Protein AF-A0AAJ5Z2I7-F1 (afdb_monomer_lite)

Radius of gyration: 28.17 Å; chains: 1; bounding box: 72×43×94 Å

Foldseek 3Di:
DPDQQLVLCLQFAFLLVSLVVVPVVDDPVCVLVCCVPPPVVLLCFLLDPDPDQRDDDPPDDSQCSLLVNLSSLLNQQLVQDDPPDDPVSRVCLVSLVSVLVCSNVVVVVVADPLLVCVNNVSSVLSNPNVSSVVSRHDRSNSSHDDDQCPPVDDDRSNLSVLLRLLRCCLPPDDADDPVSLVSNLVCLQVRDLRSLLLCADPPPRRPALLSLLVCLLRPLSSSLSNLVSNQQNDQANLCCQAVGNLVNNLVDLVVSNVSSLVVQLPALAWGWYPLPVFIKTFGRNLSSLQHNVLSNLLSNLVCVVVVNDDPVSLLVSLQVLLVCLVVCSLPQDQADCSGIPIPDDDPVVVVVSSVVSSVSSVVSSVSSLVSLCVSLVVCVVPPSSVSSNVSSVVSVVVNPDPPPPDD

Organism: NCBI:txid1514897

Structure (mmCIF, N/CA/C/O backbone):
data_AF-A0AAJ5Z2I7-F1
#
_entry.id   AF-A0AAJ5Z2I7-F1
#
loop_
_atom_site.group_PDB
_atom_site.id
_atom_site.type_symbol
_atom_site.label_atom_id
_atom_site.label_alt_id
_atom_site.label_comp_id
_atom_site.label_asym_id
_atom_site.label_entity_id
_atom_site.label_seq_id
_atom_site.pdbx_PDB_ins_code
_atom_site.Cartn_x
_atom_site.Cartn_y
_atom_site.Cartn_z
_atom_site.occupancy
_atom_site.B_iso_or_equiv
_atom_site.auth_seq_id
_atom_site.auth_comp_id
_atom_site.auth_asym_id
_atom_site.auth_atom_id
_atom_site.pdbx_PDB_model_num
ATOM 1 N N . MET A 1 1 ? -27.395 -8.124 13.732 1.00 51.56 1 MET A N 1
ATOM 2 C CA . MET A 1 1 ? -25.927 -7.968 13.752 1.00 51.56 1 MET A CA 1
ATOM 3 C C . MET A 1 1 ? -25.647 -6.549 13.313 1.00 51.56 1 MET A C 1
ATOM 5 O O . MET A 1 1 ? -26.087 -6.199 12.224 1.00 51.56 1 MET A O 1
ATOM 9 N N . LEU A 1 2 ? -25.042 -5.722 14.169 1.00 67.25 2 LEU A N 1
ATOM 10 C CA . LEU A 1 2 ? -24.579 -4.400 13.741 1.00 67.25 2 LEU A CA 1
ATOM 11 C C . LEU A 1 2 ? -23.678 -4.580 12.531 1.00 67.25 2 LEU A C 1
ATOM 13 O O . LEU A 1 2 ? -22.852 -5.497 12.497 1.00 67.25 2 LEU A O 1
ATOM 17 N N . ASP A 1 3 ? -23.936 -3.767 11.522 1.00 82.00 3 ASP A N 1
ATOM 18 C CA . ASP A 1 3 ? -23.296 -3.910 10.235 1.00 82.00 3 ASP A CA 1
ATOM 19 C C . ASP A 1 3 ? -21.837 -3.443 10.286 1.00 82.00 3 ASP A C 1
ATOM 21 O O . ASP A 1 3 ? -21.331 -2.875 11.258 1.00 82.00 3 ASP A O 1
ATOM 25 N N . ARG A 1 4 ? -21.138 -3.721 9.192 1.00 85.75 4 ARG A N 1
ATOM 26 C CA . ARG A 1 4 ? -19.759 -3.303 8.965 1.00 85.75 4 ARG A CA 1
ATOM 27 C C . ARG A 1 4 ? -19.570 -1.786 9.119 1.00 85.75 4 ARG A C 1
ATOM 29 O O . ARG A 1 4 ? -18.500 -1.355 9.541 1.00 85.75 4 ARG A O 1
ATOM 36 N N . ALA A 1 5 ? -20.594 -0.995 8.794 1.00 88.19 5 ALA A N 1
ATOM 37 C CA . ALA A 1 5 ? -20.542 0.461 8.841 1.00 88.19 5 ALA A CA 1
ATOM 38 C C . ALA A 1 5 ? -20.491 0.983 10.281 1.00 88.19 5 ALA A C 1
ATOM 40 O O . ALA A 1 5 ? -19.683 1.864 10.566 1.00 88.19 5 ALA A O 1
ATOM 41 N N . PHE A 1 6 ? -21.261 0.395 11.206 1.00 91.44 6 PHE A N 1
ATOM 42 C CA . PHE A 1 6 ? -21.159 0.727 12.631 1.00 91.44 6 PHE A CA 1
ATOM 43 C C . PHE A 1 6 ? -19.731 0.543 13.149 1.00 91.44 6 PHE A C 1
ATOM 45 O O . PHE A 1 6 ? -19.177 1.430 13.794 1.00 91.44 6 PHE A O 1
ATOM 52 N N . TRP A 1 7 ? -19.128 -0.607 12.854 1.00 91.88 7 TRP A N 1
ATOM 53 C CA . TRP A 1 7 ? -17.800 -0.939 13.354 1.00 91.88 7 TRP A CA 1
ATOM 54 C C . TRP A 1 7 ? -16.700 -0.075 12.740 1.00 91.88 7 TRP A C 1
ATOM 56 O O . TRP A 1 7 ? -15.792 0.342 13.452 1.00 91.88 7 TRP A O 1
ATOM 66 N N . ALA A 1 8 ? -16.802 0.257 11.456 1.00 91.00 8 ALA A N 1
ATOM 67 C CA . ALA A 1 8 ? -15.882 1.201 10.837 1.00 91.00 8 ALA A CA 1
ATOM 68 C C . ALA A 1 8 ? -16.003 2.606 11.457 1.00 91.00 8 ALA A C 1
ATOM 70 O O . ALA A 1 8 ? -15.004 3.208 11.842 1.00 91.00 8 ALA A O 1
ATOM 71 N N . ALA A 1 9 ? -17.232 3.096 11.649 1.00 91.38 9 ALA A N 1
ATOM 72 C CA . ALA A 1 9 ? -17.491 4.383 12.292 1.00 91.38 9 ALA A CA 1
ATOM 73 C C . ALA A 1 9 ? -16.963 4.423 13.735 1.00 91.38 9 ALA A C 1
ATOM 75 O O . ALA A 1 9 ? -16.370 5.416 14.159 1.00 91.38 9 ALA A O 1
ATOM 76 N N . ALA A 1 10 ? -17.130 3.326 14.480 1.00 94.06 10 ALA A N 1
ATOM 77 C CA . ALA A 1 10 ? -16.650 3.188 15.850 1.00 94.06 10 ALA A CA 1
ATOM 78 C C . ALA A 1 10 ? -15.128 3.357 15.974 1.00 94.06 10 ALA A C 1
ATOM 80 O O . ALA A 1 10 ? -14.653 3.792 17.019 1.00 94.06 10 ALA A O 1
ATOM 81 N N . TYR A 1 11 ? -14.367 3.039 14.923 1.00 92.38 11 TYR A N 1
ATOM 82 C CA . TYR A 1 11 ? -12.919 3.228 14.887 1.00 92.38 11 TYR A CA 1
ATOM 83 C C . TYR A 1 11 ? -12.525 4.714 14.831 1.00 92.38 11 TYR A C 1
ATOM 85 O O . TYR A 1 11 ? -11.582 5.146 15.500 1.00 92.38 11 TYR A O 1
ATOM 93 N N . TYR A 1 12 ? -13.258 5.516 14.057 1.00 91.31 12 TYR A N 1
ATOM 94 C CA . TYR A 1 12 ? -12.907 6.914 13.799 1.00 91.31 12 TYR A CA 1
ATOM 95 C C . TYR A 1 12 ? -13.553 7.910 14.761 1.00 91.31 12 TYR A C 1
ATOM 97 O O . TYR A 1 12 ? -12.968 8.963 15.024 1.00 91.31 12 TYR A O 1
ATOM 105 N N . ARG A 1 13 ? -14.720 7.583 15.322 1.00 92.62 13 ARG A N 1
ATOM 106 C CA . ARG A 1 13 ? -15.507 8.503 16.153 1.00 92.62 13 ARG A CA 1
ATOM 107 C C . ARG A 1 13 ? -15.164 8.410 17.644 1.00 92.62 13 ARG A C 1
ATOM 109 O O . ARG A 1 13 ? -14.690 7.369 18.104 1.00 92.62 13 ARG A O 1
ATOM 116 N N . PRO A 1 14 ? -15.427 9.474 18.427 1.00 96.50 14 PRO A N 1
ATOM 117 C CA . PRO A 1 14 ? -15.301 9.427 19.878 1.00 96.50 14 PRO A CA 1
ATOM 118 C C . PRO A 1 14 ? -16.142 8.303 20.499 1.00 96.50 14 PRO A C 1
ATOM 120 O O . PRO A 1 14 ? -17.288 8.083 20.101 1.00 96.50 14 PRO A O 1
ATOM 123 N N . LEU A 1 15 ? -15.622 7.637 21.535 1.00 97.44 15 LEU A N 1
ATOM 124 C CA . LEU A 1 15 ? -16.316 6.527 22.210 1.00 97.44 15 LEU A CA 1
ATOM 125 C C . LEU A 1 15 ? -17.735 6.880 22.683 1.00 97.44 15 LEU A C 1
ATOM 127 O O . LEU A 1 15 ? -18.633 6.040 22.634 1.00 97.44 15 LEU A O 1
ATOM 131 N N . GLY A 1 16 ? -17.961 8.123 23.113 1.00 96.94 16 GLY A N 1
ATOM 132 C CA . GLY A 1 16 ? -19.286 8.596 23.506 1.00 96.94 16 GLY A CA 1
ATOM 133 C C . GLY A 1 16 ? -20.293 8.648 22.363 1.00 96.94 16 GLY A C 1
ATOM 134 O O . GLY A 1 16 ? -21.467 8.353 22.573 1.00 96.94 16 GLY A O 1
ATOM 135 N N . GLU A 1 17 ? -19.845 9.020 21.166 1.00 96.88 17 GLU A N 1
ATOM 136 C CA . GLU A 1 17 ? -20.685 9.019 19.966 1.00 96.88 17 GLU A CA 1
ATOM 137 C C . GLU A 1 17 ? -20.972 7.590 19.514 1.00 96.88 17 GLU A C 1
ATOM 139 O O . GLU A 1 17 ? -22.111 7.272 19.181 1.00 96.88 17 GLU A O 1
ATOM 144 N N . THR A 1 18 ? -19.970 6.711 19.582 1.00 96.38 18 THR A N 1
ATOM 145 C CA . THR A 1 18 ? -20.124 5.277 19.309 1.00 96.38 18 THR A CA 1
ATOM 146 C C . THR A 1 18 ? -21.156 4.635 20.237 1.00 96.38 18 THR A C 1
ATOM 148 O O . THR A 1 18 ? -22.050 3.925 19.772 1.00 96.38 18 THR A O 1
ATOM 151 N N . LEU A 1 19 ? -21.083 4.921 21.544 1.00 96.62 19 LEU A N 1
ATOM 152 C CA . LEU A 1 19 ? -22.068 4.451 22.517 1.00 96.62 19 LEU A CA 1
ATOM 153 C C . LEU A 1 19 ? -23.467 4.996 22.201 1.00 96.62 19 LEU A C 1
ATOM 155 O O . LEU A 1 19 ? -24.412 4.217 22.118 1.00 96.62 19 LEU A O 1
ATOM 159 N N . ALA A 1 20 ? -23.601 6.303 21.963 1.00 96.25 20 ALA A N 1
ATOM 160 C CA . ALA A 1 20 ? -24.890 6.916 21.645 1.00 96.25 20 ALA A CA 1
ATOM 161 C C . ALA A 1 20 ? -25.513 6.341 20.359 1.00 96.25 20 ALA A C 1
ATOM 163 O O . ALA A 1 20 ? -26.715 6.075 20.317 1.00 96.25 20 ALA A O 1
ATOM 164 N N . ALA A 1 21 ? -24.702 6.102 19.324 1.00 94.38 21 ALA A N 1
ATOM 165 C CA . ALA A 1 21 ? -25.145 5.485 18.077 1.00 94.38 21 ALA A CA 1
ATOM 166 C C . ALA A 1 21 ? -25.651 4.052 18.303 1.00 94.38 21 ALA A C 1
ATOM 168 O O . ALA A 1 21 ? -26.714 3.681 17.800 1.00 94.38 21 ALA A O 1
ATOM 169 N N . TRP A 1 22 ? -24.940 3.260 19.111 1.00 95.00 22 TRP A N 1
ATOM 170 C CA . TRP A 1 22 ? -25.395 1.923 19.486 1.00 95.00 22 TRP A CA 1
ATOM 171 C C . TRP A 1 22 ? -26.706 1.966 20.280 1.00 95.00 22 TRP A C 1
ATOM 173 O O . TRP A 1 22 ? -27.661 1.265 19.944 1.00 95.00 22 TRP A O 1
ATOM 183 N N . GLU A 1 23 ? -26.789 2.831 21.288 1.00 94.44 23 GLU A N 1
ATOM 184 C CA . GLU A 1 23 ? -27.982 3.006 22.114 1.00 94.44 23 GLU A CA 1
ATOM 185 C C . GLU A 1 23 ? -29.206 3.461 21.309 1.00 94.44 23 GLU A C 1
ATOM 187 O O . GLU A 1 23 ? -30.330 3.079 21.642 1.00 94.44 23 GLU A O 1
ATOM 192 N N . ALA A 1 24 ? -29.007 4.247 20.250 1.00 93.56 24 ALA A N 1
ATOM 193 C CA . ALA A 1 24 ? -30.066 4.627 19.320 1.00 93.56 24 ALA A CA 1
ATOM 194 C C . ALA A 1 24 ? -30.510 3.457 18.421 1.00 93.56 24 ALA A C 1
ATOM 196 O O . ALA A 1 24 ? -31.676 3.384 18.039 1.00 93.56 24 ALA A O 1
ATOM 197 N N . SER A 1 25 ? -29.597 2.534 18.102 1.00 91.12 25 SER A N 1
ATOM 198 C CA . SER A 1 25 ? -29.869 1.377 17.239 1.00 91.12 25 SER A CA 1
ATOM 199 C C . SER A 1 25 ? -30.545 0.198 17.953 1.00 91.12 25 SER A C 1
ATOM 201 O O . SER A 1 25 ? -31.204 -0.612 17.302 1.00 91.12 25 SER A O 1
ATOM 203 N N . VAL A 1 26 ? -30.411 0.098 19.283 1.00 92.06 26 VAL A N 1
ATOM 204 C CA . VAL A 1 26 ? -30.951 -1.008 20.091 1.00 92.06 26 VAL A CA 1
ATOM 205 C C . VAL A 1 26 ? -31.864 -0.479 21.194 1.00 92.06 26 VAL A C 1
ATOM 207 O O . VAL A 1 26 ? -31.476 0.358 22.017 1.00 92.06 26 VAL A O 1
ATOM 210 N N . ARG A 1 27 ? -33.087 -1.017 21.259 1.00 92.62 27 ARG A N 1
ATOM 211 C CA . ARG A 1 27 ? -34.080 -0.655 22.281 1.00 92.62 27 ARG A CA 1
ATOM 212 C C . ARG A 1 27 ? -33.533 -0.900 23.683 1.00 92.62 27 ARG A C 1
ATOM 214 O O . ARG A 1 27 ? -32.936 -1.939 23.939 1.00 92.62 27 ARG A O 1
ATOM 221 N N . VAL A 1 28 ? -33.818 0.015 24.613 1.00 91.69 28 VAL A N 1
ATOM 222 C CA . VAL A 1 28 ? -33.321 -0.027 26.005 1.00 91.69 28 VAL A CA 1
ATOM 223 C C . VAL A 1 28 ? -33.522 -1.397 26.666 1.00 91.69 28 VAL A C 1
ATOM 225 O O . VAL A 1 28 ? -32.596 -1.910 27.284 1.00 91.69 28 VAL A O 1
ATOM 228 N N . SER A 1 29 ? -34.695 -2.015 26.492 1.00 92.56 29 SER A N 1
ATOM 229 C CA . SER A 1 29 ? -35.038 -3.324 27.071 1.00 92.56 29 SER A CA 1
ATOM 230 C C . SER A 1 29 ? -34.260 -4.507 26.487 1.00 92.56 29 SER A C 1
ATOM 232 O O . SER A 1 29 ? -34.214 -5.564 27.104 1.00 92.56 29 SER A O 1
ATOM 234 N N . GLU A 1 30 ? -33.667 -4.351 25.304 1.00 93.69 30 GLU A N 1
ATOM 235 C CA . GLU A 1 30 ? -32.981 -5.414 24.559 1.00 93.69 30 GLU A CA 1
ATOM 236 C C . GLU A 1 30 ? -31.453 -5.274 24.630 1.00 93.69 30 GLU A C 1
ATOM 238 O O . GLU A 1 30 ? -30.736 -6.216 24.308 1.00 93.69 30 GLU A O 1
ATOM 243 N N . ARG A 1 31 ? -30.935 -4.125 25.088 1.00 93.00 31 ARG A N 1
ATOM 244 C CA . ARG A 1 31 ? -29.497 -3.802 25.097 1.00 93.00 31 ARG A CA 1
ATOM 245 C C . ARG A 1 31 ? -28.643 -4.845 25.811 1.00 93.00 31 ARG A C 1
ATOM 247 O O . ARG A 1 31 ? -27.615 -5.252 25.277 1.00 93.00 31 ARG A O 1
ATOM 254 N N . PHE A 1 32 ? -29.055 -5.282 27.002 1.00 93.75 32 PHE A N 1
ATOM 255 C CA . PHE A 1 32 ? -28.296 -6.277 27.762 1.00 93.75 32 PHE A CA 1
ATOM 256 C C . PHE A 1 32 ? -28.269 -7.628 27.040 1.00 93.75 32 PHE A C 1
ATOM 258 O O . PHE A 1 32 ? -27.193 -8.172 26.801 1.00 93.75 32 PHE A O 1
ATOM 265 N N . SER A 1 33 ? -29.435 -8.133 26.622 1.00 93.75 33 SER A N 1
ATOM 266 C CA . SER A 1 33 ? -29.540 -9.392 25.874 1.00 93.75 33 SER A CA 1
ATOM 267 C C . SER A 1 33 ? -28.749 -9.343 24.568 1.00 93.75 33 SER A C 1
ATOM 269 O O . SER A 1 33 ? -28.017 -10.279 24.270 1.00 93.75 33 SER A O 1
ATOM 271 N N . TYR A 1 34 ? -28.789 -8.217 23.850 1.00 93.69 34 TYR A N 1
ATOM 272 C CA . TYR A 1 34 ? -28.010 -8.008 22.632 1.00 93.69 34 TYR A CA 1
ATOM 273 C C . TYR A 1 34 ? -26.503 -8.171 22.879 1.00 93.69 34 TYR A C 1
ATOM 275 O O . TYR A 1 34 ? -25.826 -8.871 22.124 1.00 93.69 34 TYR A O 1
ATOM 283 N N . ILE A 1 35 ? -25.967 -7.555 23.944 1.00 93.75 35 ILE A N 1
ATOM 284 C CA . ILE A 1 35 ? -24.554 -7.719 24.322 1.00 93.75 35 ILE A CA 1
ATOM 285 C C . ILE A 1 35 ? -24.258 -9.198 24.592 1.00 93.75 35 ILE A C 1
ATOM 287 O O . ILE A 1 35 ? -23.273 -9.733 24.076 1.00 93.75 35 ILE A O 1
ATOM 291 N N . MET A 1 36 ? -25.114 -9.859 25.374 1.00 93.69 36 MET A N 1
ATOM 292 C CA . MET A 1 36 ? -24.929 -11.260 25.754 1.00 93.69 36 MET A CA 1
ATOM 293 C C . MET A 1 36 ? -24.959 -12.213 24.552 1.00 93.69 36 MET A C 1
ATOM 295 O O . MET A 1 36 ? -24.182 -13.163 24.509 1.00 93.69 36 MET A O 1
ATOM 299 N N . GLU A 1 37 ? -25.810 -11.945 23.565 1.00 92.25 37 GLU A N 1
ATOM 300 C CA . GLU A 1 37 ? -25.982 -12.785 22.377 1.00 92.25 37 GLU A CA 1
ATOM 301 C C . GLU A 1 37 ? -24.908 -12.544 21.311 1.00 92.25 37 GLU A C 1
ATOM 303 O O . GLU A 1 37 ? -24.455 -13.491 20.666 1.00 92.25 37 GLU A O 1
ATOM 308 N N . HIS A 1 38 ? -24.482 -11.294 21.110 1.00 89.56 38 HIS A N 1
ATOM 309 C CA . HIS A 1 38 ? -23.653 -10.934 19.955 1.00 89.56 38 HIS A CA 1
ATOM 310 C C . HIS A 1 38 ? -22.209 -10.577 20.288 1.00 89.56 38 HIS A C 1
ATOM 312 O O . HIS A 1 38 ? -21.332 -10.758 19.444 1.00 89.56 38 HIS A O 1
ATOM 318 N N . TRP A 1 39 ? -21.944 -10.044 21.479 1.00 91.75 39 TRP A N 1
ATOM 319 C CA . TRP A 1 39 ? -20.639 -9.468 21.818 1.00 91.75 39 TRP A CA 1
ATOM 320 C C . TRP A 1 39 ? -19.929 -10.197 22.947 1.00 91.75 39 TRP A C 1
ATOM 322 O O . TRP A 1 39 ? -18.706 -10.132 23.039 1.00 91.75 39 TRP A O 1
ATOM 332 N N . TRP A 1 40 ? -20.661 -10.944 23.771 1.00 91.19 40 TRP A N 1
ATOM 333 C CA . TRP A 1 40 ? -20.094 -11.663 24.907 1.00 91.19 40 TRP A CA 1
ATOM 334 C C . TRP A 1 40 ? -19.005 -12.661 24.519 1.00 91.19 40 TRP A C 1
ATOM 336 O O . TRP A 1 40 ? -17.993 -12.758 25.209 1.00 91.19 40 TRP A O 1
ATOM 346 N N . ALA A 1 41 ? -19.173 -13.373 23.400 1.00 89.00 41 ALA A N 1
ATOM 347 C CA . ALA A 1 41 ? -18.150 -14.290 22.898 1.00 89.00 41 ALA A CA 1
ATOM 348 C C . ALA A 1 41 ? -16.842 -13.551 22.567 1.00 89.00 41 ALA A C 1
ATOM 350 O O . ALA A 1 41 ? -15.782 -13.957 23.032 1.00 89.00 41 ALA A O 1
ATOM 351 N N . VAL A 1 42 ? -16.935 -12.415 21.868 1.00 89.62 42 VAL A N 1
ATOM 352 C CA . VAL A 1 42 ? -15.787 -11.568 21.493 1.00 89.62 42 VAL A CA 1
ATOM 353 C C . VAL A 1 42 ? -15.140 -10.915 22.719 1.00 89.62 42 VAL A C 1
ATOM 355 O O . VAL A 1 42 ? -13.925 -10.778 22.790 1.00 89.62 42 VAL A O 1
ATOM 358 N N . LEU A 1 43 ? -15.943 -10.531 23.713 1.00 89.25 43 LEU A N 1
ATOM 359 C CA . LEU A 1 43 ? -15.473 -9.960 24.975 1.00 89.25 43 LEU A CA 1
ATOM 360 C C . LEU A 1 43 ? -14.769 -10.981 25.875 1.00 89.25 43 LEU A C 1
ATOM 362 O O . LEU A 1 43 ? -13.889 -10.609 26.646 1.00 89.25 43 LEU A O 1
ATOM 366 N N . ARG A 1 44 ? -15.163 -12.254 25.821 1.00 86.94 44 ARG A N 1
ATOM 367 C CA . ARG A 1 44 ? -14.510 -13.337 26.573 1.00 86.94 44 ARG A CA 1
ATOM 368 C C . ARG A 1 44 ? -13.291 -13.910 25.869 1.00 86.94 44 ARG A C 1
ATOM 370 O O . ARG A 1 44 ? -12.487 -14.586 26.512 1.00 86.94 44 ARG A O 1
ATOM 377 N N . ASP A 1 45 ? -13.203 -13.699 24.569 1.00 80.62 45 ASP A N 1
ATOM 378 C CA . ASP A 1 45 ? -12.089 -14.135 23.755 1.00 80.62 45 ASP A CA 1
ATOM 379 C C . ASP A 1 45 ? -10.789 -13.431 24.184 1.00 80.62 45 ASP A C 1
ATOM 381 O O . ASP A 1 45 ? -10.766 -12.224 24.404 1.00 80.62 45 ASP A O 1
ATOM 385 N N . GLY A 1 46 ? -9.723 -14.208 24.378 1.00 69.25 46 GLY A N 1
ATOM 386 C CA . GLY A 1 46 ? -8.471 -13.744 24.989 1.00 69.25 46 GLY A CA 1
ATOM 387 C C . GLY A 1 46 ? -8.401 -13.836 26.522 1.00 69.25 46 GLY A C 1
ATOM 388 O O . GLY A 1 46 ? -7.327 -13.634 27.070 1.00 69.25 46 GLY A O 1
ATOM 389 N N . LEU A 1 47 ? -9.490 -14.186 27.226 1.00 77.38 47 LEU A N 1
ATOM 390 C CA . LEU A 1 47 ? -9.467 -14.478 28.677 1.00 77.38 47 LEU A CA 1
ATOM 391 C C . LEU A 1 47 ? -9.353 -15.973 29.009 1.00 77.38 47 LEU A C 1
ATOM 393 O O . LEU A 1 47 ? -9.310 -16.351 30.181 1.00 77.38 47 LEU A O 1
ATOM 397 N N . GLN A 1 48 ? -9.413 -16.831 27.994 1.00 67.81 48 GLN A N 1
ATOM 398 C CA . GLN A 1 48 ? -9.234 -18.274 28.130 1.00 67.81 48 GLN A CA 1
ATOM 399 C C . GLN A 1 48 ? -7.794 -18.619 27.741 1.00 67.81 48 GLN A C 1
ATOM 401 O O . GLN A 1 48 ? -7.304 -18.060 26.760 1.00 67.81 48 GLN A O 1
ATOM 406 N N . ASP A 1 49 ? -7.161 -19.559 28.456 1.00 58.66 49 ASP A N 1
ATOM 407 C CA . ASP A 1 49 ? -5.850 -20.155 28.129 1.00 58.66 49 ASP A CA 1
ATOM 408 C C . ASP A 1 49 ? -5.923 -20.931 26.805 1.00 58.66 49 ASP A C 1
ATOM 410 O O . ASP A 1 49 ? -5.883 -22.160 26.743 1.00 58.66 49 ASP A O 1
ATOM 414 N N . THR A 1 50 ? -6.110 -20.213 25.708 1.00 53.78 50 THR A N 1
ATOM 415 C CA . THR A 1 50 ? -6.235 -20.785 24.378 1.00 53.78 50 THR A CA 1
ATOM 416 C C . THR A 1 50 ? -5.227 -20.112 23.469 1.00 53.78 50 THR A C 1
ATOM 418 O O . THR A 1 50 ? -5.152 -18.893 23.365 1.00 53.78 50 THR A O 1
ATOM 421 N N . SER A 1 51 ? -4.446 -20.937 22.779 1.00 55.91 51 SER A N 1
ATOM 422 C CA . SER A 1 51 ? -3.486 -20.542 21.744 1.00 55.91 51 SER A CA 1
ATOM 423 C C . SER A 1 51 ? -4.154 -20.049 20.447 1.00 55.91 51 SER A C 1
ATOM 425 O O . SER A 1 51 ? -3.483 -19.885 19.427 1.00 55.91 51 SER A O 1
ATOM 427 N N . GLY A 1 52 ? -5.478 -19.857 20.460 1.00 67.31 52 GLY A N 1
ATOM 428 C CA . GLY A 1 52 ? -6.286 -19.473 19.308 1.00 67.31 52 GLY A CA 1
ATOM 429 C C . GLY A 1 52 ? -6.199 -17.980 19.002 1.00 67.31 52 GLY A C 1
ATOM 430 O O . GLY A 1 52 ? -5.990 -17.169 19.894 1.00 67.31 52 GLY A O 1
ATOM 431 N N . ARG A 1 53 ? -6.353 -17.621 17.722 1.00 75.06 53 ARG A N 1
ATOM 432 C CA . ARG A 1 53 ? -6.353 -16.222 17.265 1.00 75.06 53 ARG A CA 1
ATOM 433 C C . ARG A 1 53 ? -7.563 -15.458 17.829 1.00 75.06 53 ARG A C 1
ATOM 435 O O . ARG A 1 53 ? -8.644 -16.050 17.842 1.00 75.06 53 ARG A O 1
ATOM 442 N N . PRO A 1 54 ? -7.420 -14.166 18.191 1.00 81.88 54 PRO A N 1
ATOM 443 C CA . PRO A 1 54 ? -8.529 -13.367 18.674 1.00 81.88 54 PRO A CA 1
ATOM 444 C C . PRO A 1 54 ? -9.629 -13.263 17.613 1.00 81.88 54 PRO A C 1
ATOM 446 O O . PRO A 1 54 ? -9.374 -12.961 16.447 1.00 81.88 54 PRO A O 1
ATOM 449 N N . GLN A 1 55 ? -10.872 -13.482 18.015 1.00 86.25 55 GLN A N 1
ATOM 450 C CA . GLN A 1 55 ? -12.053 -13.329 17.181 1.00 86.25 55 GLN A CA 1
ATOM 451 C C . GLN A 1 55 ? -12.323 -11.844 16.909 1.00 86.25 55 GLN A C 1
ATOM 453 O O . GLN A 1 55 ? -12.591 -11.094 17.839 1.00 86.25 55 GLN A O 1
ATOM 458 N N . CYS A 1 56 ? -12.312 -11.400 15.655 1.00 86.12 56 CYS A N 1
ATOM 459 C CA . CYS A 1 56 ? -12.662 -10.019 15.306 1.00 86.12 56 CYS A CA 1
ATOM 460 C C . CYS A 1 56 ? -13.977 -9.954 14.524 1.00 86.12 56 CYS A C 1
ATOM 462 O O . CYS A 1 56 ? -14.253 -10.802 13.674 1.00 86.12 56 CYS A O 1
ATOM 464 N N . LEU A 1 57 ? -14.794 -8.938 14.804 1.00 87.94 57 LEU A N 1
ATOM 465 C CA . LEU A 1 57 ? -15.948 -8.592 13.968 1.00 87.94 57 LEU A CA 1
ATOM 466 C C . LEU A 1 57 ? -15.499 -7.677 12.828 1.00 87.94 57 LEU A C 1
ATOM 468 O O . LEU A 1 57 ? -14.832 -6.673 13.080 1.00 87.94 57 LEU A O 1
ATOM 472 N N . ALA A 1 58 ? -15.901 -7.996 11.595 1.00 78.50 58 ALA A N 1
ATOM 473 C CA . ALA A 1 58 ? -15.620 -7.160 10.431 1.00 78.50 58 ALA A CA 1
ATOM 474 C C . ALA A 1 58 ? -16.099 -5.705 10.657 1.00 78.50 58 ALA A C 1
ATOM 476 O O . ALA A 1 58 ? -17.168 -5.501 11.236 1.00 78.50 58 ALA A O 1
ATOM 477 N N . PRO A 1 59 ? -15.348 -4.693 10.186 1.00 80.31 59 PRO A N 1
ATOM 478 C CA . PRO A 1 59 ? -14.187 -4.795 9.308 1.00 80.31 59 PRO A CA 1
ATOM 479 C C . PRO A 1 59 ? -12.859 -5.046 10.037 1.00 80.31 59 PRO A C 1
ATOM 481 O O . PRO A 1 59 ? -11.849 -5.139 9.353 1.00 80.31 59 PRO A O 1
ATOM 484 N N . TYR A 1 60 ? -12.849 -5.179 11.369 1.00 83.00 60 TYR A N 1
ATOM 485 C CA . TYR A 1 60 ? -11.611 -5.299 12.137 1.00 83.00 60 TYR A CA 1
ATOM 486 C C . TYR A 1 60 ? -10.808 -6.545 11.774 1.00 83.00 60 TYR A C 1
ATOM 488 O O . TYR A 1 60 ? -11.347 -7.655 11.750 1.00 83.00 60 TYR A O 1
ATOM 496 N N . ASP A 1 61 ? -9.510 -6.359 11.550 1.00 78.19 61 ASP A N 1
ATOM 497 C CA . ASP A 1 61 ? -8.567 -7.458 11.381 1.00 78.19 61 ASP A CA 1
ATOM 498 C C . ASP A 1 61 ? -7.927 -7.892 12.716 1.00 78.19 61 ASP A C 1
ATOM 500 O O . ASP A 1 61 ? -8.223 -7.362 13.791 1.00 78.19 61 ASP A O 1
ATOM 504 N N . GLU A 1 62 ? -7.062 -8.909 12.660 1.00 80.62 62 GLU A N 1
ATOM 505 C CA . GLU A 1 62 ? -6.325 -9.399 13.833 1.00 80.62 62 GLU A CA 1
ATOM 506 C C . GLU A 1 62 ? -5.389 -8.329 14.412 1.00 80.62 62 GLU A C 1
ATOM 508 O O . GLU A 1 62 ? -5.115 -8.350 15.604 1.00 80.62 62 GLU A O 1
ATOM 513 N N . SER A 1 63 ? -4.898 -7.378 13.614 1.00 80.31 63 SER A N 1
ATOM 514 C CA . SER A 1 63 ? -3.985 -6.343 14.102 1.00 80.31 63 SER A CA 1
ATOM 515 C C . SER A 1 63 ? -4.700 -5.307 14.974 1.00 80.31 63 SER A C 1
ATOM 517 O O . SER A 1 63 ? -4.131 -4.862 15.970 1.00 80.31 63 SER A O 1
ATOM 519 N N . ASP A 1 64 ? -5.976 -5.036 14.702 1.00 87.19 64 ASP A N 1
ATOM 520 C CA . ASP A 1 64 ? -6.788 -4.071 15.451 1.00 87.19 64 ASP A CA 1
ATOM 521 C C . ASP A 1 64 ? -7.688 -4.727 16.508 1.00 87.19 64 ASP A C 1
ATOM 523 O O . ASP A 1 64 ? -8.601 -4.096 17.055 1.00 87.19 64 ASP A O 1
ATOM 527 N N . TRP A 1 65 ? -7.439 -6.003 16.820 1.00 89.62 65 TRP A N 1
ATOM 528 C CA . TRP A 1 65 ? -8.265 -6.792 17.732 1.00 89.62 65 TRP A CA 1
ATOM 529 C C . TRP A 1 65 ? -8.498 -6.063 19.064 1.00 89.62 65 TRP A C 1
ATOM 531 O O . TRP A 1 65 ? -9.640 -5.964 19.522 1.00 89.62 65 TRP A O 1
ATOM 541 N N . PHE A 1 66 ? -7.439 -5.496 19.652 1.00 92.12 66 PHE A N 1
ATOM 542 C CA . PHE A 1 66 ? -7.484 -4.833 20.954 1.00 92.12 66 PHE A CA 1
ATOM 543 C C . PHE A 1 66 ? -8.311 -3.541 20.918 1.00 92.12 66 PHE A C 1
ATOM 545 O O . PHE A 1 66 ? -9.012 -3.242 21.883 1.00 92.12 66 PHE A O 1
ATOM 552 N N . VAL A 1 67 ? -8.301 -2.810 19.795 1.00 94.00 67 VAL A N 1
ATOM 553 C CA . VAL A 1 67 ? -9.115 -1.600 19.599 1.00 94.00 67 VAL A CA 1
ATOM 554 C C . VAL A 1 67 ? -10.594 -1.961 19.701 1.00 94.00 67 VAL A C 1
ATOM 556 O O . VAL A 1 67 ? -11.337 -1.328 20.452 1.00 94.00 67 VAL A O 1
ATOM 559 N N . GLN A 1 68 ? -11.008 -3.040 19.026 1.00 93.25 68 GLN A N 1
ATOM 560 C CA . GLN A 1 68 ? -12.370 -3.561 19.130 1.00 93.25 68 GLN A CA 1
ATOM 561 C C . GLN A 1 68 ? -12.723 -3.966 20.569 1.00 93.25 68 GLN A C 1
ATOM 563 O O . GLN A 1 68 ? -13.837 -3.690 21.013 1.00 93.25 68 GLN A O 1
ATOM 568 N N . ARG A 1 69 ? -11.792 -4.570 21.326 1.00 93.69 69 ARG A N 1
ATOM 569 C CA . ARG A 1 69 ? -12.043 -4.937 22.735 1.00 93.69 69 ARG A CA 1
ATOM 570 C C . ARG A 1 69 ? -12.224 -3.709 23.609 1.00 93.69 69 ARG A C 1
ATOM 572 O O . ARG A 1 69 ? -13.155 -3.692 24.401 1.00 93.69 69 ARG A O 1
ATOM 579 N N . LEU A 1 70 ? -11.398 -2.676 23.458 1.00 95.44 70 LEU A N 1
ATOM 580 C CA . LEU A 1 70 ? -11.540 -1.440 24.232 1.00 95.44 70 LEU A CA 1
ATOM 581 C C . LEU A 1 70 ? -12.869 -0.731 23.939 1.00 95.44 70 LEU A C 1
ATOM 583 O O . LEU A 1 70 ? -13.536 -0.286 24.873 1.00 95.44 70 LEU A O 1
ATOM 587 N N . ILE A 1 71 ? -13.291 -0.684 22.670 1.00 95.94 71 ILE A N 1
ATOM 588 C CA . ILE A 1 71 ? -14.608 -0.154 22.286 1.00 95.94 71 ILE A CA 1
ATOM 589 C C . ILE A 1 71 ? -15.719 -0.977 22.941 1.00 95.94 71 ILE A C 1
ATOM 591 O O . ILE A 1 71 ? -16.602 -0.412 23.583 1.00 95.94 71 ILE A O 1
ATOM 595 N N . LEU A 1 72 ? -15.670 -2.307 22.818 1.00 95.06 72 LEU A N 1
ATOM 596 C CA . LEU A 1 72 ? -16.668 -3.199 23.407 1.00 95.06 72 LEU A CA 1
ATOM 597 C C . LEU A 1 72 ? -16.728 -3.066 24.928 1.00 95.06 72 LEU A C 1
ATOM 599 O O . LEU A 1 72 ? -17.819 -2.963 25.480 1.00 95.06 72 LEU A O 1
ATOM 603 N N . LEU A 1 73 ? -15.579 -3.033 25.605 1.00 95.38 73 LEU A N 1
ATOM 604 C CA . LEU A 1 73 ? -15.502 -2.849 27.050 1.00 95.38 73 LEU A CA 1
ATOM 605 C C . LEU A 1 73 ? -16.117 -1.5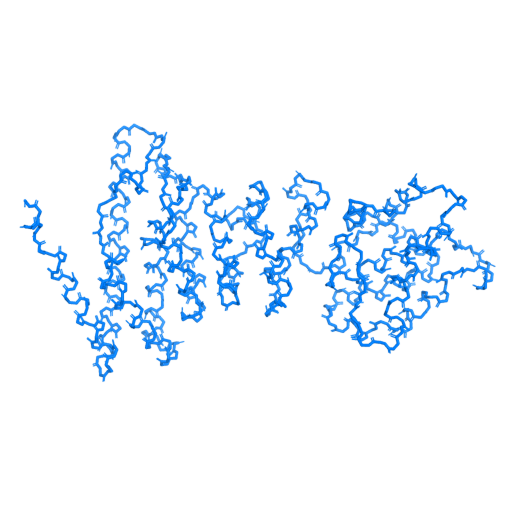12 27.457 1.00 95.38 73 LEU A C 1
ATOM 607 O O . LEU A 1 73 ? -16.919 -1.496 28.380 1.00 95.38 73 LEU A O 1
ATOM 611 N N . TYR A 1 74 ? -15.834 -0.419 26.745 1.00 96.69 74 TYR A N 1
ATOM 612 C CA . TYR A 1 74 ? -16.466 0.874 27.011 1.00 96.69 74 TYR A CA 1
ATOM 613 C C . TYR A 1 74 ? -17.989 0.823 26.816 1.00 96.69 74 TYR A C 1
ATOM 615 O O . TYR A 1 74 ? -18.739 1.135 27.741 1.00 96.69 74 TYR A O 1
ATOM 623 N N . VAL A 1 75 ? -18.450 0.388 25.638 1.00 95.44 75 VAL A N 1
ATOM 624 C CA . VAL A 1 75 ? -19.877 0.373 25.269 1.00 95.44 75 VAL A CA 1
ATOM 625 C C . VAL A 1 75 ? -20.683 -0.562 26.174 1.00 95.44 75 VAL A C 1
ATOM 627 O O . VAL A 1 75 ? -21.821 -0.252 26.516 1.00 95.44 75 VAL A O 1
ATOM 630 N N . CYS A 1 76 ? -20.102 -1.686 26.598 1.00 94.69 76 CYS A N 1
ATOM 631 C CA . CYS A 1 76 ? -20.781 -2.644 27.464 1.00 94.69 76 CYS A CA 1
ATOM 632 C C . CYS A 1 76 ? -20.690 -2.266 28.941 1.00 94.69 76 CYS A C 1
ATOM 634 O O . CYS A 1 76 ? -21.640 -2.510 29.668 1.00 94.69 76 CYS A O 1
ATOM 636 N N . HIS A 1 77 ? -19.582 -1.692 29.415 1.00 94.31 77 HIS A N 1
ATOM 637 C CA . HIS A 1 77 ? -19.393 -1.415 30.840 1.00 94.31 77 HIS A CA 1
ATOM 638 C C . HIS A 1 77 ? -20.070 -0.116 31.277 1.00 94.31 77 HIS A C 1
ATOM 640 O O . HIS A 1 77 ? -20.873 -0.130 32.210 1.00 94.31 77 HIS A O 1
ATOM 646 N N . VAL A 1 78 ? -19.777 0.995 30.596 1.00 94.56 78 VAL A N 1
ATOM 647 C CA . VAL A 1 78 ? -20.127 2.351 31.052 1.00 94.56 78 VAL A CA 1
ATOM 648 C C . VAL A 1 78 ? -21.629 2.541 31.317 1.00 94.56 78 VAL A C 1
ATOM 650 O O . VAL A 1 78 ? -21.957 3.096 32.366 1.00 94.56 78 VAL A O 1
ATOM 653 N N . PRO A 1 79 ? -22.566 2.037 30.485 1.00 92.38 79 PRO A N 1
ATOM 654 C CA . PRO A 1 79 ? -24.003 2.204 30.742 1.00 92.38 79 PRO A CA 1
ATOM 655 C C . PRO A 1 79 ? -24.512 1.526 32.023 1.00 92.38 79 PRO A C 1
ATOM 657 O O . PRO A 1 79 ? -25.590 1.862 32.513 1.00 92.38 79 PRO A O 1
ATOM 660 N N . TYR A 1 80 ? -23.763 0.559 32.559 1.00 91.06 80 TYR A N 1
ATOM 661 C CA . TYR A 1 80 ? -24.154 -0.236 33.726 1.00 91.06 80 TYR A CA 1
ATOM 662 C C . TYR A 1 80 ? -23.381 0.146 34.992 1.00 91.06 80 TYR A C 1
ATOM 664 O O . TYR A 1 80 ? -23.609 -0.440 36.051 1.00 91.06 80 TYR A O 1
ATOM 672 N N . VAL A 1 81 ? -22.492 1.136 34.910 1.00 90.12 81 VAL A N 1
ATOM 673 C CA . VAL A 1 81 ? -21.747 1.635 36.066 1.00 90.12 81 VAL A CA 1
ATOM 674 C C . VAL A 1 81 ? -22.659 2.517 36.904 1.00 90.12 81 VAL A C 1
ATOM 676 O O . VAL A 1 81 ? -23.245 3.488 36.428 1.00 90.12 81 VAL A O 1
ATOM 679 N N . ARG A 1 82 ? -22.769 2.190 38.191 1.00 84.56 82 ARG A N 1
ATOM 680 C CA . ARG A 1 82 ? -23.509 2.981 39.176 1.00 84.56 82 ARG A CA 1
ATOM 681 C C . ARG A 1 82 ? -22.590 3.274 40.351 1.00 84.56 82 ARG A C 1
ATOM 683 O O . ARG A 1 82 ? -22.126 2.351 41.016 1.00 84.56 82 ARG A O 1
ATOM 690 N N . GLN A 1 83 ? -22.324 4.554 40.607 1.00 77.38 83 GLN A N 1
ATOM 691 C CA . GLN A 1 83 ? -21.502 4.956 41.748 1.00 77.38 83 GLN A CA 1
ATOM 692 C C . GLN A 1 83 ? -22.120 4.440 43.055 1.00 77.38 83 GLN A C 1
ATOM 694 O O . GLN A 1 83 ? -23.307 4.639 43.307 1.00 77.38 83 GLN A O 1
ATOM 699 N N . GLY A 1 84 ? -21.310 3.754 43.864 1.00 75.31 84 GLY A N 1
ATOM 700 C CA . GLY A 1 84 ? -21.734 3.166 45.138 1.00 75.31 84 GLY A CA 1
ATOM 701 C C . GLY A 1 84 ? -22.543 1.867 45.027 1.00 75.31 84 GLY A C 1
ATOM 702 O O . GLY A 1 84 ? -22.916 1.319 46.062 1.00 75.31 84 GLY A O 1
ATOM 703 N N . ALA A 1 85 ? -22.810 1.355 43.820 1.00 82.00 85 ALA A N 1
ATOM 704 C CA . ALA A 1 85 ? -23.403 0.030 43.665 1.00 82.00 85 ALA A CA 1
ATOM 705 C C . ALA A 1 85 ? -22.363 -1.065 43.963 1.00 82.00 85 ALA A C 1
ATOM 707 O O . ALA A 1 85 ? -21.199 -0.913 43.574 1.00 82.00 85 ALA A O 1
ATOM 708 N N . PRO A 1 86 ? -22.766 -2.164 44.623 1.00 81.69 86 PRO A N 1
ATOM 709 C CA . PRO A 1 86 ? -21.863 -3.269 44.916 1.00 81.69 86 PRO A CA 1
ATOM 710 C C . PRO A 1 86 ? -21.375 -3.941 43.620 1.00 81.69 86 PRO A C 1
ATOM 712 O O . PRO A 1 86 ? -22.011 -3.830 42.568 1.00 81.69 86 PRO A O 1
ATOM 715 N N . GLU A 1 87 ? -20.209 -4.590 43.677 1.00 81.44 87 GLU A N 1
ATOM 716 C CA . GLU A 1 87 ? -19.537 -5.144 42.488 1.00 81.44 87 GLU A CA 1
ATOM 717 C C . GLU A 1 87 ? -20.384 -6.197 41.755 1.00 81.44 87 GLU A C 1
ATOM 719 O O . GLU A 1 87 ? -20.366 -6.264 40.527 1.00 81.44 87 GLU A O 1
ATOM 724 N N . ASP A 1 88 ? -21.176 -6.978 42.491 1.00 81.81 88 ASP A N 1
ATOM 725 C CA . ASP A 1 88 ? -22.088 -8.001 41.966 1.00 81.81 88 ASP A CA 1
ATOM 726 C C . ASP A 1 88 ? -23.264 -7.416 41.164 1.00 81.81 88 ASP A C 1
ATOM 728 O O . ASP A 1 88 ? -23.838 -8.099 40.315 1.00 81.81 88 ASP A O 1
ATOM 732 N N . ALA A 1 89 ? -23.582 -6.135 41.366 1.00 83.62 89 ALA A N 1
ATOM 733 C CA . ALA A 1 89 ? -24.580 -5.404 40.590 1.00 83.62 89 ALA A CA 1
ATOM 734 C C . ALA A 1 89 ? -24.021 -4.807 39.281 1.00 83.62 89 ALA A C 1
ATOM 736 O O . ALA A 1 89 ? -24.776 -4.192 38.522 1.00 83.62 89 ALA A O 1
ATOM 737 N N . GLN A 1 90 ? -22.722 -4.972 39.002 1.00 88.69 90 GLN A N 1
ATOM 738 C CA . GLN A 1 90 ? -22.048 -4.436 37.817 1.00 88.69 90 GLN A CA 1
ATOM 739 C C . GLN A 1 90 ? -21.605 -5.576 36.880 1.00 88.69 90 GLN A C 1
ATOM 741 O O . GLN A 1 90 ? -20.495 -6.095 37.004 1.00 88.69 90 GLN A O 1
ATOM 746 N N . PRO A 1 91 ? -22.430 -5.963 35.889 1.00 90.31 91 PRO A N 1
ATOM 747 C CA . PRO A 1 91 ? -22.283 -7.238 35.177 1.00 90.31 91 PRO A CA 1
ATOM 748 C C . PRO A 1 91 ? -20.966 -7.395 34.399 1.00 90.31 91 PRO A C 1
ATOM 750 O O . PRO A 1 91 ? -20.484 -8.512 34.217 1.00 90.31 91 PRO A O 1
ATOM 753 N N . PHE A 1 92 ? -20.365 -6.290 33.949 1.00 92.69 92 PHE A N 1
ATOM 754 C CA . PHE A 1 92 ? -19.135 -6.301 33.148 1.00 92.69 92 PHE A CA 1
ATOM 755 C C . PHE A 1 92 ? -17.866 -5.997 33.955 1.00 92.69 92 PHE A C 1
ATOM 757 O O . PHE A 1 92 ? -16.764 -6.158 33.430 1.00 92.69 92 PHE A O 1
ATOM 764 N N . LEU A 1 93 ? -17.997 -5.590 35.223 1.00 91.94 93 LEU A N 1
ATOM 765 C CA . LEU A 1 93 ? -16.856 -5.230 36.067 1.00 91.94 93 LEU A CA 1
ATOM 766 C C . LEU A 1 93 ? -15.871 -6.403 36.266 1.00 91.94 93 LEU A C 1
ATOM 768 O O . LEU A 1 93 ? -14.676 -6.189 36.052 1.00 91.94 93 LEU A O 1
ATOM 772 N N . PRO A 1 94 ? -16.310 -7.652 36.542 1.00 91.25 94 PRO A N 1
ATOM 773 C CA . PRO A 1 94 ? -15.380 -8.775 36.696 1.00 91.25 94 PRO A CA 1
ATOM 774 C C . PRO A 1 94 ? -14.574 -9.080 35.427 1.00 91.25 94 PRO A C 1
ATOM 776 O O . PRO A 1 94 ? -13.419 -9.498 35.493 1.00 91.25 94 PRO A O 1
ATOM 779 N N . LEU A 1 95 ? -15.177 -8.885 34.250 1.00 91.38 95 LEU A N 1
ATOM 780 C CA . LEU A 1 95 ? -14.503 -9.075 32.965 1.00 91.38 95 LEU A CA 1
ATOM 781 C C . LEU A 1 95 ? -13.415 -8.012 32.763 1.00 91.38 95 LEU A C 1
ATOM 783 O O . LEU A 1 95 ? -12.284 -8.339 32.410 1.00 91.38 95 LEU A O 1
ATOM 787 N N . LEU A 1 96 ? -13.755 -6.748 33.026 1.00 92.94 96 LEU A N 1
ATOM 788 C CA . LEU A 1 96 ? -12.832 -5.623 32.926 1.00 92.94 96 LEU A CA 1
ATOM 789 C C . LEU A 1 96 ? -11.637 -5.783 33.878 1.00 92.94 96 LEU A C 1
ATOM 791 O O . LEU A 1 96 ? -10.498 -5.575 33.466 1.00 92.94 96 LEU A O 1
ATOM 795 N N . GLN A 1 97 ? -11.880 -6.221 35.117 1.00 92.88 97 GLN A N 1
ATOM 796 C CA . GLN A 1 97 ? -10.825 -6.506 36.094 1.00 92.88 97 GLN A CA 1
ATOM 797 C C . GLN A 1 97 ? -9.857 -7.591 35.599 1.00 92.88 97 GLN A C 1
ATOM 799 O O . GLN A 1 97 ? -8.651 -7.448 35.777 1.00 92.88 97 GLN A O 1
ATOM 804 N N . LYS A 1 98 ? -10.345 -8.642 34.923 1.00 92.06 98 LYS A N 1
ATOM 805 C CA . LYS A 1 98 ? -9.473 -9.676 34.333 1.00 92.06 98 LYS A CA 1
ATOM 806 C C . LYS A 1 98 ? -8.569 -9.121 33.237 1.00 92.06 98 LYS A C 1
ATOM 808 O O . LYS A 1 98 ? -7.380 -9.423 33.226 1.00 92.06 98 LYS A O 1
ATOM 813 N N . TYR A 1 99 ? -9.111 -8.295 32.343 1.00 92.19 99 TYR A N 1
ATOM 814 C CA . TYR A 1 99 ? -8.299 -7.623 31.327 1.00 92.19 99 TYR A CA 1
ATOM 815 C C . TYR A 1 99 ? -7.252 -6.701 31.955 1.00 92.19 99 TYR A C 1
ATOM 817 O O . TYR A 1 99 ? -6.089 -6.753 31.570 1.00 92.19 99 TYR A O 1
ATOM 825 N N . ALA A 1 100 ? -7.643 -5.906 32.954 1.00 92.25 100 ALA A N 1
ATOM 826 C CA . ALA A 1 100 ? -6.739 -5.001 33.662 1.00 92.25 100 ALA A CA 1
ATOM 827 C C . ALA A 1 100 ? -5.660 -5.728 34.484 1.00 92.25 100 ALA A C 1
ATOM 829 O O . ALA A 1 100 ? -4.595 -5.162 34.716 1.00 92.25 100 ALA A O 1
ATOM 830 N N . ALA A 1 101 ? -5.922 -6.969 34.901 1.00 90.94 101 ALA A N 1
ATOM 831 C CA . ALA A 1 101 ? -4.962 -7.846 35.568 1.00 90.94 101 ALA A CA 1
ATOM 832 C C . ALA A 1 101 ? -3.998 -8.560 34.599 1.00 90.94 101 ALA A C 1
ATOM 834 O O . ALA A 1 101 ? -3.191 -9.372 35.044 1.00 90.94 101 ALA A O 1
ATOM 835 N N . GLY A 1 102 ? -4.084 -8.278 33.295 1.00 87.25 102 GLY A N 1
ATOM 836 C CA . GLY A 1 102 ? -3.125 -8.750 32.297 1.00 87.25 102 GLY A CA 1
ATOM 837 C C . GLY A 1 102 ? -3.525 -10.023 31.552 1.00 87.25 102 GLY A C 1
ATOM 838 O O . GLY A 1 102 ? -2.693 -10.643 30.895 1.00 87.25 102 GLY A O 1
ATOM 839 N N . ALA A 1 103 ? -4.801 -10.428 31.599 1.00 84.81 103 ALA A N 1
ATOM 840 C CA . ALA A 1 103 ? -5.262 -11.660 30.944 1.00 84.81 103 ALA A CA 1
ATOM 841 C C . ALA A 1 103 ? -4.995 -11.712 29.423 1.00 84.81 103 ALA A C 1
ATOM 843 O O . ALA A 1 103 ? -4.928 -12.791 28.848 1.00 84.81 103 ALA A O 1
ATOM 844 N N . ALA A 1 104 ? -4.815 -10.556 28.781 1.00 85.88 104 ALA A N 1
ATOM 845 C CA . ALA A 1 104 ? -4.540 -10.423 27.352 1.00 85.88 104 ALA A CA 1
ATOM 846 C C . ALA A 1 104 ? -3.103 -9.957 27.035 1.00 85.88 104 ALA A C 1
ATOM 848 O O . ALA A 1 104 ? -2.784 -9.704 25.869 1.00 85.88 104 ALA A O 1
ATOM 849 N N . ASP A 1 105 ? -2.221 -9.842 28.032 1.00 85.19 105 ASP A N 1
ATOM 850 C CA . ASP A 1 105 ? -0.914 -9.199 27.847 1.00 85.19 105 ASP A CA 1
ATOM 851 C C . ASP A 1 105 ? -0.019 -9.967 26.873 1.00 85.19 105 ASP A C 1
ATOM 853 O O . ASP A 1 105 ? 0.642 -9.352 26.038 1.00 85.19 105 ASP A O 1
ATOM 857 N N . ALA A 1 106 ? -0.092 -11.301 26.870 1.00 84.38 106 ALA A N 1
ATOM 858 C CA . ALA A 1 106 ? 0.628 -12.145 25.913 1.00 84.38 106 ALA A CA 1
ATOM 859 C C . ALA A 1 106 ? 0.253 -11.855 24.444 1.00 84.38 106 ALA A C 1
ATOM 861 O O . ALA A 1 106 ? 1.077 -12.000 23.540 1.00 84.38 106 ALA A O 1
ATOM 862 N N . TRP A 1 107 ? -0.989 -11.431 24.181 1.00 85.38 107 TRP A N 1
ATOM 863 C CA . TRP A 1 107 ? -1.396 -10.971 22.851 1.00 85.38 107 TRP A CA 1
ATOM 864 C C . TRP A 1 107 ? -0.914 -9.550 22.580 1.00 85.38 107 TRP A C 1
ATOM 866 O O . TRP A 1 107 ? -0.444 -9.265 21.478 1.00 85.38 107 TRP A O 1
ATOM 876 N N . MET A 1 108 ? -0.973 -8.682 23.590 1.00 87.88 108 MET A N 1
ATOM 877 C CA . MET A 1 108 ? -0.511 -7.298 23.499 1.00 87.88 108 MET A CA 1
ATOM 878 C C . MET A 1 108 ? 1.005 -7.166 23.316 1.00 87.88 108 MET A C 1
ATOM 880 O O . MET A 1 108 ? 1.450 -6.164 22.765 1.00 87.88 108 MET A O 1
ATOM 884 N N . GLU A 1 109 ? 1.812 -8.156 23.710 1.00 86.06 109 GLU A N 1
ATOM 885 C CA . GLU A 1 109 ? 3.263 -8.185 23.454 1.00 86.06 109 GLU A CA 1
ATOM 886 C C . GLU A 1 109 ? 3.626 -8.096 21.964 1.00 86.06 109 GLU A C 1
ATOM 888 O O . GLU A 1 109 ? 4.731 -7.675 21.624 1.00 86.06 109 GLU A O 1
ATOM 893 N N . ARG A 1 110 ? 2.700 -8.451 21.065 1.00 83.56 110 ARG A N 1
ATOM 894 C CA . ARG A 1 110 ? 2.891 -8.354 19.608 1.00 83.56 110 ARG A CA 1
ATOM 895 C C . ARG A 1 110 ? 2.680 -6.938 19.069 1.00 83.56 110 ARG A C 1
ATOM 897 O O . ARG A 1 110 ? 2.965 -6.683 17.899 1.00 83.56 110 ARG A O 1
ATOM 904 N N . HIS A 1 111 ? 2.176 -6.031 19.902 1.00 86.25 111 HIS A N 1
ATOM 905 C CA . HIS A 1 111 ? 1.838 -4.661 19.540 1.00 86.25 111 HIS A CA 1
ATOM 906 C C . HIS A 1 111 ? 2.897 -3.668 20.013 1.00 86.25 111 HIS A C 1
ATOM 908 O O . HIS A 1 111 ? 3.742 -3.944 20.862 1.00 86.25 111 HIS A O 1
ATOM 914 N N . THR A 1 112 ? 2.844 -2.467 19.442 1.00 87.00 112 THR A N 1
ATOM 915 C CA . THR A 1 112 ? 3.780 -1.388 19.777 1.00 87.00 112 THR A CA 1
ATOM 916 C C . THR A 1 112 ? 3.607 -0.879 21.208 1.00 87.00 112 THR A C 1
ATOM 918 O O . THR A 1 112 ? 2.532 -0.996 21.798 1.00 87.00 112 THR A O 1
ATOM 921 N N . ASP A 1 113 ? 4.637 -0.217 21.739 1.00 89.81 113 ASP A N 1
ATOM 922 C CA . ASP A 1 113 ? 4.581 0.446 23.048 1.00 89.81 113 ASP A CA 1
ATOM 923 C C . ASP A 1 113 ? 3.423 1.442 23.148 1.00 89.81 113 ASP A C 1
ATOM 925 O O . ASP A 1 113 ? 2.725 1.468 24.156 1.00 89.81 113 ASP A O 1
ATOM 929 N N . THR A 1 114 ? 3.154 2.210 22.087 1.00 89.75 114 THR A N 1
ATOM 930 C CA . THR A 1 114 ? 2.024 3.149 22.033 1.00 89.75 114 THR A CA 1
ATOM 931 C C . THR A 1 114 ? 0.685 2.434 22.201 1.00 89.75 114 THR A C 1
ATOM 933 O O . THR A 1 114 ? -0.126 2.839 23.033 1.00 89.75 114 THR A O 1
ATOM 936 N N . SER A 1 115 ? 0.468 1.341 21.465 1.00 91.75 115 SER A N 1
ATOM 937 C CA . SER A 1 115 ? -0.759 0.541 21.560 1.00 91.75 115 SER A CA 1
ATOM 938 C C . SER A 1 115 ? -0.899 -0.125 22.929 1.00 91.75 115 SER A C 1
ATOM 940 O O . SER A 1 115 ? -1.982 -0.119 23.511 1.00 91.75 115 SER A O 1
ATOM 942 N N . ARG A 1 116 ? 0.203 -0.641 23.489 1.00 93.06 116 ARG A N 1
ATOM 943 C CA . ARG A 1 116 ? 0.225 -1.209 24.844 1.00 93.06 116 ARG A CA 1
ATOM 944 C C . ARG A 1 116 ? -0.092 -0.155 25.902 1.00 93.06 116 ARG A C 1
ATOM 946 O O . ARG A 1 116 ? -0.889 -0.420 26.796 1.00 93.06 116 ARG A O 1
ATOM 953 N N . LEU A 1 117 ? 0.468 1.047 25.806 1.00 92.94 117 LEU A N 1
ATOM 954 C CA . LEU A 1 117 ? 0.158 2.148 26.723 1.00 92.94 117 LEU A CA 1
ATOM 955 C C . LEU A 1 117 ? -1.314 2.564 26.623 1.00 92.94 117 LEU A C 1
ATOM 957 O O . LEU A 1 117 ? -1.970 2.746 27.651 1.00 92.94 117 LEU A O 1
ATOM 961 N N . ALA A 1 118 ? -1.854 2.673 25.407 1.00 93.44 118 ALA A N 1
ATOM 962 C CA . ALA A 1 118 ? -3.268 2.965 25.185 1.00 93.44 118 ALA A CA 1
ATOM 963 C C . ALA A 1 118 ? -4.173 1.888 25.802 1.00 93.44 118 ALA A C 1
ATOM 965 O O . ALA A 1 118 ? -5.128 2.225 26.500 1.00 93.44 118 ALA A O 1
ATOM 966 N N . TRP A 1 119 ? -3.833 0.611 25.621 1.00 94.94 119 TRP A N 1
ATOM 967 C CA . TRP A 1 119 ? -4.531 -0.525 26.223 1.00 94.94 119 TRP A CA 1
ATOM 968 C C . TRP A 1 119 ? -4.606 -0.421 27.748 1.00 94.94 119 TRP A C 1
ATOM 970 O O . TRP A 1 119 ? -5.697 -0.311 28.309 1.00 94.94 119 TRP A O 1
ATOM 980 N N . HIS A 1 120 ? -3.456 -0.362 28.423 1.00 94.69 120 HIS A N 1
ATOM 981 C CA . HIS A 1 120 ? -3.412 -0.333 29.885 1.00 94.69 120 HIS A CA 1
ATOM 982 C C . HIS A 1 120 ? -4.062 0.935 30.454 1.00 94.69 120 HIS A C 1
ATOM 984 O O . HIS A 1 120 ? -4.858 0.857 31.388 1.00 94.69 120 HIS A O 1
ATOM 990 N N . SER A 1 121 ? -3.775 2.108 29.879 1.00 94.62 121 SER A N 1
ATOM 991 C CA . SER A 1 121 ? -4.347 3.374 30.361 1.00 94.62 121 SER A CA 1
ATOM 992 C C . SER A 1 121 ? -5.866 3.439 30.189 1.00 94.62 121 SER A C 1
ATOM 994 O O . SER A 1 121 ? -6.559 3.943 31.077 1.00 94.62 121 SER A O 1
ATOM 996 N N . THR A 1 122 ? -6.400 2.889 29.095 1.00 96.19 122 THR A N 1
ATOM 997 C CA . THR A 1 122 ? -7.846 2.840 28.849 1.00 96.19 122 THR A CA 1
ATOM 998 C C . THR A 1 122 ? -8.530 1.877 29.812 1.00 96.19 122 THR A C 1
ATOM 1000 O O . THR A 1 122 ? -9.538 2.250 30.404 1.00 96.19 122 THR A O 1
ATOM 1003 N N . LEU A 1 123 ? -7.966 0.686 30.050 1.00 95.94 123 LEU A N 1
ATOM 1004 C CA . LEU A 1 123 ? -8.504 -0.267 31.030 1.00 95.94 123 LEU A CA 1
ATOM 1005 C C . LEU A 1 123 ? -8.540 0.313 32.449 1.00 95.94 123 LEU A C 1
ATOM 1007 O O . LEU A 1 123 ? -9.559 0.210 33.128 1.00 95.94 123 LEU A O 1
ATOM 1011 N N . GLN A 1 124 ? -7.469 0.985 32.879 1.00 95.56 124 GLN A N 1
ATOM 1012 C CA . GLN A 1 124 ? -7.433 1.650 34.187 1.00 95.56 124 GLN A CA 1
ATOM 1013 C C . GLN A 1 124 ? -8.431 2.808 34.276 1.00 95.56 124 GLN A C 1
ATOM 1015 O O . GLN A 1 124 ? -9.057 3.016 35.311 1.00 95.56 124 GLN A O 1
ATOM 1020 N N . SER A 1 125 ? -8.621 3.549 33.184 1.00 95.62 125 SER A N 1
ATOM 1021 C CA . SER A 1 125 ? -9.610 4.631 33.131 1.00 95.62 125 SER A CA 1
ATOM 1022 C C . SER A 1 125 ? -11.048 4.108 33.101 1.00 95.62 125 SER A C 1
ATOM 1024 O O . SER A 1 125 ? -11.944 4.775 33.599 1.00 95.62 125 SER A O 1
ATOM 1026 N N . LEU A 1 126 ? -11.285 2.913 32.552 1.00 95.38 126 LEU A N 1
ATOM 1027 C CA . LEU A 1 126 ? -12.590 2.255 32.599 1.00 95.38 126 LEU A CA 1
ATOM 1028 C C . LEU A 1 126 ? -12.944 1.799 34.019 1.00 95.38 126 LEU A C 1
ATOM 1030 O O . LEU A 1 126 ? -14.111 1.871 34.390 1.00 95.38 126 LEU A O 1
ATOM 1034 N N . LEU A 1 127 ? -11.960 1.378 34.819 1.00 93.75 127 LEU A N 1
ATOM 1035 C CA . LEU A 1 127 ? -12.167 0.991 36.222 1.00 93.75 127 LEU A CA 1
ATOM 1036 C C . LEU A 1 127 ? -12.484 2.178 37.145 1.00 93.75 127 LEU A C 1
ATOM 1038 O O . LEU A 1 127 ? -12.987 1.970 38.246 1.00 93.75 127 LEU A O 1
ATOM 1042 N N . ASP A 1 128 ? -12.205 3.407 36.709 1.00 92.31 128 ASP A N 1
ATOM 1043 C CA . ASP A 1 128 ? -12.443 4.633 37.469 1.00 92.31 128 ASP A CA 1
ATOM 1044 C C . ASP A 1 128 ? -13.628 5.424 36.877 1.00 92.31 128 ASP A C 1
ATOM 1046 O O . ASP A 1 128 ? -13.467 6.108 35.860 1.00 92.31 128 ASP A O 1
ATOM 1050 N N . PRO A 1 129 ? -14.818 5.403 37.515 1.00 90.06 129 PRO A N 1
ATOM 1051 C CA . PRO A 1 129 ? -15.997 6.116 37.025 1.00 90.06 129 PRO A CA 1
ATOM 1052 C C . PRO A 1 129 ? -15.788 7.618 36.809 1.00 90.06 129 PRO A C 1
ATOM 1054 O O . PRO A 1 129 ? -16.505 8.228 36.016 1.00 90.06 129 PRO A O 1
ATOM 1057 N N . GLN A 1 130 ? -14.820 8.239 37.494 1.00 90.06 130 GLN A N 1
ATOM 1058 C CA . GLN A 1 130 ? -14.539 9.667 37.336 1.00 90.06 130 GLN A CA 1
ATOM 1059 C C . GLN A 1 130 ? -13.881 9.985 35.985 1.00 90.06 130 GLN A C 1
ATOM 1061 O O . GLN A 1 130 ? -14.044 11.091 35.474 1.00 90.06 130 GLN A O 1
ATOM 1066 N N . LYS A 1 131 ? -13.204 9.008 35.367 1.00 92.62 131 LYS A N 1
ATOM 1067 C CA . LYS A 1 131 ? -12.486 9.159 34.090 1.00 92.62 131 LYS A CA 1
ATOM 1068 C C . LYS A 1 131 ? -13.322 8.805 32.863 1.00 92.62 131 LYS A C 1
ATOM 1070 O O . LYS A 1 131 ? -12.875 8.981 31.728 1.00 92.62 131 LYS A O 1
ATOM 1075 N N . HIS A 1 132 ? -14.558 8.336 33.042 1.00 93.50 132 HIS A N 1
ATOM 1076 C CA . HIS A 1 132 ? -15.430 7.957 31.920 1.00 93.50 132 HIS A CA 1
ATOM 1077 C C . HIS A 1 132 ? -15.766 9.141 31.004 1.00 93.50 132 HIS A C 1
ATOM 1079 O O . HIS A 1 132 ? -15.935 8.958 29.796 1.00 93.50 132 HIS A O 1
ATOM 1085 N N . SER A 1 133 ? -15.821 10.356 31.556 1.00 90.38 133 SER A N 1
ATOM 1086 C CA . SER A 1 133 ? -16.016 11.601 30.803 1.00 90.38 133 SER A CA 1
ATOM 1087 C C . SER A 1 133 ? -14.845 11.910 29.864 1.00 90.38 133 SER A C 1
ATOM 1089 O O . SER A 1 133 ? -15.070 12.379 28.750 1.00 90.38 133 SER A O 1
ATOM 1091 N N . GLU A 1 134 ? -13.614 11.593 30.270 1.00 92.44 134 GLU A N 1
ATOM 1092 C CA . GLU A 1 134 ? -12.411 11.744 29.447 1.00 92.44 134 GLU A CA 1
ATOM 1093 C C . GLU A 1 134 ? -12.375 10.694 28.335 1.00 92.44 134 GLU A C 1
ATOM 1095 O O . GLU A 1 134 ? -12.122 11.014 27.172 1.00 92.44 134 GLU A O 1
ATOM 1100 N N . LEU A 1 135 ? -12.692 9.438 28.672 1.00 94.50 135 LEU A N 1
ATOM 1101 C CA . LEU A 1 135 ? -12.778 8.349 27.697 1.00 94.50 135 LEU A CA 1
ATOM 1102 C C . LEU A 1 135 ? -13.821 8.628 26.616 1.00 94.50 135 LEU A C 1
ATOM 1104 O O . LEU A 1 135 ? -13.585 8.324 25.451 1.00 94.50 135 LEU A O 1
ATOM 1108 N N . ARG A 1 136 ? -14.935 9.272 26.977 1.00 96.00 136 ARG A N 1
ATOM 1109 C CA . ARG A 1 136 ? -16.006 9.654 26.047 1.00 96.00 136 ARG A CA 1
ATOM 1110 C C . ARG A 1 136 ? -15.493 10.410 24.816 1.00 96.00 136 ARG A C 1
ATOM 1112 O O . ARG A 1 136 ? -16.065 10.258 23.740 1.00 96.00 136 ARG A O 1
ATOM 1119 N N . GLN A 1 137 ? -14.447 11.218 24.977 1.00 95.00 137 GLN A N 1
ATOM 1120 C CA . GLN A 1 137 ? -13.880 12.062 23.921 1.00 95.00 137 GLN A CA 1
ATOM 1121 C C . GLN A 1 137 ? -12.747 11.381 23.137 1.00 95.00 137 GLN A C 1
ATOM 1123 O O . GLN A 1 137 ? -12.250 11.945 22.167 1.00 95.00 137 GLN A O 1
ATOM 1128 N N . ARG A 1 138 ? -12.304 10.186 23.545 1.00 94.25 138 ARG A N 1
ATOM 1129 C CA . ARG A 1 138 ? -11.204 9.477 22.882 1.00 94.25 138 ARG A CA 1
ATOM 1130 C C . ARG A 1 138 ? -11.676 8.849 21.576 1.00 94.25 138 ARG A C 1
ATOM 1132 O O . ARG A 1 138 ? -12.696 8.164 21.560 1.00 94.25 138 ARG A O 1
ATOM 1139 N N . CYS A 1 139 ? -10.888 9.027 20.520 1.00 92.69 139 CYS A N 1
ATOM 1140 C CA . CYS A 1 139 ? -11.099 8.371 19.233 1.00 92.69 139 CYS A CA 1
ATOM 1141 C C . CYS A 1 139 ? -10.208 7.118 19.121 1.00 92.69 139 CYS A C 1
ATOM 1143 O O . CYS A 1 139 ? -8.987 7.250 19.255 1.00 92.69 139 CYS A O 1
ATOM 1145 N N . PRO A 1 140 ? -10.773 5.925 18.862 1.00 93.56 140 PRO A N 1
ATOM 1146 C CA . PRO A 1 140 ? -10.019 4.669 18.880 1.00 93.56 140 PRO A CA 1
ATOM 1147 C C . PRO A 1 140 ? -8.859 4.565 17.881 1.00 93.56 140 PRO A C 1
ATOM 1149 O O . PRO A 1 140 ? -7.824 3.993 18.217 1.00 93.56 140 PRO A O 1
ATOM 1152 N N . HIS A 1 141 ? -8.971 5.161 16.690 1.00 88.38 141 HIS A N 1
ATOM 1153 C CA . HIS A 1 141 ? -7.893 5.170 15.690 1.00 88.38 141 HIS A CA 1
ATOM 1154 C C . HIS A 1 141 ? -6.576 5.777 16.206 1.00 88.38 141 HIS A C 1
ATOM 1156 O O . HIS A 1 141 ? -5.506 5.422 15.722 1.00 88.38 141 HIS A O 1
ATOM 1162 N N . LEU A 1 142 ? -6.630 6.650 17.220 1.00 89.50 142 LEU A N 1
ATOM 1163 C CA . LEU A 1 142 ? -5.447 7.271 17.830 1.00 89.50 142 LEU A CA 1
ATOM 1164 C C . LEU A 1 142 ? -4.658 6.317 18.742 1.00 89.50 142 LEU A C 1
ATOM 1166 O O . LEU A 1 142 ? -3.569 6.663 19.198 1.00 89.50 142 LEU A O 1
ATOM 1170 N N . TRP A 1 143 ? -5.192 5.131 19.045 1.00 90.25 143 TRP A N 1
ATOM 1171 C CA . TRP A 1 143 ? -4.485 4.096 19.809 1.00 90.25 143 TRP A CA 1
ATOM 1172 C C . TRP A 1 143 ? -3.545 3.251 18.940 1.00 90.25 143 TRP A C 1
ATOM 1174 O O . TRP A 1 143 ? -2.723 2.492 19.464 1.00 90.25 143 TRP A O 1
ATOM 1184 N N . MET A 1 144 ? -3.655 3.383 17.617 1.00 85.44 144 MET A N 1
ATOM 1185 C CA . MET A 1 144 ? -2.785 2.728 16.654 1.00 85.44 144 MET A CA 1
ATOM 1186 C C . MET A 1 144 ? -1.692 3.692 16.189 1.00 85.44 144 MET A C 1
ATOM 1188 O O . MET A 1 144 ? -1.999 4.801 15.751 1.00 85.44 144 MET A O 1
ATOM 1192 N N . PRO A 1 145 ? -0.408 3.302 16.238 1.00 76.25 145 PRO A N 1
ATOM 1193 C CA . PRO A 1 145 ? 0.631 4.074 15.579 1.00 76.25 145 PRO A CA 1
ATOM 1194 C C . PRO A 1 145 ? 0.511 3.908 14.063 1.00 76.25 145 PRO A C 1
ATOM 1196 O O . PRO A 1 145 ? 0.343 2.801 13.551 1.00 76.25 145 PRO A O 1
ATOM 1199 N N . GLY A 1 146 ? 0.655 5.005 13.332 1.00 71.19 146 GLY A N 1
ATOM 1200 C CA . GLY A 1 146 ? 0.626 4.981 11.877 1.00 71.19 146 GLY A CA 1
ATOM 1201 C C . GLY A 1 146 ? 0.154 6.299 11.290 1.00 71.19 146 GLY A C 1
ATOM 1202 O O . GLY A 1 146 ? -0.160 7.246 12.006 1.00 71.19 146 GLY A O 1
ATOM 1203 N N . LEU A 1 147 ? 0.136 6.351 9.963 1.00 69.50 147 LEU A N 1
ATOM 1204 C CA . LEU A 1 147 ? -0.495 7.434 9.220 1.00 69.50 147 LEU A CA 1
ATOM 1205 C C . LEU A 1 147 ? -1.981 7.102 9.110 1.00 69.50 147 LEU A C 1
ATOM 1207 O O . LEU A 1 147 ? -2.309 6.070 8.540 1.00 69.50 147 LEU A O 1
ATOM 1211 N N . THR A 1 148 ? -2.852 7.957 9.640 1.00 73.19 148 THR A N 1
ATOM 1212 C CA . THR A 1 148 ? -4.304 7.827 9.469 1.00 73.19 148 THR A CA 1
ATOM 1213 C C . THR A 1 148 ? -4.757 8.715 8.316 1.00 73.19 148 THR A C 1
ATOM 1215 O O . THR A 1 148 ? -4.372 9.881 8.238 1.00 73.19 148 THR A O 1
ATOM 1218 N N . LEU A 1 149 ? -5.601 8.185 7.430 1.00 73.06 149 LEU A N 1
ATOM 1219 C CA . LEU A 1 149 ? -6.144 8.915 6.271 1.00 73.06 149 LEU A CA 1
ATOM 1220 C C . LEU A 1 149 ? -7.254 9.926 6.623 1.00 73.06 149 LEU A C 1
ATOM 1222 O O . LEU A 1 149 ? -7.749 10.638 5.748 1.00 73.06 149 LEU A O 1
ATOM 1226 N N . PHE A 1 150 ? -7.652 9.997 7.893 1.00 69.38 150 PHE A N 1
ATOM 1227 C CA . PHE A 1 150 ? -8.751 10.835 8.363 1.00 69.38 150 PHE A CA 1
ATOM 1228 C C . PHE A 1 150 ? -8.489 12.320 8.050 1.00 69.38 150 PHE A C 1
ATOM 1230 O O . PHE A 1 150 ? -7.484 12.886 8.477 1.00 69.38 150 PHE A O 1
ATOM 1237 N N . GLY A 1 151 ? -9.387 12.940 7.278 1.00 67.88 151 GLY A N 1
ATOM 1238 C CA . GLY A 1 151 ? -9.302 14.344 6.851 1.00 67.88 151 GLY A CA 1
ATOM 1239 C C . GLY A 1 151 ? -8.654 14.584 5.483 1.00 67.88 151 GLY A C 1
ATOM 1240 O O . GLY A 1 151 ? -8.772 15.687 4.957 1.00 67.88 151 GLY A O 1
ATOM 1241 N N . TYR A 1 152 ? -8.020 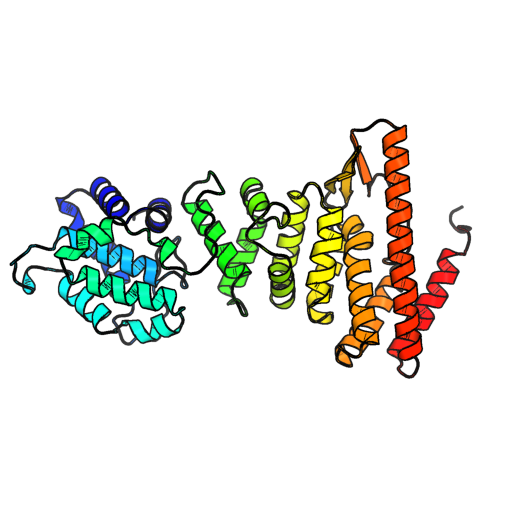13.574 4.878 1.00 64.88 152 TYR A N 1
ATOM 1242 C CA . TYR A 1 152 ? -7.508 13.679 3.506 1.00 64.88 152 TYR A CA 1
ATOM 1243 C C . TYR A 1 152 ? -8.590 13.365 2.472 1.00 64.88 152 TYR A C 1
ATOM 1245 O O . TYR A 1 152 ? -8.587 13.947 1.390 1.00 64.88 152 TYR A O 1
ATOM 1253 N N . VAL A 1 153 ? -9.525 12.474 2.808 1.00 69.31 153 VAL A N 1
ATOM 1254 C CA . VAL A 1 153 ? -10.480 11.891 1.861 1.00 69.31 153 VAL A CA 1
ATOM 1255 C C . VAL A 1 153 ? -11.911 12.032 2.362 1.00 69.31 153 VAL A C 1
ATOM 1257 O O . VAL A 1 153 ? -12.183 11.741 3.524 1.00 69.31 153 VAL A O 1
ATOM 1260 N N . ASP A 1 154 ? -12.818 12.428 1.470 1.00 77.25 154 ASP A N 1
ATOM 1261 C CA . ASP A 1 154 ? -14.264 12.400 1.705 1.00 77.25 154 ASP A CA 1
ATOM 1262 C C . ASP A 1 154 ? -14.845 11.063 1.202 1.00 77.25 154 ASP A C 1
ATOM 1264 O O . ASP A 1 154 ? -15.174 10.917 0.024 1.00 77.25 154 ASP A O 1
ATOM 1268 N N . VAL A 1 155 ? -14.869 10.054 2.080 1.00 84.44 155 VAL A N 1
ATOM 1269 C CA . VAL A 1 155 ? -15.387 8.692 1.831 1.00 84.44 155 VAL A CA 1
ATOM 1270 C C . VAL A 1 155 ? -16.123 8.159 3.056 1.00 84.44 155 VAL A C 1
ATOM 1272 O O . VAL A 1 155 ? -15.975 8.679 4.161 1.00 84.44 155 VAL A O 1
ATOM 1275 N N . ASP A 1 156 ? -16.900 7.092 2.871 1.00 87.25 156 ASP A N 1
ATOM 1276 C CA . ASP A 1 156 ? -17.540 6.394 3.980 1.00 87.25 156 ASP A CA 1
ATOM 1277 C C . ASP A 1 156 ? -16.517 5.730 4.925 1.00 87.25 156 ASP A C 1
ATOM 1279 O O . ASP A 1 156 ? -15.406 5.362 4.530 1.00 87.25 156 ASP A O 1
ATOM 1283 N N . ASP A 1 157 ? -16.924 5.546 6.185 1.00 87.75 157 ASP A N 1
ATOM 1284 C CA . ASP A 1 157 ? -16.064 5.021 7.250 1.00 87.75 157 ASP A CA 1
ATOM 1285 C C . ASP A 1 157 ? -15.489 3.626 6.916 1.00 87.75 157 ASP A C 1
ATOM 1287 O O . ASP A 1 157 ? -14.366 3.316 7.318 1.00 87.75 157 ASP A O 1
ATOM 1291 N N . VAL A 1 158 ? -16.217 2.779 6.167 1.00 88.06 158 VAL A N 1
ATOM 1292 C CA . VAL A 1 158 ? -15.754 1.426 5.795 1.00 88.06 158 VAL A CA 1
ATOM 1293 C C . VAL A 1 158 ? -14.609 1.516 4.798 1.00 88.06 158 VAL A C 1
ATOM 1295 O O . VAL A 1 158 ? -13.561 0.912 5.027 1.00 88.06 158 VAL A O 1
ATOM 1298 N N . SER A 1 159 ? -14.793 2.293 3.731 1.00 85.94 159 SER A N 1
ATOM 1299 C CA . SER A 1 159 ? -13.753 2.539 2.730 1.00 85.94 159 SER A CA 1
ATOM 1300 C C . SER A 1 159 ? -12.510 3.176 3.356 1.00 85.94 159 SER A C 1
ATOM 1302 O O . SER A 1 159 ? -11.384 2.801 3.026 1.00 85.94 159 SER A O 1
ATOM 1304 N N . LEU A 1 160 ? -12.699 4.102 4.305 1.00 85.62 160 LEU A N 1
ATOM 1305 C CA . LEU A 1 160 ? -11.597 4.716 5.044 1.00 85.62 160 LEU A CA 1
ATOM 1306 C C . LEU A 1 160 ? -10.829 3.687 5.885 1.00 85.62 160 LEU A C 1
ATOM 1308 O O . LEU A 1 160 ? -9.598 3.662 5.842 1.00 85.62 160 LEU A O 1
ATOM 1312 N N . TYR A 1 161 ? -11.548 2.810 6.592 1.00 87.44 161 TYR A N 1
ATOM 1313 C CA . TYR A 1 161 ? -10.951 1.745 7.398 1.00 87.44 161 TYR A CA 1
ATOM 1314 C C . TYR A 1 161 ? -10.133 0.766 6.553 1.00 87.44 161 TYR A C 1
ATOM 1316 O O . TYR A 1 161 ? -8.992 0.457 6.898 1.00 87.44 161 TYR A O 1
ATOM 1324 N N . GLU A 1 162 ? -10.674 0.303 5.424 1.00 86.69 162 GLU A N 1
ATOM 1325 C CA . GLU A 1 162 ? -9.941 -0.587 4.517 1.00 86.69 162 GLU A CA 1
ATOM 1326 C C . GLU A 1 162 ? -8.692 0.091 3.937 1.00 86.69 162 GLU A C 1
ATOM 1328 O O . GLU A 1 162 ? -7.630 -0.530 3.857 1.00 86.69 162 GLU A O 1
ATOM 1333 N N . ALA A 1 163 ? -8.774 1.379 3.593 1.00 85.50 163 ALA A N 1
ATOM 1334 C CA . ALA A 1 163 ? -7.625 2.131 3.104 1.00 85.50 163 ALA A CA 1
ATOM 1335 C C . ALA A 1 163 ? -6.531 2.292 4.173 1.00 85.50 163 ALA A C 1
ATOM 1337 O O . ALA A 1 163 ? -5.346 2.129 3.876 1.00 85.50 163 ALA A O 1
ATOM 1338 N N . ASP A 1 164 ? -6.916 2.554 5.420 1.00 85.44 164 ASP A N 1
ATOM 1339 C CA . ASP A 1 164 ? -6.008 2.673 6.562 1.00 85.44 164 ASP A CA 1
ATOM 1340 C C . ASP A 1 164 ? -5.336 1.326 6.896 1.00 85.44 164 ASP A C 1
ATOM 1342 O O . ASP A 1 164 ? -4.120 1.254 7.091 1.00 85.44 164 ASP A O 1
ATOM 1346 N N . ALA A 1 165 ? -6.093 0.224 6.859 1.00 85.38 165 ALA A N 1
ATOM 1347 C CA . ALA A 1 165 ? -5.559 -1.129 7.023 1.00 85.38 165 ALA A CA 1
ATOM 1348 C C . ALA A 1 165 ? -4.565 -1.500 5.905 1.00 85.38 165 ALA A C 1
ATOM 1350 O O . ALA A 1 165 ? -3.483 -2.040 6.171 1.00 85.38 165 ALA A O 1
ATOM 1351 N N . ALA A 1 166 ? -4.875 -1.149 4.652 1.00 85.12 166 ALA A N 1
ATOM 1352 C CA . ALA A 1 166 ? -3.959 -1.335 3.531 1.00 85.12 166 ALA A CA 1
ATOM 1353 C C . ALA A 1 166 ? -2.673 -0.517 3.712 1.00 85.12 166 ALA A C 1
ATOM 1355 O O . ALA A 1 166 ? -1.571 -1.042 3.534 1.00 85.12 166 ALA A O 1
ATOM 1356 N N . LEU A 1 167 ? -2.794 0.743 4.137 1.00 83.25 167 LEU A N 1
ATOM 1357 C CA . LEU A 1 167 ? -1.660 1.617 4.418 1.00 83.25 167 LEU A CA 1
ATOM 1358 C C . LEU A 1 167 ? -0.758 1.056 5.521 1.00 83.25 167 LEU A C 1
ATOM 1360 O O . LEU A 1 167 ? 0.467 1.033 5.366 1.00 83.25 167 LEU A O 1
ATOM 1364 N N . ARG A 1 168 ? -1.335 0.550 6.616 1.00 82.75 168 ARG A N 1
ATOM 1365 C CA . ARG A 1 168 ? -0.572 -0.123 7.676 1.00 82.75 168 ARG A CA 1
ATOM 1366 C C . ARG A 1 168 ? 0.179 -1.336 7.140 1.00 82.75 168 ARG A C 1
ATOM 1368 O O . ARG A 1 168 ? 1.379 -1.437 7.379 1.00 82.75 168 ARG A O 1
ATOM 1375 N N . CYS A 1 169 ? -0.462 -2.191 6.341 1.00 82.69 169 CYS A N 1
ATOM 1376 C CA . CYS A 1 169 ? 0.213 -3.341 5.729 1.00 82.69 169 CYS A CA 1
ATOM 1377 C C . CYS A 1 169 ? 1.401 -2.912 4.849 1.00 82.69 169 CYS A C 1
ATOM 1379 O O . CYS A 1 169 ? 2.472 -3.515 4.881 1.00 82.69 169 CYS A O 1
ATOM 1381 N N . LEU A 1 170 ? 1.245 -1.836 4.080 1.00 79.44 170 LEU A N 1
ATOM 1382 C CA . LEU A 1 170 ? 2.301 -1.336 3.198 1.00 79.44 170 LEU A CA 1
ATOM 1383 C C . LEU A 1 170 ? 3.440 -0.660 3.957 1.00 79.44 170 LEU A C 1
ATOM 1385 O O . LEU A 1 170 ? 4.581 -0.690 3.491 1.00 79.44 170 LEU A O 1
ATOM 1389 N N . THR A 1 171 ? 3.151 -0.046 5.106 1.00 79.88 171 THR A N 1
ATOM 1390 C CA . THR A 1 171 ? 4.124 0.704 5.914 1.00 79.88 171 THR A CA 1
ATOM 1391 C C . THR A 1 171 ? 4.774 -0.127 7.023 1.00 79.88 171 THR A C 1
ATOM 1393 O O . THR A 1 171 ? 5.878 0.228 7.449 1.00 79.88 171 THR A O 1
ATOM 1396 N N . GLN A 1 172 ? 4.207 -1.281 7.385 1.00 78.88 172 GLN A N 1
ATOM 1397 C CA . GLN A 1 172 ? 4.716 -2.166 8.431 1.00 78.88 172 GLN A CA 1
ATOM 1398 C C . GLN A 1 172 ? 6.180 -2.602 8.196 1.00 78.88 172 GLN A C 1
ATOM 1400 O O . GLN A 1 172 ? 6.556 -3.001 7.087 1.00 78.88 172 GLN A O 1
ATOM 1405 N N . PRO A 1 173 ? 7.037 -2.564 9.235 1.00 69.75 173 PRO A N 1
ATOM 1406 C CA . PRO A 1 173 ? 8.383 -3.114 9.168 1.00 69.75 173 PRO A CA 1
ATOM 1407 C C . PRO A 1 173 ? 8.333 -4.647 9.270 1.00 69.75 173 PRO A C 1
ATOM 1409 O O . PRO A 1 173 ? 8.241 -5.201 10.360 1.00 69.75 173 PRO A O 1
ATOM 1412 N N . GLY A 1 174 ? 8.387 -5.346 8.135 1.00 75.00 174 GLY A N 1
ATOM 1413 C CA . GLY A 1 174 ? 8.530 -6.807 8.106 1.00 75.00 174 GLY A CA 1
ATOM 1414 C C . GLY A 1 174 ? 7.701 -7.501 7.024 1.00 75.00 174 GLY A C 1
ATOM 1415 O O . GLY A 1 174 ? 7.010 -6.836 6.252 1.00 75.00 174 GLY A O 1
ATOM 1416 N N . PRO A 1 175 ? 7.795 -8.839 6.929 1.00 76.56 175 PRO A N 1
ATOM 1417 C CA . PRO A 1 175 ? 6.966 -9.617 6.023 1.00 76.56 175 PRO A CA 1
ATOM 1418 C C . PRO A 1 175 ? 5.506 -9.622 6.488 1.00 76.56 175 PRO A C 1
ATOM 1420 O O . PRO A 1 175 ? 5.218 -9.826 7.666 1.00 76.56 175 PRO A O 1
ATOM 1423 N N . LEU A 1 176 ? 4.584 -9.455 5.543 1.00 79.44 176 LEU A N 1
ATOM 1424 C CA . LEU A 1 176 ? 3.156 -9.655 5.782 1.00 79.44 176 LEU A CA 1
ATOM 1425 C C . LEU A 1 176 ? 2.835 -11.149 5.899 1.00 79.44 176 LEU A C 1
ATOM 1427 O O . LEU A 1 176 ? 3.446 -11.982 5.221 1.00 79.44 176 LEU A O 1
ATOM 1431 N N . SER A 1 177 ? 1.833 -11.495 6.709 1.00 81.19 177 SER A N 1
ATOM 1432 C CA . SER A 1 177 ? 1.284 -12.854 6.714 1.00 81.19 177 SER A CA 1
ATOM 1433 C C . SER A 1 177 ? 0.677 -13.208 5.349 1.00 81.19 177 SER A C 1
ATOM 1435 O O . SER A 1 177 ? 0.354 -12.335 4.541 1.00 81.19 177 SER A O 1
ATOM 1437 N N . VAL A 1 178 ? 0.491 -14.502 5.069 1.00 82.38 178 VAL A N 1
ATOM 1438 C CA . VAL A 1 178 ? -0.126 -14.963 3.808 1.00 82.38 178 VAL A CA 1
ATOM 1439 C C . VAL A 1 178 ? -1.521 -14.354 3.616 1.00 82.38 178 VAL A C 1
ATOM 1441 O O . VAL A 1 178 ? -1.855 -13.920 2.517 1.00 82.38 178 VAL A O 1
ATOM 1444 N N . HIS A 1 179 ? -2.307 -14.257 4.692 1.00 81.56 179 HIS A N 1
ATOM 1445 C CA . HIS A 1 179 ? -3.650 -13.679 4.652 1.00 81.56 179 HIS A CA 1
ATOM 1446 C C . HIS A 1 179 ? -3.625 -12.171 4.381 1.00 81.56 179 HIS A C 1
ATOM 1448 O O . HIS A 1 179 ? -4.358 -11.710 3.511 1.00 81.56 179 HIS A O 1
ATOM 1454 N N . GLN A 1 180 ? -2.746 -11.421 5.055 1.00 83.31 180 GLN A N 1
ATOM 1455 C CA . GLN A 1 180 ? -2.575 -9.984 4.804 1.00 83.31 180 GLN A CA 1
ATOM 1456 C C . GLN A 1 180 ? -2.095 -9.716 3.375 1.00 83.31 180 GLN A C 1
ATOM 1458 O O . GLN A 1 180 ? -2.598 -8.813 2.720 1.00 83.31 180 GLN A O 1
ATOM 1463 N N . ASN A 1 181 ? -1.161 -10.524 2.864 1.00 84.06 181 ASN A N 1
ATOM 1464 C CA . ASN A 1 181 ? -0.679 -10.411 1.489 1.00 84.06 181 ASN A CA 1
ATOM 1465 C C . ASN A 1 181 ? -1.793 -10.611 0.459 1.00 84.06 181 ASN A C 1
ATOM 1467 O O . ASN A 1 181 ? -1.873 -9.848 -0.503 1.00 84.06 181 ASN A O 1
ATOM 1471 N N . GLN A 1 182 ? -2.625 -11.640 0.645 1.00 86.50 182 GLN A N 1
ATOM 1472 C CA . GLN A 1 182 ? -3.727 -11.931 -0.268 1.00 86.50 182 GLN A CA 1
ATOM 1473 C C . GLN A 1 182 ? -4.799 -10.842 -0.201 1.00 86.50 182 GLN A C 1
ATOM 1475 O O . GLN A 1 182 ? -5.179 -10.306 -1.236 1.00 86.50 182 GLN A O 1
ATOM 1480 N N . TRP A 1 183 ? -5.221 -10.463 1.007 1.00 87.88 183 TRP A N 1
ATOM 1481 C CA . TRP A 1 183 ? -6.207 -9.402 1.194 1.00 87.88 183 TRP A CA 1
ATOM 1482 C C . TRP A 1 183 ? -5.726 -8.069 0.612 1.00 87.88 183 TRP A C 1
ATOM 1484 O O . TRP A 1 183 ? -6.460 -7.431 -0.133 1.00 87.88 183 TRP A O 1
ATOM 1494 N N . LEU A 1 184 ? -4.471 -7.682 0.870 1.00 86.88 184 LEU A N 1
ATOM 1495 C CA . LEU A 1 184 ? -3.894 -6.454 0.325 1.00 86.88 184 LEU A CA 1
ATOM 1496 C C . LEU A 1 184 ? -3.828 -6.501 -1.207 1.00 86.88 184 LEU A C 1
ATOM 1498 O O . LEU A 1 184 ? -4.132 -5.510 -1.858 1.00 86.88 184 LEU A O 1
ATOM 1502 N N . TYR A 1 185 ? -3.448 -7.638 -1.797 1.00 87.62 185 TYR A N 1
ATOM 1503 C CA . TYR A 1 185 ? -3.465 -7.803 -3.252 1.00 87.62 185 TYR A CA 1
ATOM 1504 C C . TYR A 1 185 ? -4.870 -7.598 -3.835 1.00 87.62 185 TYR A C 1
ATOM 1506 O O . TYR A 1 185 ? -5.024 -6.855 -4.804 1.00 87.62 185 TYR A O 1
ATOM 1514 N N . ASP A 1 186 ? -5.882 -8.227 -3.237 1.00 88.69 186 ASP A N 1
ATOM 1515 C CA . ASP A 1 186 ? -7.267 -8.114 -3.693 1.00 88.69 186 ASP A CA 1
ATOM 1516 C C . ASP A 1 186 ? -7.788 -6.682 -3.523 1.00 88.69 186 ASP A C 1
ATOM 1518 O O . ASP A 1 186 ? -8.353 -6.130 -4.466 1.00 88.69 186 ASP A O 1
ATOM 1522 N N . TYR A 1 187 ? -7.498 -6.047 -2.382 1.00 88.06 187 TYR A N 1
ATOM 1523 C CA . TYR A 1 187 ? -7.861 -4.660 -2.108 1.00 88.06 187 TYR A CA 1
ATOM 1524 C C . TYR A 1 187 ? -7.293 -3.719 -3.171 1.00 88.06 187 TYR A C 1
ATOM 1526 O O . TYR A 1 187 ? -8.065 -3.033 -3.836 1.00 88.06 187 TYR A O 1
ATOM 1534 N N . VAL A 1 188 ? -5.970 -3.736 -3.398 1.00 85.44 188 VAL A N 1
ATOM 1535 C CA . VAL A 1 188 ? -5.260 -2.835 -4.333 1.00 85.44 188 VAL A CA 1
ATOM 1536 C C . VAL A 1 188 ? -5.832 -2.896 -5.746 1.00 85.44 188 VAL A C 1
ATOM 1538 O O . VAL A 1 188 ? -5.935 -1.870 -6.416 1.00 85.44 188 VAL A O 1
ATOM 1541 N N . ARG A 1 189 ? -6.257 -4.081 -6.190 1.00 86.12 189 ARG A N 1
ATOM 1542 C CA . ARG A 1 189 ? -6.880 -4.271 -7.507 1.00 86.12 189 ARG A CA 1
ATOM 1543 C C . ARG A 1 189 ? -8.252 -3.629 -7.633 1.00 86.12 189 ARG A C 1
ATOM 1545 O O . ARG A 1 189 ? -8.671 -3.317 -8.744 1.00 86.12 189 ARG A O 1
ATOM 1552 N N . THR A 1 190 ? -8.948 -3.470 -6.516 1.00 87.19 190 THR A N 1
ATOM 1553 C CA . THR A 1 190 ? -10.308 -2.931 -6.451 1.00 87.19 190 THR A CA 1
ATOM 1554 C C . THR A 1 190 ? -10.373 -1.528 -5.854 1.00 87.19 190 THR A C 1
ATOM 1556 O O . THR A 1 190 ? -11.471 -0.994 -5.720 1.00 87.19 190 THR A O 1
ATOM 1559 N N . VAL A 1 191 ? -9.229 -0.920 -5.503 1.00 83.50 191 VAL A N 1
ATOM 1560 C CA . VAL A 1 191 ? -9.191 0.417 -4.896 1.00 83.50 191 VAL A CA 1
ATOM 1561 C C . VAL A 1 191 ? -9.873 1.433 -5.819 1.00 83.50 191 VAL A C 1
ATOM 1563 O O . VAL A 1 191 ? -9.485 1.566 -6.984 1.00 83.50 191 VAL A O 1
ATOM 1566 N N . PRO A 1 192 ? -10.853 2.199 -5.310 1.00 80.38 192 PRO A N 1
ATOM 1567 C CA . PRO A 1 192 ? -11.443 3.307 -6.047 1.00 80.38 192 PRO A CA 1
ATOM 1568 C C . PRO A 1 192 ? -10.400 4.355 -6.457 1.00 80.38 192 PRO A C 1
ATOM 1570 O O . PRO A 1 192 ? -9.526 4.720 -5.672 1.00 80.38 192 PRO A O 1
ATOM 1573 N N . ALA A 1 193 ? -10.529 4.910 -7.665 1.00 72.88 193 ALA A N 1
ATOM 1574 C CA . ALA A 1 193 ? -9.544 5.844 -8.222 1.00 72.88 193 ALA A CA 1
ATOM 1575 C C . ALA A 1 193 ? -9.276 7.076 -7.335 1.00 72.88 193 ALA A C 1
ATOM 1577 O O . ALA A 1 193 ? -8.137 7.518 -7.238 1.00 72.88 193 ALA A O 1
ATOM 1578 N N . HIS A 1 194 ? -10.294 7.609 -6.650 1.00 72.12 194 HIS A N 1
ATOM 1579 C CA . HIS A 1 194 ? -10.107 8.743 -5.741 1.00 72.12 194 HIS A CA 1
ATOM 1580 C C . HIS A 1 194 ? -9.245 8.363 -4.528 1.00 72.12 194 HIS A C 1
ATOM 1582 O O . HIS A 1 194 ? -8.360 9.126 -4.172 1.00 72.12 194 HIS A O 1
ATOM 1588 N N . LEU A 1 195 ? -9.419 7.166 -3.948 1.00 76.62 195 LEU A N 1
ATOM 1589 C CA . LEU A 1 195 ? -8.569 6.653 -2.864 1.00 76.62 195 LEU A CA 1
ATOM 1590 C C . LEU A 1 195 ? -7.136 6.383 -3.335 1.00 76.62 195 LEU A C 1
ATOM 1592 O O . LEU A 1 195 ? -6.175 6.641 -2.613 1.00 76.62 195 LEU A O 1
ATOM 1596 N N . ALA A 1 196 ? -6.989 5.913 -4.572 1.00 75.44 196 ALA A N 1
ATOM 1597 C CA . ALA A 1 196 ? -5.693 5.678 -5.191 1.00 75.44 196 ALA A CA 1
ATOM 1598 C C . ALA A 1 196 ? -4.842 6.951 -5.323 1.00 75.44 196 ALA A C 1
ATOM 1600 O O . ALA A 1 196 ? -3.628 6.873 -5.151 1.00 75.44 196 ALA A O 1
ATOM 1601 N N . VAL A 1 197 ? -5.459 8.118 -5.555 1.00 69.38 197 VAL A N 1
ATOM 1602 C CA . VAL A 1 197 ? -4.750 9.413 -5.574 1.00 69.38 197 VAL A CA 1
ATOM 1603 C C . VAL A 1 197 ? -4.061 9.677 -4.236 1.00 69.38 197 VAL A C 1
ATOM 1605 O O . VAL A 1 197 ? -2.919 10.117 -4.213 1.00 69.38 197 VAL A O 1
ATOM 1608 N N . TYR A 1 198 ? -4.701 9.350 -3.112 1.00 70.12 198 TYR A N 1
ATOM 1609 C CA . TYR A 1 198 ? -4.093 9.563 -1.794 1.00 70.12 198 TYR A CA 1
ATOM 1610 C C . TYR A 1 198 ? -2.921 8.640 -1.540 1.00 70.12 198 TYR A C 1
ATOM 1612 O O . TYR A 1 198 ? -1.971 9.029 -0.880 1.00 70.12 198 TYR A O 1
ATOM 1620 N N . PHE A 1 199 ? -2.963 7.432 -2.086 1.00 70.81 199 PHE A N 1
ATOM 1621 C CA . PHE A 1 199 ? -1.841 6.507 -2.057 1.00 70.81 199 PHE A CA 1
ATOM 1622 C C . PHE A 1 199 ? -0.668 6.922 -2.958 1.00 70.81 199 PHE A C 1
ATOM 1624 O O . PHE A 1 199 ? 0.421 6.356 -2.828 1.00 70.81 199 PHE A O 1
ATOM 1631 N N . ALA A 1 200 ? -0.872 7.884 -3.855 1.00 66.19 200 ALA A N 1
ATOM 1632 C CA . ALA A 1 200 ? 0.144 8.368 -4.772 1.00 66.19 200 ALA A CA 1
ATOM 1633 C C . ALA A 1 200 ? 1.226 9.179 -4.036 1.00 66.19 200 ALA A C 1
ATOM 1635 O O . ALA A 1 200 ? 1.001 9.765 -2.979 1.00 66.19 200 ALA A O 1
ATOM 1636 N N . MET A 1 201 ? 2.452 9.164 -4.553 1.00 61.81 201 MET A N 1
ATOM 1637 C CA . MET A 1 201 ? 3.644 9.455 -3.745 1.00 61.81 201 MET A CA 1
ATOM 1638 C C . MET A 1 201 ? 4.153 10.886 -3.878 1.00 61.81 201 MET A C 1
ATOM 1640 O O . MET A 1 201 ? 5.044 11.285 -3.126 1.00 61.81 201 MET A O 1
ATOM 1644 N N . ARG A 1 202 ? 3.632 11.648 -4.843 1.00 55.09 202 ARG A N 1
ATOM 1645 C CA . ARG A 1 202 ? 4.164 12.972 -5.165 1.00 55.09 202 ARG A CA 1
ATOM 1646 C C . ARG A 1 202 ? 3.419 14.126 -4.493 1.00 55.09 202 ARG A C 1
ATOM 1648 O O . ARG A 1 202 ? 4.069 15.087 -4.087 1.00 55.09 202 ARG A O 1
ATOM 1655 N N . ASP A 1 203 ? 2.114 13.997 -4.274 1.00 54.84 203 ASP A N 1
ATOM 1656 C CA . ASP A 1 203 ? 1.268 15.059 -3.702 1.00 54.84 203 ASP A CA 1
ATOM 1657 C C . ASP A 1 203 ? 1.094 14.936 -2.175 1.00 54.84 203 ASP A C 1
ATOM 1659 O O . ASP A 1 203 ? 0.052 15.260 -1.611 1.00 54.84 203 ASP A O 1
ATOM 1663 N N . GLY A 1 204 ? 2.129 14.450 -1.479 1.00 57.34 204 GLY A N 1
ATOM 1664 C CA . GLY A 1 204 ? 2.112 14.304 -0.019 1.00 57.34 204 GLY A CA 1
ATOM 1665 C C . GLY A 1 204 ? 1.331 13.091 0.498 1.00 57.34 204 GLY A C 1
ATOM 1666 O O . GLY A 1 204 ? 1.025 13.039 1.689 1.00 57.34 204 GLY A O 1
ATOM 1667 N N . GLY A 1 205 ? 1.031 12.112 -0.363 1.00 66.44 205 GLY A N 1
ATOM 1668 C CA . GLY A 1 205 ? 0.394 10.866 0.053 1.00 66.44 205 GLY A CA 1
ATOM 1669 C C . GLY A 1 205 ? 1.218 10.086 1.091 1.00 66.44 205 GLY A C 1
ATOM 1670 O O . GLY A 1 205 ? 2.438 10.260 1.206 1.00 66.44 205 GLY A O 1
ATOM 1671 N N . PRO A 1 206 ? 0.584 9.202 1.884 1.00 65.94 206 PRO A N 1
ATOM 1672 C CA . PRO A 1 206 ? 1.241 8.541 3.002 1.00 65.94 206 PRO A CA 1
ATOM 1673 C C . PRO A 1 206 ? 2.130 7.367 2.562 1.00 65.94 206 PRO A C 1
ATOM 1675 O O . PRO A 1 206 ? 3.012 6.930 3.311 1.00 65.94 206 PRO A O 1
ATOM 1678 N N . CYS A 1 207 ? 1.949 6.859 1.341 1.00 71.00 207 CYS A N 1
ATOM 1679 C CA . CYS A 1 207 ? 2.825 5.844 0.773 1.00 71.00 207 CYS A CA 1
ATOM 1680 C C . CYS A 1 207 ? 4.072 6.493 0.168 1.00 71.00 207 CYS A C 1
ATOM 1682 O O . CYS A 1 207 ? 3.995 7.354 -0.698 1.00 71.00 207 CYS A O 1
ATOM 1684 N N . ARG A 1 208 ? 5.247 6.059 0.639 1.00 75.31 208 ARG A N 1
ATOM 1685 C CA . ARG A 1 208 ? 6.550 6.512 0.154 1.00 75.31 208 ARG A CA 1
ATOM 1686 C C . ARG A 1 208 ? 7.176 5.475 -0.779 1.00 75.31 208 ARG A C 1
ATOM 1688 O O . ARG A 1 208 ? 6.885 4.284 -0.655 1.00 75.31 208 ARG A O 1
ATOM 1695 N N . PRO A 1 209 ? 8.130 5.873 -1.633 1.00 73.00 209 PRO A N 1
ATOM 1696 C CA . PRO A 1 209 ? 8.711 4.984 -2.647 1.00 73.00 209 PRO A CA 1
ATOM 1697 C C . PRO A 1 209 ? 9.425 3.778 -2.047 1.00 73.00 209 PRO A C 1
ATOM 1699 O O . PRO A 1 209 ? 9.314 2.658 -2.546 1.00 73.00 209 PRO A O 1
ATOM 1702 N N . GLY A 1 210 ? 10.083 3.989 -0.904 1.00 75.94 210 GLY A N 1
ATOM 1703 C CA . GLY A 1 210 ? 10.701 2.916 -0.128 1.00 75.94 210 GLY A CA 1
ATOM 1704 C C . GLY A 1 210 ? 9.704 1.859 0.367 1.00 75.94 210 GLY A C 1
ATOM 1705 O O . GLY A 1 210 ? 10.081 0.696 0.493 1.00 75.94 210 GLY A O 1
ATOM 1706 N N . HIS A 1 211 ? 8.432 2.215 0.593 1.00 78.56 211 HIS A N 1
ATOM 1707 C CA . HIS A 1 211 ? 7.399 1.247 0.977 1.00 78.56 211 HIS A CA 1
ATOM 1708 C C . HIS A 1 211 ? 7.092 0.298 -0.186 1.00 78.56 211 HIS A C 1
ATOM 1710 O O . HIS A 1 211 ? 7.103 -0.915 0.007 1.00 78.56 211 HIS A O 1
ATOM 1716 N N . ILE A 1 212 ? 6.919 0.821 -1.405 1.00 75.69 212 ILE A N 1
ATOM 1717 C CA . ILE A 1 212 ? 6.666 0.002 -2.603 1.00 75.69 212 ILE A CA 1
ATOM 1718 C C . ILE A 1 212 ? 7.858 -0.904 -2.904 1.00 75.69 212 ILE A C 1
ATOM 1720 O O . ILE A 1 212 ? 7.675 -2.091 -3.158 1.00 75.69 212 ILE A O 1
ATOM 1724 N N . ALA A 1 213 ? 9.082 -0.378 -2.840 1.00 80.06 213 ALA A N 1
ATOM 1725 C CA . ALA A 1 213 ? 10.275 -1.180 -3.090 1.00 80.06 213 ALA A CA 1
ATOM 1726 C C . ALA A 1 213 ? 10.406 -2.339 -2.089 1.00 80.06 213 ALA A C 1
ATOM 1728 O O . ALA A 1 213 ? 10.754 -3.457 -2.467 1.00 80.06 213 ALA A O 1
ATOM 1729 N N . ARG A 1 214 ? 10.038 -2.114 -0.823 1.00 81.12 214 ARG A N 1
ATOM 1730 C CA . ARG A 1 214 ? 9.970 -3.180 0.182 1.00 81.12 214 ARG A CA 1
ATOM 1731 C C . ARG A 1 214 ? 8.872 -4.193 -0.142 1.00 81.12 214 ARG A C 1
ATOM 1733 O O . ARG A 1 214 ? 9.117 -5.394 -0.066 1.00 81.12 214 ARG A O 1
ATOM 1740 N N . VAL A 1 215 ? 7.684 -3.734 -0.538 1.00 81.19 215 VAL A N 1
ATOM 1741 C CA . VAL A 1 215 ? 6.592 -4.623 -0.966 1.00 81.19 215 VAL A CA 1
ATOM 1742 C C . VAL A 1 215 ? 7.022 -5.449 -2.178 1.00 81.19 215 VAL A C 1
ATOM 1744 O O . VAL A 1 215 ? 6.724 -6.634 -2.218 1.00 81.19 215 VAL A O 1
ATOM 1747 N N . ALA A 1 216 ? 7.802 -4.896 -3.111 1.00 82.94 216 ALA A N 1
ATOM 1748 C CA . ALA A 1 216 ? 8.323 -5.629 -4.267 1.00 82.94 216 ALA A CA 1
ATOM 1749 C C . ALA A 1 216 ? 9.228 -6.806 -3.873 1.00 82.94 216 ALA A C 1
ATOM 1751 O O . ALA A 1 216 ? 9.187 -7.845 -4.532 1.00 82.94 216 ALA A O 1
ATOM 1752 N N . VAL A 1 217 ? 9.992 -6.677 -2.781 1.00 81.62 217 VAL A N 1
ATOM 1753 C CA . VAL A 1 217 ? 10.821 -7.765 -2.232 1.00 81.62 217 VAL A CA 1
ATOM 1754 C C . VAL A 1 217 ? 9.969 -8.884 -1.628 1.00 81.62 217 VAL A C 1
ATOM 1756 O O . VAL A 1 217 ? 10.334 -10.056 -1.729 1.00 81.62 217 VAL A O 1
ATOM 1759 N N . LEU A 1 218 ? 8.854 -8.529 -0.990 1.00 78.75 218 LEU A N 1
ATOM 1760 C CA . LEU A 1 218 ? 8.013 -9.455 -0.227 1.00 78.75 218 LEU A CA 1
ATOM 1761 C C . LEU A 1 218 ? 6.918 -10.106 -1.084 1.00 78.75 218 LEU A C 1
ATOM 1763 O O . LEU A 1 218 ? 6.623 -11.288 -0.925 1.00 78.75 218 LEU A O 1
ATOM 1767 N N . ASN A 1 219 ? 6.318 -9.337 -1.990 1.00 83.81 219 ASN A N 1
ATOM 1768 C CA . ASN A 1 219 ? 5.199 -9.732 -2.831 1.00 83.81 219 ASN A CA 1
ATOM 1769 C C . ASN A 1 219 ? 5.180 -8.931 -4.146 1.00 83.81 219 ASN A C 1
ATOM 1771 O O . ASN A 1 219 ? 4.587 -7.856 -4.265 1.00 83.81 219 ASN A O 1
ATOM 1775 N N . THR A 1 220 ? 5.783 -9.520 -5.177 1.00 85.25 220 THR A N 1
ATOM 1776 C CA . THR A 1 220 ? 5.850 -8.971 -6.539 1.00 85.25 220 THR A CA 1
ATOM 1777 C C . THR A 1 220 ? 4.474 -8.634 -7.125 1.00 85.25 220 THR A C 1
ATOM 1779 O O . THR A 1 220 ? 4.360 -7.673 -7.880 1.00 85.25 220 THR A O 1
ATOM 1782 N N . ARG A 1 221 ? 3.422 -9.409 -6.814 1.00 87.19 221 ARG A N 1
ATOM 1783 C CA . ARG A 1 221 ? 2.081 -9.194 -7.391 1.00 87.19 221 ARG A CA 1
ATOM 1784 C C . ARG A 1 221 ? 1.446 -7.924 -6.844 1.00 87.19 221 ARG A C 1
ATOM 1786 O O . ARG A 1 221 ? 0.970 -7.108 -7.622 1.00 87.19 221 ARG A O 1
ATOM 1793 N N . THR A 1 222 ? 1.492 -7.742 -5.529 1.00 86.19 222 THR A N 1
ATOM 1794 C CA . THR A 1 222 ? 0.970 -6.535 -4.880 1.00 86.19 222 THR A CA 1
ATOM 1795 C C . THR A 1 222 ? 1.752 -5.298 -5.305 1.00 86.19 222 THR A C 1
ATOM 1797 O O . THR A 1 222 ? 1.144 -4.289 -5.641 1.00 86.19 222 THR A O 1
ATOM 1800 N N . ALA A 1 223 ? 3.086 -5.381 -5.365 1.00 85.56 223 ALA A N 1
ATOM 1801 C CA . ALA A 1 223 ? 3.907 -4.265 -5.833 1.00 85.56 223 ALA A CA 1
ATOM 1802 C C . ALA A 1 223 ? 3.598 -3.876 -7.284 1.00 85.56 223 ALA A C 1
ATOM 1804 O O . ALA A 1 223 ? 3.503 -2.692 -7.585 1.00 85.56 223 ALA A O 1
ATOM 1805 N N . TYR A 1 224 ? 3.401 -4.863 -8.164 1.00 88.00 224 TYR A N 1
ATOM 1806 C CA . TYR A 1 224 ? 2.992 -4.637 -9.549 1.00 88.00 224 TYR A CA 1
ATOM 1807 C C . TYR A 1 224 ? 1.665 -3.867 -9.634 1.00 88.00 224 TYR A C 1
ATOM 1809 O O . TYR A 1 224 ? 1.622 -2.816 -10.271 1.00 88.00 224 TYR A O 1
ATOM 1817 N N . GLU A 1 225 ? 0.609 -4.343 -8.962 1.00 87.12 225 GLU A N 1
ATOM 1818 C CA . GLU A 1 225 ? -0.708 -3.685 -8.997 1.00 87.12 225 GLU A CA 1
ATOM 1819 C C . GLU A 1 225 ? -0.643 -2.279 -8.401 1.00 87.12 225 GLU A C 1
ATOM 1821 O O . GLU A 1 225 ? -1.264 -1.355 -8.912 1.00 87.12 225 GLU A O 1
ATOM 1826 N N . TRP A 1 226 ? 0.160 -2.093 -7.354 1.00 82.44 226 TRP A N 1
ATOM 1827 C CA . TRP A 1 226 ? 0.332 -0.798 -6.711 1.00 82.44 226 TRP A CA 1
ATOM 1828 C C . TRP A 1 226 ? 1.063 0.214 -7.591 1.00 82.44 226 TRP A C 1
ATOM 1830 O O . TRP A 1 226 ? 0.664 1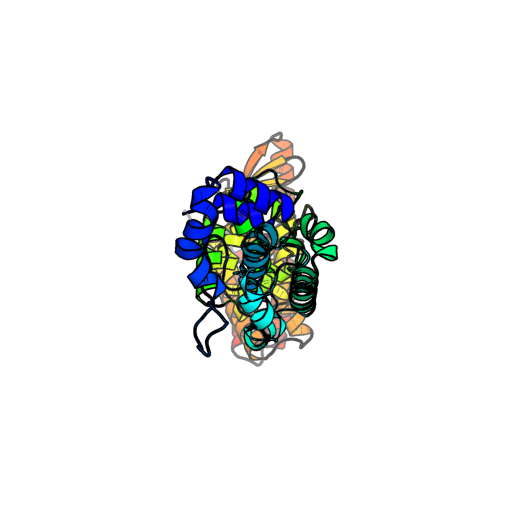.376 -7.680 1.00 82.44 226 TRP A O 1
ATOM 1840 N N . MET A 1 227 ? 2.153 -0.209 -8.235 1.00 83.50 227 MET A N 1
ATOM 1841 C CA . MET A 1 227 ? 2.879 0.636 -9.180 1.00 83.50 227 MET A CA 1
ATOM 1842 C C . MET A 1 227 ? 1.953 1.016 -10.332 1.00 83.50 227 MET A C 1
ATOM 1844 O O . MET A 1 227 ? 1.854 2.192 -10.662 1.00 83.50 227 MET A O 1
ATOM 1848 N N . LEU A 1 228 ? 1.189 0.062 -10.869 1.00 85.19 228 LEU A N 1
ATOM 1849 C CA . LEU A 1 228 ? 0.214 0.336 -11.919 1.00 85.19 228 LEU A CA 1
ATOM 1850 C C . LEU A 1 228 ? -0.872 1.320 -11.459 1.00 85.19 228 LEU A C 1
ATOM 1852 O O . LEU A 1 228 ? -1.150 2.294 -12.154 1.00 85.19 228 LEU A O 1
ATOM 1856 N N . LEU A 1 229 ? -1.426 1.116 -10.261 1.00 81.94 229 LEU A N 1
ATOM 1857 C CA . LEU A 1 229 ? -2.390 2.021 -9.637 1.00 81.94 229 LEU A CA 1
ATOM 1858 C C . LEU A 1 229 ? -1.829 3.440 -9.516 1.00 81.94 229 LEU A C 1
ATOM 1860 O O . LEU A 1 229 ? -2.504 4.398 -9.876 1.00 81.94 229 LEU A O 1
ATOM 1864 N N . SER A 1 230 ? -0.576 3.562 -9.079 1.00 79.38 230 SER A N 1
ATOM 1865 C CA . SER A 1 230 ? 0.108 4.847 -8.934 1.00 79.38 230 SER A CA 1
ATOM 1866 C C . SER A 1 230 ? 0.302 5.539 -10.294 1.00 79.38 230 SER A C 1
ATOM 1868 O O . SER A 1 230 ? 0.114 6.746 -10.393 1.00 79.38 230 SER A O 1
ATOM 1870 N N . MET A 1 231 ? 0.604 4.793 -11.369 1.00 81.31 231 MET A N 1
ATOM 1871 C CA . MET A 1 231 ? 0.702 5.353 -12.731 1.00 81.31 231 MET A CA 1
ATOM 1872 C C . MET A 1 231 ? -0.641 5.869 -13.263 1.00 81.31 231 MET A C 1
ATOM 1874 O O . MET A 1 231 ? -0.646 6.801 -14.059 1.00 81.31 231 MET A O 1
ATOM 1878 N N . ARG A 1 232 ? -1.766 5.269 -12.850 1.00 81.25 232 ARG A N 1
ATOM 1879 C CA . ARG A 1 232 ? -3.113 5.681 -13.289 1.00 81.25 232 ARG A CA 1
ATOM 1880 C C . ARG A 1 232 ? -3.538 7.028 -12.718 1.00 81.25 232 ARG A C 1
ATOM 1882 O O . ARG A 1 232 ? -4.320 7.733 -13.350 1.00 81.25 232 ARG A O 1
ATOM 1889 N N . VAL A 1 233 ? -3.080 7.345 -11.510 1.00 76.19 233 VAL A N 1
ATOM 1890 C CA . VAL A 1 233 ? -3.523 8.529 -10.758 1.00 76.19 233 VAL A CA 1
ATOM 1891 C C . VAL A 1 233 ? -2.547 9.697 -10.833 1.00 76.19 233 VAL A C 1
ATOM 1893 O O . VAL A 1 233 ? -2.967 10.846 -10.747 1.00 76.19 233 VAL A O 1
ATOM 1896 N N . GLU A 1 234 ? -1.256 9.427 -11.012 1.00 73.44 234 GLU A N 1
ATOM 1897 C CA . GLU A 1 234 ? -0.227 10.460 -11.117 1.00 73.44 234 GLU A CA 1
ATOM 1898 C C . GLU A 1 234 ? -0.295 11.146 -12.485 1.00 73.44 234 GLU A C 1
ATOM 1900 O O . GLU A 1 234 ? -0.154 10.504 -13.517 1.00 73.44 234 GLU A O 1
ATOM 1905 N N . SER A 1 235 ? -0.441 12.470 -12.529 1.00 64.62 235 SER A N 1
ATOM 1906 C CA . SER A 1 235 ? -0.387 13.209 -13.799 1.00 64.62 235 SER A CA 1
ATOM 1907 C C . SER A 1 235 ? 1.046 13.343 -14.332 1.00 64.62 235 SER A C 1
ATOM 1909 O O . SER A 1 235 ? 1.268 13.396 -15.540 1.00 64.62 235 SER A O 1
ATOM 1911 N N . HIS A 1 236 ? 2.052 13.341 -13.453 1.00 70.88 236 HIS A N 1
ATOM 1912 C CA . HIS A 1 236 ? 3.468 13.470 -13.806 1.00 70.88 236 HIS A CA 1
ATOM 1913 C C . HIS A 1 236 ? 4.223 12.130 -13.775 1.00 70.88 236 HIS A C 1
ATOM 1915 O O . HIS A 1 236 ? 5.353 12.052 -13.280 1.00 70.88 236 HIS A O 1
ATOM 1921 N N . VAL A 1 237 ? 3.616 11.085 -14.347 1.00 62.47 237 VAL A N 1
ATOM 1922 C CA . VAL A 1 237 ? 4.086 9.685 -14.307 1.00 62.47 237 VAL A CA 1
ATOM 1923 C C . VAL A 1 237 ? 5.573 9.519 -14.643 1.00 62.47 237 VAL A C 1
ATOM 1925 O O . VAL A 1 237 ? 6.258 8.738 -13.993 1.00 62.47 237 VAL A O 1
ATOM 1928 N N . ILE A 1 238 ? 6.113 10.261 -15.619 1.00 61.03 238 ILE A N 1
ATOM 1929 C CA . ILE A 1 238 ? 7.528 10.139 -16.029 1.00 61.03 238 ILE A CA 1
ATOM 1930 C C . ILE A 1 238 ? 8.490 10.493 -14.890 1.00 61.03 238 ILE A C 1
ATOM 1932 O O . ILE A 1 238 ? 9.439 9.756 -14.636 1.00 61.03 238 ILE A O 1
ATOM 1936 N N . LEU A 1 239 ? 8.243 11.599 -14.190 1.00 63.81 239 LEU A N 1
ATOM 1937 C CA . LEU A 1 239 ? 9.076 12.027 -13.063 1.00 63.81 239 LEU A CA 1
ATOM 1938 C C . LEU A 1 239 ? 8.916 11.066 -11.876 1.00 63.81 239 LEU A C 1
ATOM 1940 O O . LEU A 1 239 ? 9.899 10.694 -11.244 1.00 63.81 239 LEU A O 1
ATOM 1944 N N . THR A 1 240 ? 7.694 10.584 -11.633 1.00 62.12 240 THR A N 1
ATOM 1945 C CA . THR A 1 240 ? 7.410 9.568 -10.606 1.00 62.12 240 THR A CA 1
ATOM 1946 C C . THR A 1 240 ? 8.069 8.214 -10.934 1.00 62.12 240 THR A C 1
ATOM 1948 O O . THR A 1 240 ? 8.451 7.458 -10.049 1.00 62.12 240 THR A O 1
ATOM 1951 N N . LEU A 1 241 ? 8.295 7.886 -12.202 1.00 62.03 241 LEU A N 1
ATOM 1952 C CA . LEU A 1 241 ? 9.037 6.680 -12.576 1.00 62.03 241 LEU A CA 1
ATOM 1953 C C . LEU A 1 241 ? 10.556 6.854 -12.464 1.00 62.03 241 LEU A C 1
ATOM 1955 O O . LEU A 1 241 ? 11.242 5.928 -12.020 1.00 62.03 241 LEU A O 1
ATOM 1959 N N . LEU A 1 242 ? 11.068 8.020 -12.873 1.00 61.62 242 LEU A N 1
ATOM 1960 C CA . LEU A 1 242 ? 12.497 8.339 -12.909 1.00 61.62 242 LEU A CA 1
ATOM 1961 C C . LEU A 1 242 ? 13.094 8.586 -11.527 1.00 61.62 242 LEU A C 1
ATOM 1963 O O . LEU A 1 242 ? 14.050 7.916 -11.147 1.00 61.62 242 LEU A O 1
ATOM 1967 N N . ASP A 1 243 ? 12.544 9.546 -10.790 1.00 64.25 243 ASP A N 1
ATOM 1968 C CA . ASP A 1 243 ? 13.192 10.082 -9.587 1.00 64.25 243 ASP A CA 1
ATOM 1969 C C . ASP A 1 243 ? 12.821 9.294 -8.331 1.00 64.25 243 ASP A C 1
ATOM 1971 O O . ASP A 1 243 ? 13.409 9.462 -7.267 1.00 64.25 243 ASP A O 1
ATOM 1975 N N . VAL A 1 244 ? 11.802 8.444 -8.440 1.00 66.25 244 VAL A N 1
ATOM 1976 C CA . VAL A 1 244 ? 11.091 7.931 -7.276 1.00 66.25 244 VAL A CA 1
ATOM 1977 C C . VAL A 1 244 ? 11.112 6.398 -7.269 1.00 66.25 244 VAL A C 1
ATOM 1979 O O . VAL A 1 244 ? 11.508 5.805 -6.266 1.00 66.25 244 VAL A O 1
ATOM 1982 N N . TRP A 1 245 ? 10.766 5.716 -8.371 1.00 74.50 245 TRP A N 1
ATOM 1983 C CA . TRP A 1 245 ? 10.727 4.237 -8.385 1.00 74.50 245 TRP A CA 1
ATOM 1984 C C . TRP A 1 245 ? 12.049 3.589 -8.756 1.00 74.50 245 TRP A C 1
ATOM 1986 O O . TRP A 1 245 ? 12.434 2.621 -8.102 1.00 74.50 245 TRP A O 1
ATOM 1996 N N . GLY A 1 246 ? 12.752 4.115 -9.764 1.00 74.00 246 GLY A N 1
ATOM 1997 C CA . GLY A 1 246 ? 14.069 3.599 -10.147 1.00 74.00 246 GLY A CA 1
ATOM 1998 C C . GLY A 1 246 ? 15.033 3.576 -8.957 1.00 74.00 246 GLY A C 1
ATOM 1999 O O . GLY A 1 246 ? 15.646 2.545 -8.682 1.00 74.00 246 GLY A O 1
ATOM 2000 N N . ASP A 1 247 ? 15.073 4.672 -8.197 1.00 77.25 247 ASP A N 1
ATOM 2001 C CA . ASP A 1 247 ? 15.908 4.831 -7.001 1.00 77.25 247 ASP A CA 1
ATOM 2002 C C . ASP A 1 247 ? 15.493 3.882 -5.875 1.00 77.25 247 ASP A C 1
ATOM 2004 O O . ASP A 1 247 ? 16.318 3.141 -5.331 1.00 77.25 247 ASP A O 1
ATOM 2008 N N . ALA A 1 248 ? 14.199 3.855 -5.546 1.00 80.62 248 ALA A N 1
ATOM 2009 C CA . ALA A 1 248 ? 13.695 3.014 -4.469 1.00 80.62 248 ALA A CA 1
ATOM 2010 C C . ALA A 1 248 ? 13.910 1.523 -4.762 1.00 80.62 248 ALA A C 1
ATOM 2012 O O . ALA A 1 248 ? 14.379 0.790 -3.891 1.00 80.62 248 ALA A O 1
ATOM 2013 N N . LEU A 1 249 ? 13.635 1.065 -5.987 1.00 84.19 249 LEU A N 1
ATOM 2014 C CA . LEU A 1 249 ? 13.857 -0.328 -6.382 1.00 84.19 249 LEU A CA 1
ATOM 2015 C C . LEU A 1 249 ? 15.348 -0.670 -6.418 1.00 84.19 249 LEU A C 1
ATOM 2017 O O . LEU A 1 249 ? 15.734 -1.741 -5.955 1.00 84.19 249 LEU A O 1
ATOM 2021 N N . ALA A 1 250 ? 16.197 0.241 -6.898 1.00 83.06 250 ALA A N 1
ATOM 2022 C CA . ALA A 1 250 ? 17.641 0.027 -6.929 1.00 83.06 250 ALA A CA 1
ATOM 2023 C C . ALA A 1 250 ? 18.280 -0.029 -5.536 1.00 83.06 250 ALA A C 1
ATOM 2025 O O . ALA A 1 250 ? 19.387 -0.549 -5.406 1.00 83.06 250 ALA A O 1
ATOM 2026 N N . SER A 1 251 ? 17.607 0.472 -4.494 1.00 82.19 251 SER A N 1
ATOM 2027 C CA . SER A 1 251 ? 18.053 0.319 -3.103 1.00 82.19 251 SER A CA 1
ATOM 2028 C C . SER A 1 251 ? 17.831 -1.095 -2.540 1.00 82.19 251 SER A C 1
ATOM 2030 O O . SER A 1 251 ? 18.474 -1.484 -1.566 1.00 82.19 251 SER A O 1
ATOM 2032 N N . MET A 1 252 ? 16.975 -1.897 -3.179 1.00 85.12 252 MET A N 1
ATOM 2033 C CA . MET A 1 252 ? 16.645 -3.263 -2.763 1.00 85.12 252 MET A CA 1
ATOM 2034 C C . MET A 1 252 ? 17.560 -4.305 -3.436 1.00 85.12 252 MET A C 1
ATOM 2036 O O . MET A 1 252 ? 18.289 -3.973 -4.374 1.00 85.12 252 MET A O 1
ATOM 2040 N N . PRO A 1 253 ? 17.560 -5.577 -2.986 1.00 84.00 253 PRO A N 1
ATOM 2041 C CA . PRO A 1 253 ? 18.265 -6.655 -3.681 1.00 84.00 253 PRO A CA 1
ATOM 2042 C C . PRO A 1 253 ? 17.749 -6.816 -5.129 1.00 84.00 253 PRO A C 1
ATOM 2044 O O . PRO A 1 253 ? 16.568 -7.142 -5.307 1.00 84.00 253 PRO A O 1
ATOM 2047 N N . PRO A 1 254 ? 18.587 -6.622 -6.170 1.00 84.00 254 PRO A N 1
ATOM 2048 C CA . PRO A 1 254 ? 18.139 -6.546 -7.567 1.00 84.00 254 PRO A CA 1
ATOM 2049 C C . PRO A 1 254 ? 17.327 -7.759 -8.034 1.00 84.00 254 PRO A C 1
ATOM 2051 O O . PRO A 1 254 ? 16.283 -7.604 -8.672 1.00 84.00 254 PRO A O 1
ATOM 2054 N N . ALA A 1 255 ? 17.750 -8.966 -7.645 1.00 83.00 255 ALA A N 1
ATOM 2055 C CA . ALA A 1 255 ? 17.078 -10.215 -8.004 1.00 83.00 255 ALA A CA 1
ATOM 2056 C C . ALA A 1 255 ? 15.637 -10.307 -7.476 1.00 83.00 255 ALA A C 1
ATOM 2058 O O . ALA A 1 255 ? 14.797 -10.985 -8.066 1.00 83.00 255 ALA A O 1
ATOM 2059 N N . ARG A 1 256 ? 15.336 -9.623 -6.365 1.00 80.56 256 ARG A N 1
ATOM 2060 C CA . ARG A 1 256 ? 14.015 -9.662 -5.727 1.00 80.56 256 ARG A CA 1
ATOM 2061 C C . ARG A 1 256 ? 13.012 -8.735 -6.403 1.00 80.56 256 ARG A C 1
ATOM 2063 O O . ARG A 1 256 ? 11.831 -9.060 -6.430 1.00 80.56 256 ARG A O 1
ATOM 2070 N N . VAL A 1 257 ? 13.474 -7.618 -6.963 1.00 83.81 257 VAL A N 1
ATOM 2071 C CA . VAL A 1 257 ? 12.596 -6.564 -7.499 1.00 83.81 257 VAL A CA 1
ATOM 2072 C C . VAL A 1 257 ? 12.486 -6.554 -9.025 1.00 83.81 257 VAL A C 1
ATOM 2074 O O . VAL A 1 257 ? 11.488 -6.075 -9.560 1.00 83.81 257 VAL A O 1
ATOM 2077 N N . ALA A 1 258 ? 13.453 -7.133 -9.745 1.00 86.62 258 ALA A N 1
ATOM 2078 C CA . ALA A 1 258 ? 13.464 -7.148 -11.212 1.00 86.62 258 ALA A CA 1
ATOM 2079 C C . ALA A 1 258 ? 12.224 -7.819 -11.836 1.00 86.62 258 ALA A C 1
ATOM 2081 O O . ALA A 1 258 ? 11.779 -7.426 -12.912 1.00 86.62 258 ALA A O 1
ATOM 2082 N N . SER A 1 259 ? 11.625 -8.798 -11.152 1.00 86.25 259 SER A N 1
ATOM 2083 C CA . SER A 1 259 ? 10.408 -9.481 -11.606 1.00 86.25 259 SER A CA 1
ATOM 2084 C C . SER A 1 259 ? 9.196 -8.545 -11.714 1.00 86.25 259 SER A C 1
ATOM 2086 O O . SER A 1 259 ? 8.351 -8.756 -12.584 1.00 86.25 259 SER A O 1
ATOM 2088 N N . VAL A 1 260 ? 9.118 -7.503 -10.875 1.00 88.69 260 VAL A N 1
ATOM 2089 C CA . VAL A 1 260 ? 8.075 -6.470 -10.969 1.00 88.69 260 VAL A CA 1
ATOM 2090 C C . VAL A 1 260 ? 8.277 -5.644 -12.235 1.00 88.69 260 VAL A C 1
ATOM 2092 O O . VAL A 1 260 ? 7.330 -5.458 -12.994 1.00 88.69 260 VAL A O 1
ATOM 2095 N N . LEU A 1 261 ? 9.515 -5.211 -12.500 1.00 88.62 261 LEU A N 1
ATOM 2096 C CA . LEU A 1 261 ? 9.848 -4.424 -13.689 1.00 88.62 261 LEU A CA 1
ATOM 2097 C C . LEU A 1 261 ? 9.547 -5.196 -14.972 1.00 88.62 261 LEU A C 1
ATOM 2099 O O . LEU A 1 261 ? 8.897 -4.653 -15.854 1.00 88.62 261 LEU A O 1
ATOM 2103 N N . VAL A 1 262 ? 9.942 -6.471 -15.052 1.00 88.38 262 VAL A N 1
ATOM 2104 C CA . VAL A 1 262 ? 9.656 -7.317 -16.222 1.00 88.38 262 VAL A CA 1
ATOM 2105 C C . VAL A 1 262 ? 8.155 -7.425 -16.476 1.00 88.38 262 VAL A C 1
ATOM 2107 O O . VAL A 1 262 ? 7.726 -7.244 -17.606 1.00 88.38 262 VAL A O 1
ATOM 2110 N N . ARG A 1 263 ? 7.343 -7.649 -15.436 1.00 89.56 263 ARG A N 1
ATOM 2111 C CA . ARG A 1 263 ? 5.878 -7.692 -15.586 1.00 89.56 263 ARG A CA 1
ATOM 2112 C C . ARG A 1 263 ? 5.304 -6.365 -16.069 1.00 89.56 263 ARG A C 1
ATOM 2114 O O . ARG A 1 263 ? 4.385 -6.364 -16.876 1.00 89.56 263 ARG A O 1
ATOM 2121 N N . LEU A 1 264 ? 5.836 -5.249 -15.576 1.00 89.56 264 LEU A N 1
ATOM 2122 C CA . LEU A 1 264 ? 5.397 -3.918 -15.982 1.00 89.56 264 LEU A CA 1
ATOM 2123 C C . LEU A 1 264 ? 5.749 -3.597 -17.445 1.00 89.56 264 LEU A C 1
ATOM 2125 O O . LEU A 1 264 ? 5.007 -2.853 -18.077 1.00 89.56 264 LEU A O 1
ATOM 2129 N N . LEU A 1 265 ? 6.826 -4.167 -18.007 1.00 89.12 265 LEU A N 1
ATOM 2130 C CA . LEU A 1 265 ? 7.206 -3.971 -19.419 1.00 89.12 265 LEU A CA 1
ATOM 2131 C C . LEU A 1 265 ? 6.159 -4.486 -20.413 1.00 89.12 265 LEU A C 1
ATOM 2133 O O . LEU A 1 265 ? 6.108 -3.995 -21.542 1.00 89.12 265 LEU A O 1
ATOM 2137 N N . ASP A 1 266 ? 5.355 -5.464 -20.003 1.00 89.06 266 ASP A N 1
ATOM 2138 C CA . ASP A 1 266 ? 4.340 -6.098 -20.846 1.00 89.06 266 ASP A CA 1
ATOM 2139 C C . ASP A 1 266 ? 2.946 -5.471 -20.649 1.00 89.06 266 ASP A C 1
ATOM 2141 O O . ASP A 1 266 ? 1.944 -5.990 -21.136 1.00 89.06 266 ASP A O 1
ATOM 2145 N N . VAL A 1 267 ? 2.862 -4.343 -19.934 1.00 91.12 267 VAL A N 1
ATOM 2146 C CA . VAL A 1 267 ? 1.605 -3.621 -19.725 1.00 91.12 267 VAL A CA 1
ATOM 2147 C C . VAL A 1 267 ? 1.300 -2.711 -20.910 1.00 91.12 267 VAL A C 1
ATOM 2149 O O . VAL A 1 267 ? 2.014 -1.738 -21.172 1.00 91.12 267 VAL A O 1
ATOM 2152 N N . ASP A 1 268 ? 0.169 -2.977 -21.560 1.00 91.25 268 ASP A N 1
ATOM 2153 C CA . ASP A 1 268 ? -0.335 -2.193 -22.695 1.00 91.25 268 ASP A CA 1
ATOM 2154 C C . ASP A 1 268 ? -1.330 -1.088 -22.304 1.00 91.25 268 ASP A C 1
ATOM 2156 O O . ASP A 1 268 ? -1.841 -0.364 -23.157 1.00 91.25 268 ASP A O 1
ATOM 2160 N N . GLU A 1 269 ? -1.600 -0.924 -21.010 1.00 91.12 269 GLU A N 1
ATOM 2161 C CA . GLU A 1 269 ? -2.465 0.139 -20.506 1.00 91.12 269 GLU A CA 1
ATOM 2162 C C . GLU A 1 269 ? -1.880 1.533 -20.795 1.00 91.12 269 GLU A C 1
ATOM 2164 O O . GLU A 1 269 ? -0.687 1.786 -20.605 1.00 91.12 269 GLU A O 1
ATOM 2169 N N . MET A 1 270 ? -2.739 2.448 -21.250 1.00 91.00 270 MET A N 1
ATOM 2170 C CA . MET A 1 270 ? -2.378 3.823 -21.585 1.00 91.00 270 MET A CA 1
ATOM 2171 C C . MET A 1 270 ? -2.623 4.749 -20.392 1.00 91.00 270 MET A C 1
ATOM 2173 O O . MET A 1 270 ? -3.761 4.931 -19.968 1.00 91.00 270 MET A O 1
ATOM 2177 N N . MET A 1 271 ? -1.559 5.373 -19.899 1.00 88.38 271 MET A N 1
ATOM 2178 C CA . MET A 1 271 ? -1.572 6.267 -18.743 1.00 88.38 271 MET A CA 1
ATOM 2179 C C . MET A 1 271 ? -1.621 7.720 -19.176 1.00 88.38 271 MET A C 1
ATOM 2181 O O . MET A 1 271 ? -0.951 8.116 -20.132 1.00 88.38 271 MET A O 1
ATOM 2185 N N . GLN A 1 272 ? -2.382 8.536 -18.458 1.00 87.81 272 GLN A N 1
ATOM 2186 C CA . GLN A 1 272 ? -2.380 9.971 -18.695 1.00 87.81 272 GLN A CA 1
ATOM 2187 C C . GLN A 1 272 ? -1.075 10.585 -18.174 1.00 87.81 272 GLN A C 1
ATOM 2189 O O . GLN A 1 272 ? -0.699 10.376 -17.029 1.00 87.81 272 GLN A O 1
ATOM 2194 N N . ALA A 1 273 ? -0.390 11.353 -19.019 1.00 87.25 273 ALA A N 1
ATOM 2195 C CA . ALA A 1 273 ? 0.851 12.032 -18.679 1.00 87.25 273 ALA A CA 1
ATOM 2196 C C . ALA A 1 273 ? 0.805 13.510 -19.091 1.00 87.25 273 ALA A C 1
ATOM 2198 O O . ALA A 1 273 ? 0.565 13.852 -20.255 1.00 87.25 273 ALA A O 1
ATOM 2199 N N . ASP A 1 274 ? 1.091 14.386 -18.132 1.00 86.81 274 ASP A N 1
ATOM 2200 C CA . ASP A 1 274 ? 1.335 15.808 -18.334 1.00 86.81 274 ASP A CA 1
ATOM 2201 C C . ASP A 1 274 ? 2.795 16.003 -18.774 1.00 86.81 274 ASP A C 1
ATOM 2203 O O . ASP A 1 274 ? 3.736 15.988 -17.977 1.00 86.81 274 ASP A O 1
ATOM 2207 N N . LEU A 1 275 ? 2.969 16.195 -20.082 1.00 84.38 275 LEU A N 1
ATOM 2208 C CA . LEU A 1 275 ? 4.237 16.407 -20.775 1.00 84.38 275 LEU A CA 1
ATOM 2209 C C . LEU A 1 275 ? 4.336 17.869 -21.212 1.00 84.38 275 LEU A C 1
ATOM 2211 O O . LEU A 1 275 ? 4.278 18.166 -22.410 1.00 84.38 275 LEU A O 1
ATOM 2215 N N . SER A 1 276 ? 4.381 18.780 -20.233 1.00 78.69 276 SER A N 1
ATOM 2216 C CA . SER A 1 276 ? 4.319 20.236 -20.440 1.00 78.69 276 SER A CA 1
ATOM 2217 C C . SER A 1 276 ? 5.107 20.683 -21.686 1.00 78.69 276 SER A C 1
ATOM 2219 O O . SER A 1 276 ? 6.293 20.362 -21.790 1.00 78.69 276 SER A O 1
ATOM 2221 N N . PRO A 1 277 ? 4.480 21.388 -22.654 1.00 83.38 277 PRO A N 1
ATOM 2222 C CA . PRO A 1 277 ? 3.156 22.028 -22.609 1.00 83.38 277 PRO A CA 1
ATOM 2223 C C . PRO A 1 277 ? 1.983 21.149 -23.099 1.00 83.38 277 PRO A C 1
ATOM 2225 O O . PRO A 1 277 ? 0.902 21.662 -23.381 1.00 83.38 277 PRO A O 1
ATOM 2228 N N . THR A 1 278 ? 2.186 19.845 -23.272 1.00 87.75 278 THR A N 1
ATOM 2229 C CA . THR A 1 278 ? 1.211 18.914 -23.869 1.00 87.75 278 THR A CA 1
ATOM 2230 C C . THR A 1 278 ? 0.685 17.896 -22.864 1.00 87.75 278 THR A C 1
ATOM 2232 O O . THR A 1 278 ? 1.321 17.628 -21.849 1.00 87.75 278 THR A O 1
ATOM 2235 N N . ARG A 1 279 ? -0.461 17.286 -23.164 1.00 90.25 279 ARG A N 1
ATOM 2236 C CA . ARG A 1 279 ? -0.942 16.072 -22.498 1.00 90.25 279 ARG A CA 1
ATOM 2237 C C . ARG A 1 279 ? -0.900 14.913 -23.471 1.00 90.25 279 ARG A C 1
ATOM 2239 O O . ARG A 1 279 ? -1.168 15.093 -24.662 1.00 90.25 279 ARG A O 1
ATOM 2246 N N . ALA A 1 280 ? -0.570 13.734 -22.970 1.00 90.50 280 ALA A N 1
ATOM 2247 C CA . ALA A 1 280 ? -0.558 12.517 -23.758 1.00 90.50 280 ALA A CA 1
ATOM 2248 C C . ALA A 1 280 ? -1.119 11.341 -22.965 1.00 90.50 280 ALA A C 1
ATOM 2250 O O . ALA A 1 280 ? -1.086 11.319 -21.740 1.00 90.50 280 ALA A O 1
ATOM 2251 N N . LEU A 1 281 ? -1.614 10.355 -23.696 1.00 91.25 281 LEU A N 1
ATOM 2252 C CA . LEU A 1 281 ? -1.748 8.991 -23.226 1.00 91.25 281 LEU A CA 1
ATOM 2253 C C . LEU A 1 281 ? -0.465 8.252 -23.606 1.00 91.25 281 LEU A C 1
ATOM 2255 O O . LEU A 1 281 ? -0.069 8.276 -24.774 1.00 91.25 281 LEU A O 1
ATOM 2259 N N . VAL A 1 282 ? 0.189 7.625 -22.637 1.00 90.81 282 VAL A N 1
ATOM 2260 C CA . VAL A 1 282 ? 1.470 6.942 -22.824 1.00 90.81 282 VAL A CA 1
ATOM 2261 C C . VAL A 1 282 ? 1.382 5.519 -22.298 1.00 90.81 282 VAL A C 1
ATOM 2263 O O . VAL A 1 282 ? 0.917 5.296 -21.183 1.00 90.81 282 VAL A O 1
ATOM 2266 N N . ARG A 1 283 ? 1.848 4.549 -23.082 1.00 91.88 283 ARG A N 1
ATOM 2267 C CA . ARG A 1 283 ? 1.814 3.133 -22.710 1.00 91.88 283 ARG A CA 1
ATOM 2268 C C . ARG A 1 283 ? 2.687 2.868 -21.483 1.00 91.88 283 ARG A C 1
ATOM 2270 O O . ARG A 1 283 ? 3.867 3.224 -21.466 1.00 91.88 283 ARG A O 1
ATOM 2277 N N . ALA A 1 284 ? 2.129 2.215 -20.466 1.00 89.88 284 ALA A N 1
ATOM 2278 C CA . ALA A 1 284 ? 2.811 1.983 -19.194 1.00 89.88 284 ALA A CA 1
ATOM 2279 C C . ALA A 1 284 ? 4.105 1.171 -19.357 1.00 89.88 284 ALA A C 1
ATOM 2281 O O . ALA A 1 284 ? 5.148 1.572 -18.838 1.00 89.88 284 ALA A O 1
ATOM 2282 N N . GLY A 1 285 ? 4.080 0.090 -20.144 1.00 91.12 285 GLY A N 1
ATOM 2283 C CA . GLY A 1 285 ? 5.277 -0.705 -20.422 1.00 91.12 285 GLY A CA 1
ATOM 2284 C C . GLY A 1 285 ? 6.373 0.081 -21.141 1.00 91.12 285 GLY A C 1
ATOM 2285 O O . GLY A 1 285 ? 7.551 -0.074 -20.822 1.00 91.12 285 GLY A O 1
ATOM 2286 N N . TRP A 1 286 ? 5.999 1.003 -22.037 1.00 90.44 286 TRP A N 1
ATOM 2287 C CA . TRP A 1 286 ? 6.946 1.898 -22.710 1.00 90.44 286 TRP A CA 1
ATOM 2288 C C . TRP A 1 286 ? 7.606 2.870 -21.722 1.00 90.44 286 TRP A C 1
ATOM 2290 O O . TRP A 1 286 ? 8.822 3.062 -21.751 1.00 90.44 286 TRP A O 1
ATOM 2300 N N . LEU A 1 287 ? 6.827 3.428 -20.790 1.00 88.50 287 LEU A N 1
ATOM 2301 C CA . LEU A 1 287 ? 7.359 4.273 -19.724 1.00 88.50 287 LEU A CA 1
ATOM 2302 C C . LEU A 1 287 ? 8.348 3.511 -18.828 1.00 88.50 287 LEU A C 1
ATOM 2304 O O . LEU A 1 287 ? 9.429 4.008 -18.511 1.00 88.50 287 LEU A O 1
ATOM 2308 N N . VAL A 1 288 ? 8.005 2.284 -18.439 1.00 89.81 288 VAL A N 1
ATOM 2309 C CA . VAL A 1 288 ? 8.870 1.435 -17.609 1.00 89.81 288 VAL A CA 1
ATOM 2310 C C . VAL A 1 288 ? 10.168 1.116 -18.347 1.00 89.81 288 VAL A C 1
ATOM 2312 O O . VAL A 1 288 ? 11.241 1.233 -17.755 1.00 89.81 288 VAL A O 1
ATOM 2315 N N . GLN A 1 289 ? 10.083 0.782 -19.637 1.00 90.12 289 GLN A N 1
ATOM 2316 C CA . GLN A 1 289 ? 11.226 0.427 -20.476 1.00 90.12 289 GLN A CA 1
ATOM 2317 C C . GLN A 1 289 ? 12.257 1.550 -20.601 1.00 90.12 289 GLN A C 1
ATOM 2319 O O . GLN A 1 289 ? 13.452 1.269 -20.579 1.00 90.12 289 GLN A O 1
ATOM 2324 N N . TYR A 1 290 ? 11.816 2.800 -20.744 1.00 89.50 290 TYR A N 1
ATOM 2325 C CA . TYR A 1 290 ? 12.713 3.908 -21.083 1.00 89.50 290 TYR A CA 1
ATOM 2326 C C . TYR A 1 290 ? 13.039 4.856 -19.926 1.00 89.50 290 TYR A C 1
ATOM 2328 O O . TYR A 1 290 ? 13.971 5.658 -20.032 1.00 89.50 290 TYR A O 1
ATOM 2336 N N . PHE A 1 291 ? 12.328 4.740 -18.804 1.00 87.31 291 PHE A N 1
ATOM 2337 C CA . PHE A 1 291 ? 12.540 5.596 -17.639 1.00 87.31 291 PHE A CA 1
ATOM 2338 C C . PHE A 1 291 ? 12.896 4.795 -16.384 1.00 87.31 291 PHE A C 1
ATOM 2340 O O . PHE A 1 291 ? 13.982 4.968 -15.833 1.00 87.31 291 PHE A O 1
ATOM 2347 N N . CYS A 1 292 ? 12.038 3.871 -15.949 1.00 87.56 292 CYS A N 1
ATOM 2348 C CA . CYS A 1 292 ? 12.250 3.162 -14.682 1.00 87.56 292 CYS A CA 1
ATOM 2349 C C . CYS A 1 292 ? 13.366 2.106 -14.772 1.00 87.56 292 CYS A C 1
ATOM 2351 O O . CYS A 1 292 ? 14.271 2.071 -13.936 1.00 87.56 292 CYS A O 1
ATOM 2353 N N . LEU A 1 293 ? 13.337 1.269 -15.813 1.00 89.50 293 LEU A N 1
ATOM 2354 C CA . LEU A 1 293 ? 14.300 0.187 -16.011 1.00 89.50 293 LEU A CA 1
ATOM 2355 C C . LEU A 1 293 ? 15.738 0.706 -16.238 1.00 89.50 293 LEU A C 1
ATOM 2357 O O . LEU A 1 293 ? 16.634 0.223 -15.544 1.00 89.50 293 LEU A O 1
ATOM 2361 N N . PRO A 1 294 ? 15.996 1.708 -17.106 1.00 89.12 294 PRO A N 1
ATOM 2362 C CA . PRO A 1 294 ? 17.328 2.282 -17.289 1.00 89.12 294 PRO A CA 1
ATOM 2363 C C . PRO A 1 294 ? 17.900 2.857 -15.994 1.00 89.12 294 PRO A C 1
ATOM 2365 O O . PRO A 1 294 ? 19.069 2.636 -15.674 1.00 89.12 294 PRO A O 1
ATOM 2368 N N . LYS A 1 295 ? 17.068 3.546 -15.206 1.00 87.75 295 LYS A N 1
ATOM 2369 C CA . LYS A 1 295 ? 17.472 4.099 -13.913 1.00 87.75 295 LYS A CA 1
ATOM 2370 C C . LYS A 1 295 ? 17.844 2.995 -12.919 1.00 87.75 295 LYS A C 1
ATOM 2372 O O . LYS A 1 295 ? 18.927 3.048 -12.337 1.00 87.75 295 LYS A O 1
ATOM 2377 N N . PHE A 1 296 ? 16.995 1.973 -12.786 1.00 90.25 296 PHE A N 1
ATOM 2378 C CA . PHE A 1 296 ? 17.255 0.804 -11.941 1.00 90.25 296 PHE A CA 1
ATOM 2379 C C . PHE A 1 296 ? 18.578 0.117 -12.306 1.00 90.25 296 PHE A C 1
ATOM 2381 O O . PHE A 1 296 ? 19.419 -0.110 -11.436 1.00 90.25 296 PHE A O 1
ATOM 2388 N N . VAL A 1 297 ? 18.786 -0.171 -13.596 1.00 90.94 297 VAL A N 1
ATOM 2389 C CA . VAL A 1 297 ? 20.001 -0.832 -14.093 1.00 90.94 297 VAL A CA 1
ATOM 2390 C C . VAL A 1 297 ? 21.236 0.037 -13.858 1.00 90.94 297 VAL A C 1
ATOM 2392 O O . VAL A 1 297 ? 22.247 -0.477 -13.385 1.00 90.94 297 VAL A O 1
ATOM 2395 N N . SER A 1 298 ? 21.153 1.343 -14.127 1.00 90.69 298 SER A N 1
ATOM 2396 C CA . SER A 1 298 ? 22.264 2.280 -13.911 1.00 90.69 298 SER A CA 1
ATOM 2397 C C . SER A 1 298 ? 22.710 2.290 -12.452 1.00 90.69 298 SER A C 1
ATOM 2399 O O . SER A 1 298 ? 23.892 2.120 -12.164 1.00 90.69 298 SER A O 1
ATOM 2401 N N . LEU A 1 299 ? 21.767 2.423 -11.518 1.00 90.12 299 LEU A N 1
ATOM 2402 C CA . LEU A 1 299 ? 22.082 2.456 -10.091 1.00 90.12 299 LEU A CA 1
ATOM 2403 C C . LEU A 1 299 ? 22.596 1.113 -9.574 1.00 90.12 299 LEU A C 1
ATOM 2405 O O . LEU A 1 299 ? 23.552 1.081 -8.799 1.00 90.12 299 LEU A O 1
ATOM 2409 N N . ALA A 1 300 ? 22.013 -0.001 -10.023 1.00 89.94 300 ALA A N 1
ATOM 2410 C CA . ALA A 1 300 ? 22.526 -1.325 -9.695 1.00 89.94 300 ALA A CA 1
ATOM 2411 C C . ALA A 1 300 ? 23.964 -1.509 -10.215 1.00 89.94 300 ALA A C 1
ATOM 2413 O O . ALA A 1 300 ? 24.819 -1.998 -9.478 1.00 89.94 300 ALA A O 1
ATOM 2414 N N . ALA A 1 301 ? 24.267 -1.049 -11.433 1.00 90.62 301 ALA A N 1
ATOM 2415 C CA . ALA A 1 301 ? 25.613 -1.080 -12.004 1.00 90.62 301 ALA A CA 1
ATOM 2416 C C . ALA A 1 301 ? 26.598 -0.201 -11.215 1.00 90.62 301 ALA A C 1
ATOM 2418 O O . ALA A 1 301 ? 27.692 -0.651 -10.879 1.00 90.62 301 ALA A O 1
ATOM 2419 N N . THR A 1 302 ? 26.200 1.013 -10.820 1.00 91.38 302 THR A N 1
ATOM 2420 C CA . THR A 1 302 ? 27.008 1.867 -9.933 1.00 91.38 302 THR A CA 1
ATOM 2421 C C . THR A 1 302 ? 27.317 1.172 -8.605 1.00 91.38 302 THR A C 1
ATOM 2423 O O . THR A 1 302 ? 28.446 1.235 -8.118 1.00 91.38 302 THR A O 1
ATOM 2426 N N . ARG A 1 303 ? 26.346 0.453 -8.032 1.00 89.81 303 ARG A N 1
ATOM 2427 C CA . ARG A 1 303 ? 26.534 -0.319 -6.798 1.00 89.81 303 ARG A CA 1
ATOM 2428 C C . ARG A 1 303 ? 27.507 -1.491 -6.965 1.00 89.81 303 ARG A C 1
ATOM 2430 O O . ARG A 1 303 ? 28.241 -1.774 -6.014 1.00 89.81 303 ARG A O 1
ATOM 2437 N N . VAL A 1 304 ? 27.549 -2.134 -8.139 1.00 88.62 304 VAL A N 1
ATOM 2438 C CA . VAL A 1 304 ? 28.599 -3.113 -8.490 1.00 88.62 304 VAL A CA 1
ATOM 2439 C C . VAL A 1 304 ? 29.967 -2.437 -8.509 1.00 88.62 304 VAL A C 1
ATOM 2441 O O . VAL A 1 304 ? 30.902 -2.938 -7.886 1.00 88.62 304 VAL A O 1
ATOM 2444 N N . GLU A 1 305 ? 30.084 -1.278 -9.160 1.00 86.31 305 GLU A N 1
ATOM 2445 C CA . GLU A 1 305 ? 31.354 -0.549 -9.248 1.00 86.31 305 GLU A CA 1
ATOM 2446 C C . GLU A 1 305 ? 31.877 -0.102 -7.875 1.00 86.31 305 GLU A C 1
ATOM 2448 O O . GLU A 1 305 ? 33.079 -0.148 -7.604 1.00 86.31 305 GLU A O 1
ATOM 2453 N N . GLN A 1 306 ? 30.975 0.252 -6.965 1.00 88.12 306 GLN A N 1
ATOM 2454 C CA . GLN A 1 306 ? 31.310 0.594 -5.583 1.00 88.12 306 GLN A CA 1
ATOM 2455 C C . GLN A 1 306 ? 31.633 -0.630 -4.706 1.00 88.12 306 GLN A C 1
ATOM 2457 O O . GLN A 1 306 ? 32.040 -0.459 -3.561 1.00 88.12 306 GLN A O 1
ATOM 2462 N N . GLY A 1 307 ? 31.453 -1.859 -5.206 1.00 86.06 307 GLY A N 1
ATOM 2463 C CA . GLY A 1 307 ? 31.665 -3.085 -4.428 1.00 86.06 307 GLY A CA 1
ATOM 2464 C C . GLY A 1 307 ? 30.621 -3.305 -3.327 1.00 86.06 307 GLY A C 1
ATOM 2465 O O . GLY A 1 307 ? 30.899 -3.981 -2.343 1.00 86.06 307 GLY A O 1
ATOM 2466 N N . SER A 1 308 ? 29.426 -2.724 -3.475 1.00 86.75 308 SER A N 1
ATOM 2467 C CA . SER A 1 308 ? 28.353 -2.756 -2.464 1.00 86.75 308 SER A CA 1
ATOM 2468 C C . SER A 1 308 ? 27.344 -3.902 -2.644 1.00 86.75 308 SER A C 1
ATOM 2470 O O . SER A 1 308 ? 26.375 -3.999 -1.889 1.00 86.75 308 SER A O 1
ATOM 2472 N N . LEU A 1 309 ? 27.535 -4.744 -3.665 1.00 86.44 309 LEU A N 1
ATOM 2473 C CA . LEU A 1 309 ? 26.676 -5.884 -3.990 1.00 86.44 309 LEU A CA 1
ATOM 2474 C C . LEU A 1 309 ? 27.399 -7.211 -3.766 1.00 86.44 309 LEU A C 1
ATOM 2476 O O . LEU A 1 309 ? 28.619 -7.297 -3.889 1.00 86.44 309 LEU A O 1
ATOM 2480 N N . THR A 1 310 ? 26.626 -8.254 -3.460 1.00 89.88 310 THR A N 1
ATOM 2481 C CA . THR A 1 310 ? 27.147 -9.621 -3.346 1.00 89.88 310 THR A CA 1
ATOM 2482 C C . THR A 1 310 ? 27.492 -10.192 -4.724 1.00 89.88 310 THR A C 1
ATOM 2484 O O . THR A 1 310 ? 26.931 -9.768 -5.734 1.00 89.88 310 THR A O 1
ATOM 2487 N N . GLU A 1 311 ? 28.363 -11.202 -4.792 1.00 89.38 311 GLU A N 1
ATOM 2488 C CA . GLU A 1 311 ? 28.691 -11.884 -6.058 1.00 89.38 311 GLU A CA 1
ATOM 2489 C C . GLU A 1 311 ? 27.444 -12.468 -6.751 1.00 89.38 311 GLU A C 1
ATOM 2491 O O . GLU A 1 311 ? 27.314 -12.408 -7.976 1.00 89.38 311 GLU A O 1
ATOM 2496 N N . SER A 1 312 ? 26.475 -12.957 -5.967 1.00 89.81 312 SER A N 1
ATOM 2497 C CA . SER A 1 312 ? 25.187 -13.431 -6.484 1.00 89.81 312 SER A CA 1
ATOM 2498 C C . SER A 1 312 ? 24.387 -12.310 -7.153 1.00 89.81 312 SER A C 1
ATOM 2500 O O . SER A 1 312 ? 23.798 -12.529 -8.211 1.00 89.81 312 SER A O 1
ATOM 2502 N N . ASP A 1 313 ? 24.360 -11.113 -6.562 1.00 89.62 313 ASP A N 1
ATOM 2503 C CA . ASP A 1 313 ? 23.657 -9.957 -7.129 1.00 89.62 313 ASP A CA 1
ATOM 2504 C C . ASP A 1 313 ? 24.354 -9.434 -8.392 1.00 89.62 313 ASP A C 1
ATOM 2506 O O . ASP A 1 313 ? 23.683 -9.053 -9.350 1.00 89.62 313 ASP A O 1
ATOM 2510 N N . VAL A 1 314 ? 25.691 -9.457 -8.421 1.00 90.69 314 VAL A N 1
ATOM 2511 C CA . VAL A 1 314 ? 26.492 -9.096 -9.603 1.00 90.69 314 VAL A CA 1
ATOM 2512 C C . VAL A 1 314 ? 26.212 -10.066 -10.751 1.00 90.69 314 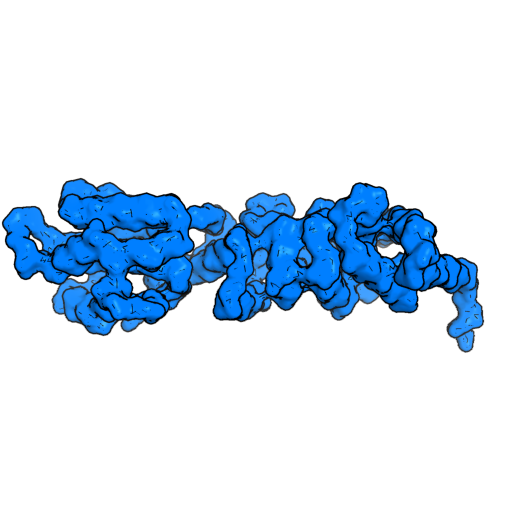VAL A C 1
ATOM 2514 O O . VAL A 1 314 ? 25.910 -9.635 -11.864 1.00 90.69 314 VAL A O 1
ATOM 2517 N N . THR A 1 315 ? 26.245 -11.373 -10.474 1.00 93.19 315 THR A N 1
ATOM 2518 C CA . THR A 1 315 ? 25.943 -12.423 -11.459 1.00 93.19 315 THR A CA 1
ATOM 2519 C C . THR A 1 315 ? 24.531 -12.252 -12.018 1.00 93.19 315 THR A C 1
ATOM 2521 O O . THR A 1 315 ? 24.335 -12.280 -13.236 1.00 93.19 315 THR A O 1
ATOM 2524 N N . PHE A 1 316 ? 23.552 -12.018 -11.136 1.00 92.81 316 PHE A N 1
ATOM 2525 C CA . PHE A 1 316 ? 22.175 -11.740 -11.531 1.00 92.81 316 PHE A CA 1
ATOM 2526 C C . PHE A 1 316 ? 22.084 -10.502 -12.428 1.00 92.81 316 PHE A C 1
ATOM 2528 O O . PHE A 1 316 ? 21.479 -10.580 -13.495 1.00 92.81 316 PHE A O 1
ATOM 2535 N N . LEU A 1 317 ? 22.689 -9.376 -12.028 1.00 91.75 317 LEU A N 1
ATOM 2536 C CA . LEU A 1 317 ? 22.628 -8.131 -12.792 1.00 91.75 317 LEU A CA 1
ATOM 2537 C C . LEU A 1 317 ? 23.213 -8.311 -14.194 1.00 91.75 317 LEU A C 1
ATOM 2539 O O . LEU A 1 317 ? 22.598 -7.867 -15.160 1.00 91.75 317 LEU A O 1
ATOM 2543 N N . CYS A 1 318 ? 24.362 -8.981 -14.317 1.00 92.00 318 CYS A N 1
ATOM 2544 C CA . CYS A 1 318 ? 24.985 -9.221 -15.614 1.00 92.00 318 CYS A CA 1
ATOM 2545 C C . CYS A 1 318 ? 24.103 -10.079 -16.528 1.00 92.00 318 CYS A C 1
ATOM 2547 O O . CYS A 1 318 ? 23.885 -9.700 -17.677 1.00 92.00 318 CYS A O 1
ATOM 2549 N N . GLY A 1 319 ? 23.547 -11.183 -16.019 1.00 92.56 319 GLY A N 1
ATOM 2550 C CA . GLY A 1 319 ? 22.640 -12.032 -16.798 1.00 92.56 319 GLY A CA 1
ATOM 2551 C C . GLY A 1 319 ? 21.321 -11.335 -17.149 1.00 92.56 319 GLY A C 1
ATOM 2552 O O . GLY A 1 319 ? 20.820 -11.464 -18.264 1.00 92.56 319 GLY A O 1
ATOM 2553 N N . PHE A 1 320 ? 20.772 -10.547 -16.223 1.00 92.50 320 PHE A N 1
ATOM 2554 C CA . PHE A 1 320 ? 19.558 -9.769 -16.451 1.00 92.50 320 PHE A CA 1
ATOM 2555 C C . PHE A 1 320 ? 19.772 -8.693 -17.521 1.00 92.50 320 PHE A C 1
ATOM 2557 O O . PHE A 1 320 ? 18.998 -8.613 -18.471 1.00 92.50 320 PHE A O 1
ATOM 2564 N N . ALA A 1 321 ? 20.849 -7.910 -17.416 1.00 92.00 321 ALA A N 1
ATOM 2565 C CA . ALA A 1 321 ? 21.198 -6.889 -18.398 1.00 92.00 321 ALA A CA 1
ATOM 2566 C C . ALA A 1 321 ? 21.492 -7.495 -19.776 1.00 92.00 321 ALA A C 1
ATOM 2568 O O . ALA A 1 321 ? 21.013 -6.966 -20.776 1.00 92.00 321 ALA A O 1
ATOM 2569 N N . GLN A 1 322 ? 22.207 -8.625 -19.829 1.00 92.38 322 GLN A N 1
ATOM 2570 C CA . GLN A 1 322 ? 22.454 -9.358 -21.070 1.00 92.38 322 GLN A CA 1
ATOM 2571 C C . GLN A 1 322 ? 21.130 -9.687 -21.765 1.00 92.38 322 GLN A C 1
ATOM 2573 O O . GLN A 1 322 ? 20.939 -9.327 -22.925 1.00 92.38 322 GLN A O 1
ATOM 2578 N N . LYS A 1 323 ? 20.189 -10.295 -21.034 1.00 91.19 323 LYS A N 1
ATOM 2579 C CA . LYS A 1 323 ? 18.881 -10.659 -21.580 1.00 91.19 323 LYS A CA 1
ATOM 2580 C C . LYS A 1 323 ? 18.099 -9.442 -22.079 1.00 91.19 323 LYS A C 1
ATOM 2582 O O . LYS A 1 323 ? 17.514 -9.488 -23.152 1.00 91.19 323 LYS A O 1
ATOM 2587 N N . LEU A 1 324 ? 18.118 -8.329 -21.343 1.00 90.25 324 LEU A N 1
ATOM 2588 C CA . LEU A 1 324 ? 17.450 -7.097 -21.777 1.00 90.25 324 LEU A CA 1
ATOM 2589 C C . LEU A 1 324 ? 18.036 -6.518 -23.072 1.00 90.25 324 LEU A C 1
ATOM 2591 O O . LEU A 1 324 ? 17.296 -5.932 -23.862 1.00 90.25 324 LEU A O 1
ATOM 2595 N N . VAL A 1 325 ? 19.347 -6.648 -23.284 1.00 87.81 325 VAL A N 1
ATOM 2596 C CA . VAL A 1 325 ? 20.004 -6.238 -24.533 1.00 87.81 325 VAL A CA 1
ATOM 2597 C C . VAL A 1 325 ? 19.606 -7.171 -25.675 1.00 87.81 325 VAL A C 1
ATOM 2599 O O . VAL A 1 325 ? 19.224 -6.693 -26.740 1.00 87.81 325 VAL A O 1
ATOM 2602 N N . GLU A 1 326 ? 19.647 -8.485 -25.448 1.00 87.69 326 GLU A N 1
ATOM 2603 C CA . GLU A 1 326 ? 19.263 -9.503 -26.437 1.00 87.69 326 GLU A CA 1
ATOM 2604 C C . GLU A 1 326 ? 17.795 -9.370 -26.868 1.00 87.69 326 GLU A C 1
ATOM 2606 O O . GLU A 1 326 ? 17.499 -9.445 -28.060 1.00 87.69 326 GLU A O 1
ATOM 2611 N N . ASP A 1 327 ? 16.901 -9.079 -25.918 1.00 86.56 327 ASP A N 1
ATOM 2612 C CA . ASP A 1 327 ? 15.469 -8.861 -26.145 1.00 86.56 327 ASP A CA 1
ATOM 2613 C C . ASP A 1 327 ? 15.153 -7.466 -26.739 1.00 86.56 327 ASP A C 1
ATOM 2615 O O . ASP A 1 327 ? 13.985 -7.128 -26.943 1.00 86.56 327 ASP A O 1
ATOM 2619 N N . GLY A 1 328 ? 16.158 -6.610 -26.979 1.00 84.75 328 GLY A N 1
ATOM 2620 C CA . GLY A 1 328 ? 15.963 -5.253 -27.512 1.00 84.75 328 GLY A CA 1
ATOM 2621 C C . GLY A 1 328 ? 15.224 -4.304 -26.556 1.00 84.75 328 GLY A C 1
ATOM 2622 O O . GLY A 1 328 ? 14.609 -3.321 -26.973 1.00 84.75 328 GLY A O 1
ATOM 2623 N N . ARG A 1 329 ? 15.245 -4.583 -25.248 1.00 84.81 329 ARG A N 1
ATOM 2624 C CA . ARG A 1 329 ? 14.566 -3.767 -24.227 1.00 84.81 329 ARG A CA 1
ATOM 2625 C C . ARG A 1 329 ? 15.392 -2.551 -23.790 1.00 84.81 329 ARG A C 1
ATOM 2627 O O . ARG A 1 329 ? 14.816 -1.600 -23.273 1.00 84.81 329 ARG A O 1
ATOM 2634 N N . LEU A 1 330 ? 16.702 -2.539 -24.054 1.00 82.50 330 LEU A N 1
ATOM 2635 C CA . LEU A 1 330 ? 17.614 -1.404 -23.808 1.00 82.50 330 LEU A CA 1
ATOM 2636 C C . LEU A 1 330 ? 18.060 -0.682 -25.093 1.00 82.50 330 LEU A C 1
ATOM 2638 O O . LEU A 1 330 ? 19.089 -0.012 -25.107 1.00 82.50 330 LEU A O 1
ATOM 2642 N N . THR A 1 331 ? 17.303 -0.813 -26.182 1.00 79.50 331 THR A N 1
ATOM 2643 C CA . THR A 1 331 ? 17.603 -0.152 -27.460 1.00 79.50 331 THR A CA 1
ATOM 2644 C C . THR A 1 331 ? 16.639 0.994 -27.742 1.00 79.50 331 THR A C 1
ATOM 2646 O O . THR A 1 331 ? 15.440 0.912 -27.448 1.00 79.50 331 THR A O 1
ATOM 2649 N N . LEU A 1 332 ? 17.158 2.066 -28.346 1.00 77.06 332 LEU A N 1
ATOM 2650 C CA . LEU A 1 332 ? 16.344 3.198 -28.772 1.00 77.06 332 LEU A CA 1
ATOM 2651 C C . LEU A 1 332 ? 15.404 2.754 -29.899 1.00 77.06 332 LEU A C 1
ATOM 2653 O O . LEU A 1 332 ? 15.846 2.217 -30.911 1.00 77.06 332 LEU A O 1
ATOM 2657 N N . ARG A 1 333 ? 14.106 3.007 -29.729 1.00 79.56 333 ARG A N 1
ATOM 2658 C CA . ARG A 1 333 ? 13.095 2.871 -30.779 1.00 79.56 333 ARG A CA 1
ATOM 2659 C C . ARG A 1 333 ? 12.289 4.156 -30.822 1.00 79.56 333 ARG A C 1
ATOM 2661 O O . ARG A 1 333 ? 11.869 4.646 -29.775 1.00 79.56 333 ARG A O 1
ATOM 2668 N N . ALA A 1 334 ? 12.028 4.667 -32.023 1.00 72.00 334 ALA A N 1
ATOM 2669 C CA . ALA A 1 334 ? 11.153 5.819 -32.182 1.00 72.00 334 ALA A CA 1
ATOM 2670 C C . ALA A 1 334 ? 9.769 5.530 -31.555 1.00 72.00 334 ALA A C 1
ATOM 2672 O O . ALA A 1 334 ? 9.204 4.455 -31.800 1.00 72.00 334 ALA A O 1
ATOM 2673 N N . PRO A 1 335 ? 9.209 6.455 -30.751 1.00 79.12 335 PRO A N 1
ATOM 2674 C CA . PRO A 1 335 ? 7.886 6.271 -30.173 1.00 79.12 335 PRO A CA 1
ATOM 2675 C C . PRO A 1 335 ? 6.829 6.244 -31.279 1.00 79.12 335 PRO A C 1
ATOM 2677 O O . PRO A 1 335 ? 6.771 7.137 -32.131 1.00 79.12 335 PRO A O 1
ATOM 2680 N N . THR A 1 336 ? 5.977 5.222 -31.252 1.00 83.81 336 THR A N 1
ATOM 2681 C CA . THR A 1 336 ? 4.834 5.095 -32.165 1.00 83.81 336 THR A CA 1
ATOM 2682 C C . THR A 1 336 ? 3.581 5.734 -31.561 1.00 83.81 336 THR A C 1
ATOM 2684 O O . THR A 1 336 ? 3.560 6.072 -30.378 1.00 83.81 336 THR A O 1
ATOM 2687 N N . GLU A 1 337 ? 2.501 5.875 -32.336 1.00 80.62 337 GLU A N 1
ATOM 2688 C CA . GLU A 1 337 ? 1.207 6.304 -31.774 1.00 80.62 337 GLU A CA 1
ATOM 2689 C C . GLU A 1 337 ? 0.625 5.302 -30.767 1.00 80.62 337 GLU A C 1
ATOM 2691 O O . GLU A 1 337 ? -0.131 5.700 -29.883 1.00 80.62 337 GLU A O 1
ATOM 2696 N N . ALA A 1 338 ? 1.008 4.024 -30.864 1.00 85.94 338 ALA A N 1
ATOM 2697 C CA . ALA A 1 338 ? 0.655 3.005 -29.878 1.00 85.94 338 ALA A CA 1
ATOM 2698 C C . ALA A 1 338 ? 1.420 3.178 -28.553 1.00 85.94 338 ALA A C 1
ATOM 2700 O O . ALA A 1 338 ? 0.984 2.672 -27.525 1.00 85.94 338 ALA A O 1
ATOM 2701 N N . ASP A 1 339 ? 2.549 3.894 -28.567 1.00 88.44 339 ASP A N 1
ATOM 2702 C CA . ASP A 1 339 ? 3.336 4.183 -27.369 1.00 88.44 339 ASP A CA 1
ATOM 2703 C C . ASP A 1 339 ? 2.969 5.545 -26.763 1.00 88.44 339 ASP A C 1
ATOM 2705 O O . ASP A 1 339 ? 2.833 5.654 -25.548 1.00 88.44 339 ASP A O 1
ATOM 2709 N N . VAL A 1 340 ? 2.810 6.584 -27.596 1.00 90.06 340 VAL A N 1
ATOM 2710 C CA . VAL A 1 340 ? 2.539 7.967 -27.169 1.00 90.06 340 VAL A CA 1
ATOM 2711 C C . VAL A 1 340 ? 1.482 8.605 -28.071 1.00 90.06 340 VAL A C 1
ATOM 2713 O O . VAL A 1 340 ? 1.747 8.950 -29.228 1.00 90.06 340 VAL A O 1
ATOM 2716 N N . ARG A 1 341 ? 0.302 8.867 -27.505 1.00 92.19 341 ARG A N 1
ATOM 2717 C CA . ARG A 1 341 ? -0.812 9.552 -28.168 1.00 92.19 341 ARG A CA 1
ATOM 2718 C C . ARG A 1 341 ? -1.090 10.893 -27.500 1.00 92.19 341 ARG A C 1
ATOM 2720 O O . ARG A 1 341 ? -1.660 10.946 -26.416 1.00 92.19 341 ARG A O 1
ATOM 2727 N N . PHE A 1 342 ? -0.730 11.990 -28.160 1.00 92.12 342 PHE A N 1
ATOM 2728 C CA . PHE A 1 342 ? -1.029 13.332 -27.656 1.00 92.12 342 PHE A CA 1
ATOM 2729 C C . PHE A 1 342 ? -2.540 13.595 -27.644 1.00 92.12 342 PHE A C 1
ATOM 2731 O O . PHE A 1 342 ? -3.233 13.341 -28.627 1.00 92.12 342 PHE A O 1
ATOM 2738 N N . THR A 1 343 ? -3.041 14.107 -26.523 1.00 91.81 343 THR A N 1
ATOM 2739 C CA . THR A 1 343 ? -4.450 14.471 -26.308 1.00 91.81 343 THR A CA 1
ATOM 2740 C C . THR A 1 343 ? -4.658 15.981 -26.249 1.00 91.81 343 THR A C 1
ATOM 2742 O O . THR A 1 343 ? -5.789 16.446 -26.375 1.00 91.81 343 THR A O 1
ATOM 2745 N N . SER A 1 344 ? -3.585 16.765 -26.102 1.00 92.75 344 SER A N 1
ATOM 2746 C CA . SER A 1 344 ? -3.619 18.224 -26.197 1.00 92.75 344 SER A CA 1
ATOM 2747 C C . SER A 1 344 ? -2.320 18.796 -26.774 1.00 92.75 344 SER A C 1
ATOM 2749 O O . SER A 1 344 ? -1.277 18.140 -26.769 1.00 92.75 344 SER A O 1
ATOM 2751 N N . GLY A 1 345 ? -2.391 20.046 -27.238 1.00 90.62 345 GLY A N 1
ATOM 2752 C CA . GLY A 1 345 ? -1.270 20.778 -27.829 1.00 90.62 345 GLY A CA 1
ATOM 2753 C C . GLY A 1 345 ? -1.390 20.954 -29.343 1.00 90.62 345 GLY A C 1
ATOM 2754 O O . GLY A 1 345 ? -2.048 20.185 -30.040 1.00 90.62 345 GLY A O 1
ATOM 2755 N N . SER A 1 346 ? -0.752 22.001 -29.862 1.00 93.19 346 SER A N 1
ATOM 2756 C CA . SER A 1 346 ? -0.619 22.222 -31.306 1.00 93.19 346 SER A CA 1
ATOM 2757 C C . SER A 1 346 ? 0.352 21.209 -31.937 1.00 93.19 346 SER A C 1
ATOM 2759 O O . SER A 1 346 ? 1.263 20.736 -31.254 1.00 93.19 346 SER A O 1
ATOM 2761 N N . PRO A 1 347 ? 0.269 20.935 -33.255 1.00 91.88 347 PRO A N 1
ATOM 2762 C CA . PRO A 1 347 ? 1.198 20.023 -33.932 1.00 91.88 347 PRO A CA 1
ATOM 2763 C C . PRO A 1 347 ? 2.679 20.362 -33.705 1.00 91.88 347 PRO A C 1
ATOM 2765 O O . PRO A 1 347 ? 3.503 19.468 -33.519 1.00 91.88 347 PRO A O 1
ATOM 2768 N N . LYS A 1 348 ? 3.017 21.660 -33.648 1.00 92.62 348 LYS A N 1
ATOM 2769 C CA . LYS A 1 348 ? 4.376 22.131 -33.339 1.00 92.62 348 LYS A CA 1
ATOM 2770 C C . LYS A 1 348 ? 4.800 21.773 -31.911 1.00 92.62 348 LYS A C 1
ATOM 2772 O O . LYS A 1 348 ? 5.927 21.332 -31.711 1.00 92.62 348 LYS A O 1
ATOM 2777 N N . GLN A 1 349 ? 3.906 21.939 -30.934 1.00 92.62 349 GLN A N 1
ATOM 2778 C CA . GLN A 1 349 ? 4.169 21.566 -29.541 1.00 92.62 349 GLN A CA 1
ATOM 2779 C C . GLN A 1 349 ? 4.334 20.052 -29.401 1.00 92.62 349 GLN A C 1
ATOM 2781 O O . GLN A 1 349 ? 5.325 19.620 -28.831 1.00 92.62 349 GLN A O 1
ATOM 2786 N N . CYS A 1 350 ? 3.447 19.250 -29.995 1.00 90.88 350 CYS A N 1
ATOM 2787 C CA . CYS A 1 350 ? 3.542 17.788 -29.955 1.00 90.88 350 CYS A CA 1
ATOM 2788 C C . CYS A 1 350 ? 4.843 17.271 -30.592 1.00 90.88 350 CYS A C 1
ATOM 2790 O O . CYS A 1 350 ? 5.504 16.399 -30.028 1.00 90.88 350 CYS A O 1
ATOM 2792 N N . ALA A 1 351 ? 5.257 17.835 -31.734 1.00 89.31 351 ALA A N 1
ATOM 2793 C CA . ALA A 1 351 ? 6.531 17.498 -32.373 1.00 89.31 351 ALA A CA 1
ATOM 2794 C C . ALA A 1 351 ? 7.737 17.870 -31.490 1.00 89.31 351 ALA A C 1
ATOM 2796 O O . ALA A 1 351 ? 8.672 17.081 -31.352 1.00 89.31 351 ALA A O 1
ATOM 2797 N N . SER A 1 352 ? 7.693 19.044 -30.850 1.00 90.31 352 SER A N 1
ATOM 2798 C CA . SER A 1 352 ? 8.715 19.489 -29.897 1.00 90.31 352 SER A CA 1
ATOM 2799 C C . SER A 1 352 ? 8.795 18.568 -28.675 1.00 90.31 352 SER A C 1
ATOM 2801 O O . SER A 1 352 ? 9.883 18.110 -28.332 1.00 90.31 352 SER A O 1
ATOM 2803 N N . THR A 1 353 ? 7.658 18.224 -28.059 1.00 89.38 353 THR A N 1
ATOM 2804 C CA . THR A 1 353 ? 7.600 17.294 -26.920 1.00 89.38 353 THR A CA 1
ATOM 2805 C C . THR A 1 353 ? 8.135 15.917 -27.301 1.00 89.38 353 THR A C 1
ATOM 2807 O O . THR A 1 353 ? 8.940 15.349 -26.567 1.00 89.38 353 THR A O 1
ATOM 2810 N N . ARG A 1 354 ? 7.749 15.384 -28.470 1.00 89.12 354 ARG A N 1
ATOM 2811 C CA . ARG A 1 354 ? 8.244 14.088 -28.958 1.00 89.12 354 ARG A CA 1
ATOM 2812 C C . ARG A 1 354 ? 9.764 14.088 -29.118 1.00 89.12 354 ARG A C 1
ATOM 2814 O O . ARG A 1 354 ? 10.412 13.136 -28.699 1.00 89.12 354 ARG A O 1
ATOM 2821 N N . ARG A 1 355 ? 10.336 15.165 -29.664 1.00 88.62 355 ARG A N 1
ATOM 2822 C CA . ARG A 1 355 ? 11.792 15.332 -29.771 1.00 88.62 355 ARG A CA 1
ATOM 2823 C C . ARG A 1 355 ? 12.464 15.427 -28.399 1.00 88.62 355 ARG A C 1
ATOM 2825 O O . ARG A 1 355 ? 13.527 14.850 -28.210 1.00 88.62 355 ARG A O 1
ATOM 2832 N N . GLY A 1 356 ? 11.854 16.135 -27.449 1.00 88.44 356 GLY A N 1
ATOM 2833 C CA . GLY A 1 356 ? 12.347 16.216 -26.073 1.00 88.44 356 GLY A CA 1
ATOM 2834 C C . GLY A 1 356 ? 12.395 14.849 -25.383 1.00 88.44 356 GLY A C 1
ATOM 2835 O O . GLY A 1 356 ? 13.403 14.517 -24.765 1.00 88.44 356 GLY A O 1
ATOM 2836 N N . LEU A 1 357 ? 11.347 14.034 -25.548 1.00 87.06 357 LEU A N 1
ATOM 2837 C CA . LEU A 1 357 ? 11.319 12.656 -25.049 1.00 87.06 357 LEU A CA 1
ATOM 2838 C C . LEU A 1 357 ? 12.429 11.806 -25.673 1.00 87.06 357 LEU A C 1
ATOM 2840 O O . LEU A 1 357 ? 13.151 11.140 -24.944 1.00 87.06 357 LEU A O 1
ATOM 2844 N N . ASP A 1 358 ? 12.593 11.857 -26.994 1.00 87.75 358 ASP A N 1
ATOM 2845 C CA . ASP A 1 358 ? 13.623 11.089 -27.703 1.00 87.75 358 ASP A CA 1
ATOM 2846 C C . ASP A 1 358 ? 15.040 11.413 -27.195 1.00 87.75 358 ASP A C 1
ATOM 2848 O O . ASP A 1 358 ? 15.818 10.512 -26.881 1.00 87.75 358 ASP A O 1
ATOM 2852 N N . LEU A 1 359 ? 15.344 12.702 -27.000 1.00 88.62 359 LEU A N 1
ATOM 2853 C CA . LEU A 1 359 ? 16.619 13.148 -26.428 1.00 88.62 359 LEU A CA 1
ATOM 2854 C C . LEU A 1 359 ? 16.833 12.635 -24.997 1.00 88.62 359 LEU A C 1
ATOM 2856 O O . LEU A 1 359 ? 17.931 12.188 -24.668 1.00 88.62 359 LEU A O 1
ATOM 2860 N N . LEU A 1 360 ? 15.798 12.681 -24.155 1.00 86.94 360 LEU A N 1
ATOM 2861 C CA . LEU A 1 360 ? 15.873 12.200 -22.774 1.00 86.94 360 LEU A CA 1
ATOM 2862 C C . LEU A 1 360 ? 16.097 10.682 -22.716 1.00 86.94 360 LEU A C 1
ATOM 2864 O O . LEU A 1 360 ? 16.928 10.202 -21.947 1.00 86.94 360 LEU A O 1
ATOM 2868 N N . ILE A 1 361 ? 15.391 9.926 -23.559 1.00 88.31 361 ILE A N 1
ATOM 2869 C CA . ILE A 1 361 ? 15.540 8.472 -23.658 1.00 88.31 361 ILE A CA 1
ATOM 2870 C C . ILE A 1 361 ? 16.946 8.117 -24.129 1.00 88.31 361 ILE A C 1
ATOM 2872 O O . ILE A 1 361 ? 17.594 7.257 -23.532 1.00 88.31 361 ILE A O 1
ATOM 2876 N N . LYS A 1 362 ? 17.440 8.801 -25.164 1.00 88.62 362 LYS A N 1
ATOM 2877 C CA . LYS A 1 362 ? 18.794 8.600 -25.675 1.00 88.62 362 LYS A CA 1
ATOM 2878 C C . LYS A 1 362 ? 19.843 8.826 -24.584 1.00 88.62 362 LYS A C 1
ATOM 2880 O O . LYS A 1 362 ? 20.676 7.950 -24.375 1.00 88.62 362 LYS A O 1
ATOM 2885 N N . ALA A 1 363 ? 19.744 9.921 -23.830 1.00 87.62 363 ALA A N 1
ATOM 2886 C CA . ALA A 1 363 ? 20.656 10.201 -22.720 1.00 87.62 363 ALA A CA 1
ATOM 2887 C C . ALA A 1 363 ? 20.619 9.111 -21.625 1.00 87.62 363 ALA A C 1
ATOM 2889 O O . ALA A 1 363 ? 21.666 8.688 -21.124 1.00 87.62 363 ALA A O 1
ATOM 2890 N N . ASN A 1 364 ? 19.425 8.610 -21.281 1.00 85.25 364 ASN A N 1
ATOM 2891 C CA . ASN A 1 364 ? 19.265 7.527 -20.305 1.00 85.25 364 ASN A CA 1
ATOM 2892 C C . ASN A 1 364 ? 19.908 6.218 -20.789 1.00 85.25 364 ASN A C 1
ATOM 2894 O O . ASN A 1 364 ? 20.629 5.567 -20.032 1.00 85.25 364 ASN A O 1
ATOM 2898 N N . LEU A 1 365 ? 19.666 5.830 -22.043 1.00 88.75 365 LEU A N 1
ATOM 2899 C CA . LEU A 1 365 ? 20.217 4.604 -22.625 1.00 88.75 365 LEU A CA 1
ATOM 2900 C C . LEU A 1 365 ? 21.738 4.677 -22.801 1.00 88.75 365 LEU A C 1
ATOM 2902 O O . LEU A 1 365 ? 22.424 3.698 -22.514 1.00 88.75 365 LEU A O 1
ATOM 2906 N N . GLU A 1 366 ? 22.276 5.829 -23.210 1.00 89.44 366 GLU A N 1
ATOM 2907 C CA . GLU A 1 366 ? 23.725 6.063 -23.288 1.00 89.44 366 GLU A CA 1
ATOM 2908 C C . GLU A 1 366 ? 24.387 5.891 -21.915 1.00 89.44 366 GLU A C 1
ATOM 2910 O O . GLU A 1 366 ? 25.386 5.180 -21.789 1.00 89.44 366 GLU A O 1
ATOM 2915 N N . THR A 1 367 ? 23.786 6.462 -20.867 1.00 88.38 367 THR A N 1
ATOM 2916 C CA . THR A 1 367 ? 24.267 6.321 -19.482 1.00 88.38 367 THR A CA 1
ATOM 2917 C C . THR A 1 367 ? 24.290 4.856 -19.041 1.00 88.38 367 THR A C 1
ATOM 2919 O O . THR A 1 367 ? 25.307 4.377 -18.532 1.00 88.38 367 THR A O 1
ATOM 2922 N N . VAL A 1 368 ? 23.199 4.118 -19.281 1.00 90.19 368 VAL A N 1
ATOM 2923 C CA . VAL A 1 368 ? 23.126 2.677 -18.989 1.00 90.19 368 VAL A CA 1
ATOM 2924 C C . VAL A 1 368 ? 24.208 1.911 -19.741 1.00 90.19 368 VAL A C 1
ATOM 2926 O O . VAL A 1 368 ? 24.889 1.078 -19.147 1.00 90.19 368 VAL A O 1
ATOM 2929 N N . HIS A 1 369 ? 24.381 2.185 -21.034 1.00 89.75 369 HIS A N 1
ATOM 2930 C CA . HIS A 1 369 ? 25.343 1.481 -21.874 1.00 89.75 369 HIS A CA 1
ATOM 2931 C C . HIS A 1 369 ? 26.781 1.674 -21.376 1.00 89.75 369 HIS A C 1
ATOM 2933 O O . HIS A 1 369 ? 27.530 0.703 -21.261 1.00 89.75 369 HIS A O 1
ATOM 2939 N N . ILE A 1 370 ? 27.156 2.906 -21.012 1.00 90.38 370 ILE A N 1
ATOM 2940 C CA . ILE A 1 370 ? 28.473 3.214 -20.436 1.00 90.38 370 ILE A CA 1
ATOM 2941 C C . ILE A 1 370 ? 28.692 2.423 -19.140 1.00 90.38 370 ILE A C 1
ATOM 2943 O O . ILE A 1 370 ? 29.705 1.735 -19.001 1.00 90.38 370 ILE A O 1
ATOM 2947 N N . LEU A 1 371 ? 27.733 2.471 -18.211 1.00 92.38 371 LEU A N 1
ATOM 2948 C CA . LEU A 1 371 ? 27.850 1.797 -16.915 1.00 92.38 371 LEU A CA 1
ATOM 2949 C C . LEU A 1 371 ? 27.896 0.270 -17.051 1.00 92.38 371 LEU A C 1
ATOM 2951 O O . LEU A 1 371 ? 28.713 -0.382 -16.401 1.00 92.38 371 LEU A O 1
ATOM 2955 N N . LEU A 1 372 ? 27.066 -0.311 -17.919 1.00 92.56 372 LEU A N 1
ATOM 2956 C CA . LEU A 1 372 ? 27.074 -1.752 -18.167 1.00 92.56 372 LEU A CA 1
ATOM 2957 C C . LEU A 1 372 ? 28.373 -2.216 -18.830 1.00 92.56 372 LEU A C 1
ATOM 2959 O O . LEU A 1 372 ? 28.875 -3.277 -18.468 1.00 92.56 372 LEU A O 1
ATOM 2963 N N . ASN A 1 373 ? 28.952 -1.428 -19.742 1.00 91.25 373 ASN A N 1
ATOM 2964 C CA . ASN A 1 373 ? 30.264 -1.730 -20.315 1.00 91.25 373 ASN A CA 1
ATOM 2965 C C . ASN A 1 373 ? 31.362 -1.719 -19.248 1.00 91.25 373 ASN A C 1
ATOM 2967 O O . ASN A 1 373 ? 32.188 -2.631 -19.225 1.00 91.25 373 ASN A O 1
ATOM 2971 N N . MET A 1 374 ? 31.361 -0.733 -18.345 1.00 91.94 374 MET A N 1
ATOM 2972 C CA . MET A 1 374 ? 32.313 -0.691 -17.227 1.00 91.94 374 MET A CA 1
ATOM 2973 C C . MET A 1 374 ? 32.207 -1.948 -16.358 1.00 91.94 374 MET A C 1
ATOM 2975 O O . MET A 1 374 ? 33.213 -2.627 -16.136 1.00 91.94 374 MET A O 1
ATOM 2979 N N . VAL A 1 375 ? 30.982 -2.311 -15.959 1.00 92.06 375 VAL A N 1
ATOM 2980 C CA . VAL A 1 375 ? 30.720 -3.525 -15.174 1.00 92.06 375 VAL A CA 1
ATOM 2981 C C . VAL A 1 375 ? 31.173 -4.774 -15.930 1.00 92.06 375 VAL A C 1
ATOM 2983 O O . VAL A 1 375 ? 31.870 -5.616 -15.366 1.00 92.06 375 VAL A O 1
ATOM 2986 N N . ALA A 1 376 ? 30.829 -4.902 -17.212 1.00 91.81 376 ALA A N 1
ATOM 2987 C CA . ALA A 1 376 ? 31.177 -6.062 -18.026 1.00 91.81 376 ALA A CA 1
ATOM 2988 C C . ALA A 1 376 ? 32.697 -6.236 -18.176 1.00 91.81 376 ALA A C 1
ATOM 2990 O O . ALA A 1 376 ? 33.209 -7.349 -18.047 1.00 91.81 376 ALA A O 1
ATOM 2991 N N . VAL A 1 377 ? 33.436 -5.139 -18.378 1.00 90.94 377 VAL A N 1
ATOM 2992 C CA . VAL A 1 377 ? 34.906 -5.143 -18.448 1.00 90.94 377 VAL A CA 1
ATOM 2993 C C . VAL A 1 377 ? 35.514 -5.536 -17.105 1.00 90.94 377 VAL A C 1
ATOM 2995 O O . VAL A 1 377 ? 36.399 -6.394 -17.056 1.00 90.94 377 VAL A O 1
ATOM 2998 N N . ARG A 1 378 ? 35.025 -4.971 -15.999 1.00 88.38 378 ARG A N 1
ATOM 2999 C CA . ARG A 1 378 ? 35.508 -5.302 -14.653 1.00 88.38 378 ARG A CA 1
ATOM 3000 C C . ARG A 1 378 ? 35.250 -6.764 -14.289 1.00 88.38 378 ARG A C 1
ATOM 3002 O O . ARG A 1 378 ? 36.100 -7.408 -13.681 1.00 88.38 378 ARG A O 1
ATOM 3009 N N . GLN A 1 379 ? 34.107 -7.295 -14.713 1.00 91.31 379 GLN A N 1
ATOM 3010 C CA . GLN A 1 379 ? 33.688 -8.679 -14.494 1.00 91.31 379 GLN A CA 1
ATOM 3011 C C . GLN A 1 379 ? 34.132 -9.635 -15.615 1.00 91.31 379 GLN A C 1
ATOM 3013 O O . GLN A 1 379 ? 33.727 -10.794 -15.628 1.00 91.31 379 GLN A O 1
ATOM 3018 N N . SER A 1 380 ? 34.982 -9.194 -16.547 1.00 86.81 380 SER A N 1
ATOM 3019 C CA . SER A 1 380 ? 35.367 -9.955 -17.751 1.00 86.81 380 SER A CA 1
ATOM 3020 C C . SER A 1 380 ? 36.079 -11.282 -17.473 1.00 86.81 380 SER A C 1
ATOM 3022 O O . SER A 1 380 ? 36.065 -12.177 -18.316 1.00 86.81 380 SER A O 1
ATOM 3024 N N . ARG A 1 381 ? 36.682 -11.434 -16.287 1.00 86.62 381 ARG A N 1
ATOM 3025 C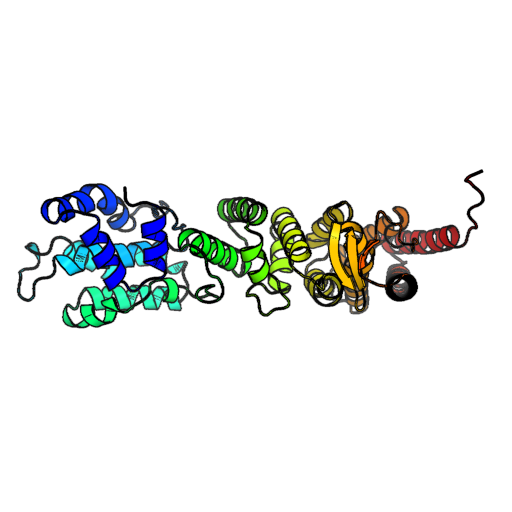 CA . ARG A 1 381 ? 37.291 -12.697 -15.828 1.00 86.62 381 ARG A CA 1
ATOM 3026 C C . ARG A 1 381 ? 36.255 -13.765 -15.473 1.00 86.62 381 ARG A C 1
ATOM 3028 O O . ARG A 1 381 ? 36.608 -14.935 -15.366 1.00 86.62 381 ARG A O 1
ATOM 3035 N N . HIS A 1 382 ? 34.998 -13.369 -15.308 1.00 90.00 382 HIS A N 1
ATOM 3036 C CA . HIS A 1 382 ? 33.879 -14.256 -15.049 1.00 90.00 382 HIS A CA 1
ATOM 3037 C C . HIS A 1 382 ? 33.054 -14.456 -16.324 1.00 90.00 382 HIS A C 1
ATOM 3039 O O . HIS A 1 382 ? 32.905 -13.552 -17.151 1.00 90.00 382 HIS A O 1
ATOM 3045 N N . THR A 1 383 ? 32.474 -15.647 -16.477 1.00 89.56 383 THR A N 1
ATOM 3046 C CA . THR A 1 383 ? 31.689 -16.022 -17.666 1.00 89.56 383 THR A CA 1
ATOM 3047 C C . THR A 1 383 ? 30.509 -15.081 -17.911 1.00 89.56 383 THR A C 1
ATOM 3049 O O . THR A 1 383 ? 30.257 -14.709 -19.055 1.00 89.56 383 THR A O 1
ATOM 3052 N N . TYR A 1 384 ? 29.833 -14.638 -16.847 1.00 88.31 384 TYR A N 1
ATOM 3053 C CA . TYR A 1 384 ? 28.694 -13.719 -16.927 1.00 88.31 384 TYR A CA 1
ATOM 3054 C C . TYR A 1 384 ? 29.090 -12.308 -17.397 1.00 88.31 384 TYR A C 1
ATOM 3056 O O . TYR A 1 384 ? 28.359 -11.692 -18.170 1.00 88.31 384 TYR A O 1
ATOM 3064 N N . GLY A 1 385 ? 30.256 -11.796 -16.986 1.00 88.88 385 GLY A N 1
ATOM 3065 C CA . GLY A 1 385 ? 30.736 -10.477 -17.408 1.00 88.88 385 GLY A CA 1
ATOM 3066 C C . GLY A 1 385 ? 31.171 -10.481 -18.871 1.00 88.88 385 GLY A C 1
ATOM 3067 O O . GLY A 1 385 ? 30.816 -9.583 -19.633 1.00 88.88 385 GLY A O 1
ATOM 3068 N N . ALA A 1 386 ? 31.855 -11.548 -19.296 1.00 90.00 386 ALA A N 1
ATOM 3069 C CA . ALA A 1 386 ? 32.215 -11.750 -20.695 1.00 90.00 386 ALA A CA 1
ATOM 3070 C C . ALA A 1 386 ? 30.982 -11.891 -21.609 1.00 90.00 386 ALA A C 1
ATOM 3072 O O . ALA A 1 386 ? 30.982 -11.353 -22.716 1.00 90.00 386 ALA A O 1
ATOM 3073 N N . ALA A 1 387 ? 29.933 -12.589 -21.159 1.00 89.88 387 ALA A N 1
ATOM 3074 C CA . ALA A 1 387 ? 28.684 -12.730 -21.908 1.00 89.88 387 ALA A CA 1
ATOM 3075 C C . ALA A 1 387 ? 27.959 -11.384 -22.074 1.00 89.88 387 ALA A C 1
ATOM 3077 O O . ALA A 1 387 ? 27.592 -11.023 -23.193 1.00 89.88 387 ALA A O 1
ATOM 3078 N N . LEU A 1 388 ? 27.856 -10.592 -20.999 1.00 91.69 388 LEU A N 1
ATOM 3079 C CA . LEU A 1 388 ? 27.307 -9.236 -21.061 1.00 91.69 388 LEU A CA 1
ATOM 3080 C C . LEU A 1 388 ? 28.103 -8.341 -22.026 1.00 91.69 388 LEU A C 1
ATOM 3082 O O . LEU A 1 388 ? 27.507 -7.652 -22.850 1.00 91.69 388 LEU A O 1
ATOM 3086 N N . TYR A 1 389 ? 29.439 -8.375 -21.968 1.00 90.62 389 TYR A N 1
ATOM 3087 C CA . TYR A 1 389 ? 30.289 -7.578 -22.859 1.00 90.62 389 TYR A CA 1
ATOM 3088 C C . TYR A 1 389 ? 30.037 -7.905 -24.338 1.00 90.62 389 TYR A C 1
ATOM 3090 O O . TYR A 1 389 ? 29.912 -7.002 -25.171 1.00 90.62 389 TYR A O 1
ATOM 3098 N N . ARG A 1 390 ? 29.916 -9.199 -24.671 1.00 88.50 390 ARG A N 1
ATOM 3099 C CA . ARG A 1 390 ? 29.584 -9.637 -26.035 1.00 88.50 390 ARG A CA 1
ATOM 3100 C C . ARG A 1 390 ? 28.214 -9.130 -26.461 1.00 88.50 390 ARG A C 1
ATOM 3102 O O . ARG A 1 390 ? 28.120 -8.539 -27.530 1.00 88.50 390 ARG A O 1
ATOM 3109 N N . ALA A 1 391 ? 27.194 -9.289 -25.619 1.00 87.38 391 ALA A N 1
ATOM 3110 C CA . ALA A 1 391 ? 25.843 -8.828 -25.925 1.00 87.38 391 ALA A CA 1
ATOM 3111 C C . ALA A 1 391 ? 25.783 -7.312 -26.166 1.00 87.38 391 ALA A C 1
ATOM 3113 O O . ALA A 1 391 ? 25.154 -6.875 -27.124 1.00 87.38 391 ALA A O 1
ATOM 3114 N N . LEU A 1 392 ? 26.488 -6.504 -25.365 1.00 86.69 392 LEU A N 1
ATOM 3115 C CA . LEU A 1 392 ? 26.572 -5.050 -25.564 1.00 8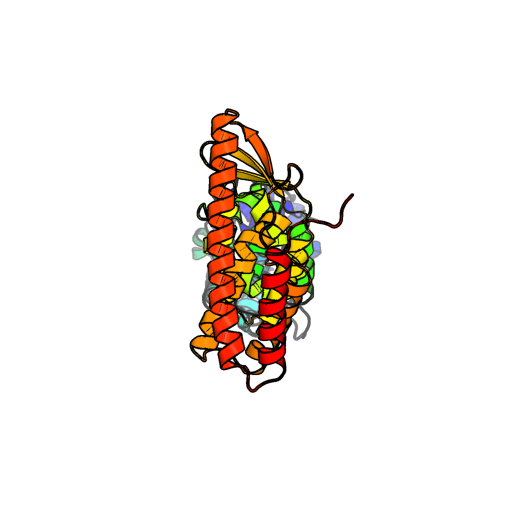6.69 392 LEU A CA 1
ATOM 3116 C C . LEU A 1 392 ? 27.275 -4.688 -26.879 1.00 86.69 392 LEU A C 1
ATOM 3118 O O . LEU A 1 392 ? 26.817 -3.803 -27.599 1.00 86.69 392 LEU A O 1
ATOM 3122 N N . THR A 1 393 ? 28.355 -5.398 -27.212 1.00 84.25 393 THR A N 1
ATOM 3123 C CA . THR A 1 393 ? 29.127 -5.172 -28.444 1.00 84.25 393 THR A CA 1
ATOM 3124 C C . THR A 1 393 ? 28.342 -5.587 -29.691 1.00 84.25 393 THR A C 1
ATOM 3126 O O . THR A 1 393 ? 28.336 -4.880 -30.696 1.00 84.25 393 THR A O 1
ATOM 3129 N N . GLU A 1 394 ? 27.669 -6.735 -29.648 1.00 80.75 394 GLU A N 1
ATOM 3130 C CA . GLU A 1 394 ? 26.832 -7.226 -30.745 1.00 80.75 394 GLU A CA 1
ATOM 3131 C C . GLU A 1 394 ? 25.547 -6.408 -30.892 1.00 80.75 394 GLU A C 1
ATOM 3133 O O . GLU A 1 394 ? 25.142 -6.106 -32.013 1.00 80.75 394 GLU A O 1
ATOM 3138 N N . GLY A 1 395 ? 24.934 -6.000 -29.778 1.00 66.25 395 GLY A N 1
ATOM 3139 C CA . GLY A 1 395 ? 23.773 -5.115 -29.755 1.00 66.25 395 GLY A CA 1
ATOM 3140 C C . GLY A 1 395 ? 24.067 -3.755 -30.388 1.00 66.25 395 GLY A C 1
ATOM 3141 O O . GLY A 1 395 ? 23.282 -3.293 -31.213 1.00 66.25 395 GLY A O 1
ATOM 3142 N N . ALA A 1 396 ? 25.226 -3.157 -30.087 1.00 62.06 396 ALA A N 1
ATOM 3143 C CA . ALA A 1 396 ? 25.675 -1.917 -30.726 1.00 62.06 396 ALA A CA 1
ATOM 3144 C C . ALA A 1 396 ? 25.808 -2.073 -32.252 1.00 62.06 396 ALA A C 1
ATOM 3146 O O . ALA A 1 396 ? 25.270 -1.268 -33.005 1.00 62.06 396 ALA A O 1
ATOM 3147 N N . ARG A 1 397 ? 26.416 -3.173 -32.720 1.00 60.25 397 ARG A N 1
ATOM 3148 C CA . ARG A 1 397 ? 26.543 -3.458 -34.162 1.00 60.25 397 ARG A CA 1
ATOM 3149 C C . ARG A 1 397 ? 25.196 -3.657 -34.860 1.00 60.25 397 ARG A C 1
ATOM 3151 O O . ARG A 1 397 ? 25.055 -3.269 -36.013 1.00 60.25 397 ARG A O 1
ATOM 3158 N N . ARG A 1 398 ? 24.208 -4.262 -34.188 1.00 62.25 398 ARG A N 1
ATOM 3159 C CA . ARG A 1 398 ? 22.846 -4.421 -34.737 1.00 62.25 398 ARG A CA 1
ATOM 3160 C C . ARG A 1 398 ? 22.094 -3.093 -34.816 1.00 62.25 398 ARG A C 1
ATOM 3162 O O . ARG A 1 398 ? 21.323 -2.914 -35.747 1.00 62.25 398 ARG A O 1
ATOM 3169 N N . ALA A 1 399 ? 22.317 -2.178 -33.872 1.00 57.78 399 ALA A N 1
ATOM 3170 C CA . ALA A 1 399 ? 21.709 -0.846 -33.889 1.00 57.78 399 ALA A CA 1
ATOM 3171 C C . ALA A 1 399 ? 22.311 0.081 -34.967 1.00 57.78 399 ALA A C 1
ATOM 3173 O O . ALA A 1 399 ? 21.642 1.005 -35.419 1.00 57.78 399 ALA A O 1
ATOM 3174 N N . GLU A 1 400 ? 23.559 -0.164 -35.376 1.00 53.16 400 GLU A N 1
ATOM 3175 C CA . GLU A 1 400 ? 24.261 0.584 -36.431 1.00 53.16 400 GLU A CA 1
ATOM 3176 C C . GLU A 1 400 ? 24.025 0.030 -37.848 1.00 53.16 400 GLU A C 1
ATOM 3178 O O . GLU A 1 400 ? 24.330 0.710 -38.830 1.00 53.16 400 GLU A O 1
ATOM 3183 N N . ALA A 1 401 ? 23.483 -1.185 -37.980 1.00 46.66 401 ALA A N 1
ATOM 3184 C CA . ALA A 1 401 ? 23.163 -1.766 -39.278 1.00 46.66 401 ALA A CA 1
ATOM 3185 C C . ALA A 1 401 ? 21.918 -1.076 -39.879 1.00 46.66 401 ALA A C 1
ATOM 3187 O O . ALA A 1 401 ? 20.871 -1.054 -39.228 1.00 46.66 401 ALA A O 1
ATOM 3188 N N . PRO A 1 402 ? 21.991 -0.512 -41.102 1.00 44.00 402 PRO A N 1
ATOM 3189 C CA . PRO A 1 402 ? 20.818 0.036 -41.770 1.00 44.00 402 PRO A CA 1
ATOM 3190 C C . PRO A 1 402 ? 19.782 -1.067 -42.018 1.00 44.00 402 PRO A C 1
ATOM 3192 O O . PRO A 1 402 ? 20.125 -2.221 -42.276 1.00 44.00 402 PRO A O 1
ATOM 3195 N N . ASP A 1 403 ? 18.510 -0.690 -41.917 1.00 46.75 403 ASP A N 1
ATOM 3196 C CA . ASP A 1 403 ? 17.326 -1.550 -42.004 1.00 46.75 403 ASP A CA 1
ATOM 3197 C C . ASP A 1 403 ? 17.133 -2.082 -43.447 1.00 46.75 403 ASP A C 1
ATOM 3199 O O . ASP A 1 403 ? 16.215 -1.698 -44.163 1.00 46.75 403 ASP A O 1
ATOM 3203 N N . GLU A 1 404 ? 18.039 -2.938 -43.927 1.00 38.06 404 GLU A N 1
ATOM 3204 C CA . GLU A 1 404 ? 18.019 -3.497 -45.291 1.00 38.06 404 GLU A CA 1
ATOM 3205 C C . GLU A 1 404 ? 17.190 -4.792 -45.414 1.00 38.06 404 GLU A C 1
ATOM 3207 O O . GLU A 1 404 ? 17.279 -5.494 -46.417 1.00 38.06 404 GLU A O 1
ATOM 3212 N N . SER A 1 405 ? 16.351 -5.143 -44.430 1.00 38.16 405 SER A N 1
ATOM 3213 C CA . SER A 1 405 ? 15.617 -6.426 -44.454 1.00 38.16 405 SER A CA 1
ATOM 3214 C C . SER A 1 405 ? 14.116 -6.347 -44.169 1.00 38.16 405 SER A C 1
ATOM 3216 O O . SER A 1 405 ? 13.533 -7.259 -43.582 1.00 38.16 405 SER A O 1
ATOM 3218 N N . ARG A 1 406 ? 13.451 -5.296 -44.661 1.00 40.53 406 ARG A N 1
ATOM 3219 C CA . ARG A 1 406 ? 12.004 -5.326 -44.942 1.00 40.53 406 ARG A CA 1
ATOM 3220 C C . ARG A 1 406 ? 11.698 -4.648 -46.280 1.00 40.53 406 ARG A C 1
ATOM 3222 O O . ARG A 1 406 ? 11.180 -3.535 -46.311 1.00 40.53 406 ARG A O 1
ATOM 3229 N N . ALA A 1 407 ? 12.037 -5.343 -47.363 1.00 35.59 407 ALA A N 1
ATOM 3230 C CA . ALA A 1 407 ? 11.455 -5.153 -48.690 1.00 35.59 407 ALA A CA 1
ATOM 3231 C C . ALA A 1 407 ? 10.626 -6.391 -49.042 1.00 35.59 407 ALA A C 1
ATOM 3233 O O . ALA A 1 407 ? 11.109 -7.508 -48.734 1.00 35.59 407 ALA A O 1
#

Sequence (407 aa):
MLDRAFWAAAYYRPLGETLAAWEASVRVSERFSYIMEHWWAVLRDGLQDTSGRPQCLAPYDESDWFVQRLILLYVCHVPYVRQGAPEDAQPFLPLLQKYAAGAADAWMERHTDTSRLAWHSTLQSLLDPQKHSELRQRCPHLWMPGLTLFGYVDVDDVSLYEADAALRCLTQPGPLSVHQNQWLYDYVRTVPAHLAVYFAMRDGGPCRPGHIARVAVLNTRTAYEWMLLSMRVESHVILTLLDVWGDALASMPPARVASVLVRLLDVDEMMQADLSPTRALVRAGWLVQYFCLPKFVSLAATRVEQGSLTESDVTFLCGFAQKLVEDGRLTLRAPTEADVRFTSGSPKQCASTRRGLDLLIKANLETVHILLNMVAVRQSRHTYGAALYRALTEGARRAEAPDESRA

pLDDT: mean 84.42, std 10.71, range [35.59, 97.44]

Secondary structure (DSSP, 8-state):
---HHHHHHHHHS-HHHHHHHHHHHS-TTTHHHHHHHHTHHHHHTTSSS--SPPP--TT--STTHHHHHHHHHHHHHGGG--TT--GGG-TTHHHHHHHHTTTTHHHHTTS-HHHHHHHHHHHHHHH-GGGHHHHTT--GGGGS-S---TTT----HHHHHHHHHHHHHHHSSSPPPHHHHHHHHHHHHH--HHHHHHH-TTTT-S--HHHHHHHHHH-HHHHHHHHHHHHHH-TTHHHIIIIIIHHHHHTS-HHHHHHHHHHHHT--PEEEEEETTEEEEEEHHHHIIIIIHHHHHHHHHHHHHTT-S-HHHHHHHHHHHHHHHHTTTTS--PPPTTTEEE-SS-HHHHHHHHHHHHHHHHHHHHHHHHHHHHHHHHTTTSHHHHHHHHHHHHHHHHHHS---S--